Protein AF-A0A8J3VRW1-F1 (afdb_monomer_lite)

Organism: NCBI:txid556532

pLDDT: mean 74.58, std 15.33, range [29.91, 96.69]

Structure (mmCIF, N/CA/C/O backbone):
data_AF-A0A8J3VRW1-F1
#
_entry.id   AF-A0A8J3VRW1-F1
#
loop_
_atom_site.group_PDB
_atom_site.id
_atom_site.type_symbol
_atom_site.label_atom_id
_atom_site.label_alt_id
_atom_site.label_comp_id
_atom_site.label_asym_id
_atom_site.label_entity_id
_atom_site.label_seq_id
_atom_site.pdbx_PDB_ins_code
_atom_site.Cartn_x
_atom_site.Cartn_y
_atom_site.Cartn_z
_atom_site.occupancy
_atom_site.B_iso_or_equiv
_atom_site.auth_seq_id
_atom_site.auth_comp_id
_atom_site.auth_asym_id
_atom_site.auth_atom_id
_atom_site.pdbx_PDB_model_num
ATOM 1 N N . MET A 1 1 ? -36.798 -17.343 0.738 1.00 31.08 1 MET A N 1
ATOM 2 C CA . MET A 1 1 ? -35.331 -17.167 0.680 1.00 31.08 1 MET A CA 1
ATOM 3 C C . MET A 1 1 ? -35.012 -16.154 -0.405 1.00 31.08 1 MET A C 1
ATOM 5 O O . MET A 1 1 ? -34.910 -16.504 -1.571 1.00 31.08 1 MET A O 1
ATOM 9 N N . THR A 1 2 ? -34.954 -14.879 -0.039 1.00 29.91 2 THR A N 1
ATOM 10 C CA . THR A 1 2 ? -34.484 -13.800 -0.909 1.00 29.91 2 THR A CA 1
ATOM 11 C C . THR A 1 2 ? -32.976 -13.954 -1.047 1.00 29.91 2 THR A C 1
ATOM 13 O O . THR A 1 2 ? -32.240 -13.755 -0.084 1.00 29.91 2 THR A O 1
ATOM 16 N N . THR A 1 3 ? -32.503 -14.359 -2.223 1.00 30.70 3 THR A N 1
ATOM 17 C CA . THR A 1 3 ? -31.083 -14.271 -2.567 1.00 30.70 3 THR A CA 1
ATOM 18 C C . THR A 1 3 ? -30.668 -12.811 -2.448 1.00 30.70 3 THR A C 1
ATOM 20 O O . THR A 1 3 ? -31.005 -12.002 -3.313 1.00 30.70 3 THR A O 1
ATOM 23 N N . ILE A 1 4 ? -29.967 -12.471 -1.364 1.00 32.28 4 ILE A N 1
ATOM 24 C CA . ILE A 1 4 ? -29.242 -11.211 -1.230 1.00 32.28 4 ILE A CA 1
ATOM 25 C C . ILE A 1 4 ? -28.158 -11.263 -2.305 1.00 32.28 4 ILE A C 1
ATOM 27 O O . ILE A 1 4 ? -27.072 -11.800 -2.095 1.00 32.28 4 ILE A O 1
ATOM 31 N N . ARG A 1 5 ? -28.476 -10.767 -3.503 1.00 31.42 5 ARG A N 1
ATOM 32 C CA . ARG A 1 5 ? -27.448 -10.399 -4.465 1.00 31.42 5 ARG A CA 1
ATOM 33 C C . ARG A 1 5 ? -26.754 -9.200 -3.842 1.00 31.42 5 ARG A C 1
ATOM 35 O O . ARG A 1 5 ? -27.241 -8.085 -3.935 1.00 31.42 5 ARG A O 1
ATOM 42 N N . LEU A 1 6 ? -25.637 -9.447 -3.166 1.00 37.91 6 LEU A N 1
ATOM 43 C CA . LEU A 1 6 ? -24.590 -8.446 -3.029 1.00 37.91 6 LEU A CA 1
ATOM 44 C C . LEU A 1 6 ? -24.180 -8.102 -4.466 1.00 37.91 6 LEU A C 1
ATOM 46 O O . LEU A 1 6 ? -23.319 -8.764 -5.047 1.00 37.91 6 LEU A O 1
ATOM 50 N N . ALA A 1 7 ? -24.871 -7.142 -5.088 1.00 43.09 7 ALA A N 1
ATOM 51 C CA . ALA A 1 7 ? -24.478 -6.587 -6.369 1.00 43.09 7 ALA A CA 1
ATOM 52 C C . ALA A 1 7 ? -23.233 -5.740 -6.108 1.00 43.09 7 ALA A C 1
ATOM 54 O O . ALA A 1 7 ? -23.260 -4.523 -5.988 1.00 43.09 7 ALA A O 1
ATOM 55 N N . ILE A 1 8 ? -22.097 -6.420 -5.969 1.00 44.31 8 ILE A N 1
ATOM 56 C CA . ILE A 1 8 ? -20.792 -5.767 -5.874 1.00 44.31 8 ILE A CA 1
ATOM 57 C C . ILE A 1 8 ? -20.436 -5.143 -7.244 1.00 44.31 8 ILE A C 1
ATOM 59 O O . ILE A 1 8 ? -19.476 -4.391 -7.345 1.00 44.31 8 ILE A O 1
ATOM 63 N N . PHE A 1 9 ? -21.206 -5.402 -8.311 1.00 47.66 9 PHE A N 1
ATOM 64 C CA . PHE A 1 9 ? -20.799 -5.086 -9.676 1.00 47.66 9 PHE A CA 1
ATOM 65 C C . PHE A 1 9 ? -21.969 -4.632 -10.553 1.00 47.66 9 PHE A C 1
ATOM 67 O O . PHE A 1 9 ? -22.708 -5.463 -11.077 1.00 47.66 9 PHE A O 1
ATOM 74 N N . ASN A 1 10 ? -22.078 -3.321 -10.781 1.00 45.06 10 ASN A N 1
ATOM 75 C CA . ASN A 1 10 ? -22.690 -2.818 -12.007 1.00 45.06 10 ASN A CA 1
ATOM 76 C C . ASN A 1 10 ? -21.594 -2.798 -13.101 1.00 45.06 10 ASN A C 1
ATOM 78 O O . ASN A 1 10 ? -20.605 -2.073 -12.949 1.00 45.06 10 ASN A O 1
ATOM 82 N N . PRO A 1 11 ? -21.689 -3.617 -14.169 1.00 47.84 11 PRO A N 1
ATOM 83 C CA . PRO A 1 11 ? -20.665 -3.692 -15.214 1.00 47.84 11 PRO A CA 1
ATOM 84 C C . PRO A 1 11 ? -20.572 -2.427 -16.081 1.00 47.84 11 PRO A C 1
ATOM 86 O O . PRO A 1 11 ? -19.616 -2.296 -16.840 1.00 47.84 11 PRO A O 1
ATOM 89 N N . SER A 1 12 ? -21.523 -1.491 -15.970 1.00 50.44 12 SER A N 1
ATOM 90 C CA . SER A 1 12 ? -21.536 -0.243 -16.746 1.00 50.44 12 SER A CA 1
ATOM 91 C C . SER A 1 12 ? -20.437 0.752 -16.352 1.00 50.44 12 SER A C 1
ATOM 93 O O . SER A 1 12 ? -20.213 1.719 -17.075 1.00 50.44 12 SER A O 1
ATOM 95 N N . GLY A 1 13 ? -19.772 0.568 -15.203 1.00 52.69 13 GLY A N 1
ATOM 96 C CA . GLY A 1 13 ? -18.760 1.504 -14.695 1.00 52.69 13 GLY A CA 1
ATOM 97 C C . GLY A 1 13 ? -19.312 2.879 -14.287 1.00 52.69 13 GLY A C 1
ATOM 98 O O . GLY A 1 13 ? -18.542 3.750 -13.886 1.00 52.69 13 GLY A O 1
ATOM 99 N N . THR A 1 14 ? -20.630 3.088 -14.362 1.00 56.09 14 THR A N 1
ATOM 100 C CA . THR A 1 14 ? -21.276 4.330 -13.934 1.00 56.09 14 THR A CA 1
ATOM 101 C C . THR A 1 14 ? -21.321 4.380 -12.414 1.00 56.09 14 THR A C 1
ATOM 103 O O . THR A 1 14 ? -21.867 3.481 -11.772 1.00 56.09 14 THR A O 1
ATOM 106 N N . VAL A 1 15 ? -20.742 5.429 -11.828 1.00 58.19 15 VAL A N 1
ATOM 107 C CA . VAL A 1 15 ? -20.802 5.666 -10.384 1.00 58.19 15 VAL A CA 1
ATOM 108 C C . VAL A 1 15 ? -22.240 6.037 -10.034 1.00 58.19 15 VAL A C 1
ATOM 110 O O . VAL A 1 15 ? -22.678 7.160 -10.258 1.00 58.19 15 VAL A O 1
ATOM 113 N N . GLU A 1 16 ? -23.003 5.080 -9.517 1.00 61.88 16 GLU A N 1
ATOM 114 C CA . GLU A 1 16 ? -24.355 5.369 -9.058 1.00 61.88 16 GLU A CA 1
ATOM 115 C C . GLU A 1 16 ? -24.316 6.180 -7.761 1.00 61.88 16 GLU A C 1
ATOM 117 O O . GLU A 1 16 ? -23.710 5.776 -6.762 1.00 61.88 16 GLU A O 1
ATOM 122 N N . GLY A 1 17 ? -25.004 7.324 -7.774 1.00 62.34 17 GLY A N 1
ATOM 123 C CA . GLY A 1 17 ? -25.203 8.150 -6.588 1.00 62.34 17 GLY A CA 1
ATOM 124 C C . GLY A 1 17 ? -26.055 7.451 -5.536 1.00 62.34 17 GLY A C 1
ATOM 125 O O . GLY A 1 17 ? -26.553 6.337 -5.735 1.00 62.34 17 GLY A O 1
ATOM 126 N N . CYS A 1 18 ? -26.293 8.121 -4.408 1.00 71.38 18 CYS A N 1
ATOM 127 C CA . CYS A 1 18 ? -27.140 7.586 -3.334 1.00 71.38 18 CYS A CA 1
ATOM 128 C C . CYS A 1 18 ? -28.601 7.333 -3.760 1.00 71.38 18 CYS A C 1
ATOM 130 O O . CYS A 1 18 ? -29.351 6.726 -3.001 1.00 71.38 18 CYS A O 1
ATOM 132 N N . GLY A 1 19 ? -28.989 7.723 -4.981 1.00 66.06 19 GLY A N 1
ATOM 133 C CA . GLY A 1 19 ? -30.332 7.553 -5.540 1.00 66.06 19 GLY A CA 1
ATOM 134 C C . GLY A 1 19 ? -31.280 8.707 -5.221 1.00 66.06 19 GLY A C 1
ATOM 135 O O . GLY A 1 19 ? -32.421 8.672 -5.662 1.00 66.06 19 GLY A O 1
ATOM 136 N N . LEU A 1 20 ? -30.812 9.711 -4.477 1.00 72.38 20 LEU A N 1
ATOM 137 C CA . LEU A 1 20 ? -31.508 10.977 -4.262 1.00 72.38 20 LEU A CA 1
ATOM 138 C C . LEU A 1 20 ? -31.094 11.976 -5.354 1.00 72.38 20 LEU A C 1
ATOM 140 O O . LEU A 1 20 ? -29.980 11.883 -5.882 1.00 72.38 20 LEU A O 1
ATOM 144 N N . ALA A 1 21 ? -32.004 12.890 -5.705 1.00 69.50 21 ALA A N 1
ATOM 145 C CA . ALA A 1 21 ? -31.724 13.983 -6.636 1.00 69.50 21 ALA A CA 1
ATOM 146 C C . ALA A 1 21 ? -30.540 14.831 -6.125 1.00 69.50 21 ALA A C 1
ATOM 148 O O . ALA A 1 21 ? -30.305 14.895 -4.920 1.00 69.50 21 ALA A O 1
ATOM 149 N N . ASP A 1 22 ? -29.774 15.425 -7.043 1.00 71.56 22 ASP A N 1
ATOM 150 C CA . ASP A 1 22 ? -28.624 16.304 -6.757 1.00 71.56 22 ASP A CA 1
ATOM 151 C C . ASP A 1 22 ? -27.405 15.660 -6.065 1.00 71.56 22 ASP A C 1
ATOM 153 O O . ASP A 1 22 ? -26.530 16.354 -5.555 1.00 71.56 22 ASP A O 1
ATOM 157 N N . CYS A 1 23 ? -27.280 14.329 -6.082 1.00 72.69 23 CYS A N 1
ATOM 158 C CA . CYS A 1 23 ? -26.059 13.658 -5.630 1.00 72.69 23 CYS A CA 1
ATOM 159 C C . CYS A 1 23 ? -25.003 13.622 -6.752 1.00 72.69 23 CYS A C 1
ATOM 161 O O . CYS A 1 23 ? -25.238 12.980 -7.774 1.00 72.69 23 CYS A O 1
ATOM 163 N N . ASP A 1 24 ? -23.817 14.204 -6.522 1.00 70.75 24 ASP A N 1
ATOM 164 C CA . ASP A 1 24 ? -22.630 14.079 -7.395 1.00 70.75 24 ASP A CA 1
ATOM 165 C C . ASP A 1 24 ? -21.626 13.061 -6.809 1.00 70.75 24 ASP A C 1
ATOM 167 O O . ASP A 1 24 ? -20.762 13.417 -5.999 1.00 70.75 24 ASP A O 1
ATOM 171 N N . PRO A 1 25 ? -21.770 11.754 -7.102 1.00 67.44 25 PRO A N 1
ATOM 172 C CA . PRO A 1 25 ? -20.953 10.727 -6.474 1.00 67.44 25 PRO A CA 1
ATOM 173 C C . PRO A 1 25 ? -19.557 10.636 -7.094 1.00 67.44 25 PRO A C 1
ATOM 175 O O . PRO A 1 25 ? -19.397 10.511 -8.309 1.00 67.44 25 PRO A O 1
ATOM 178 N N . LYS A 1 26 ? -18.517 10.564 -6.256 1.00 72.00 26 LYS A N 1
ATOM 179 C CA . LYS A 1 26 ? -17.158 10.278 -6.736 1.00 72.00 26 LYS A CA 1
ATOM 180 C C . LYS A 1 26 ? -16.879 8.770 -6.727 1.00 72.00 26 LYS A C 1
ATOM 182 O O . LYS A 1 26 ? -17.397 8.040 -5.881 1.00 72.00 26 LYS A O 1
ATOM 187 N N . PRO A 1 27 ? -16.015 8.263 -7.628 1.00 63.06 27 PRO A N 1
ATOM 188 C CA . PRO A 1 27 ? -15.800 6.822 -7.826 1.00 63.06 27 PRO A CA 1
ATOM 189 C C . PRO A 1 27 ? -15.220 6.074 -6.619 1.00 63.06 27 PRO A C 1
ATOM 191 O O . PRO A 1 27 ? -15.322 4.849 -6.564 1.00 63.06 27 PRO A O 1
ATOM 194 N N . VAL A 1 28 ? -14.609 6.791 -5.674 1.00 60.72 28 VAL A N 1
ATOM 195 C CA . VAL A 1 28 ? -14.013 6.248 -4.440 1.00 60.72 28 VAL A CA 1
ATOM 196 C C . VAL A 1 28 ? -14.841 6.559 -3.194 1.00 60.72 28 VAL A C 1
ATOM 198 O O . VAL A 1 28 ? -14.462 6.163 -2.093 1.00 60.72 28 VAL A O 1
ATOM 201 N N . ASP A 1 29 ? -15.976 7.246 -3.346 1.00 67.50 29 ASP A N 1
ATOM 202 C CA . ASP A 1 29 ? -16.823 7.569 -2.209 1.00 67.50 29 ASP A CA 1
ATOM 203 C C . ASP A 1 29 ? -17.506 6.294 -1.697 1.00 67.50 29 ASP A C 1
ATOM 205 O O . ASP A 1 29 ? -18.208 5.566 -2.415 1.00 67.50 29 ASP A O 1
ATOM 209 N N . VAL A 1 30 ? -17.277 6.026 -0.413 1.00 68.00 30 VAL A N 1
ATOM 210 C CA . VAL A 1 30 ? -17.979 4.993 0.361 1.00 68.00 30 VAL A CA 1
ATOM 211 C C . VAL A 1 30 ? -19.237 5.587 1.005 1.00 68.00 30 VAL A C 1
ATOM 213 O O . VAL A 1 30 ? -20.224 4.878 1.210 1.00 68.00 30 VAL A O 1
ATOM 216 N N . LEU A 1 31 ? -19.226 6.898 1.265 1.00 69.94 31 LEU A N 1
ATOM 217 C CA . LEU A 1 31 ? -20.303 7.667 1.879 1.00 69.94 31 LEU A CA 1
ATOM 218 C C . LEU A 1 31 ? -20.734 8.799 0.937 1.00 69.94 31 LEU A C 1
ATOM 220 O O . LEU A 1 31 ? -19.896 9.550 0.450 1.00 69.94 31 LEU A O 1
ATOM 224 N N . CYS A 1 32 ? -22.036 8.954 0.718 1.00 73.88 32 CYS A N 1
ATOM 225 C CA . CYS A 1 32 ? -22.590 10.147 0.090 1.00 73.88 32 CYS A CA 1
ATOM 226 C C . CYS A 1 32 ? -22.503 11.319 1.071 1.00 73.88 32 CYS A C 1
ATOM 228 O O . CYS A 1 32 ? -23.063 11.238 2.166 1.00 73.88 32 CYS A O 1
ATOM 230 N N . ARG A 1 33 ? -21.819 12.400 0.678 1.00 68.50 33 ARG A N 1
ATOM 231 C CA . ARG A 1 33 ? -21.615 13.585 1.522 1.00 68.50 33 ARG A CA 1
ATOM 232 C C . ARG A 1 33 ? -22.928 14.269 1.885 1.00 68.50 33 ARG A C 1
ATOM 234 O O . ARG A 1 33 ? -23.142 14.578 3.051 1.00 68.50 33 ARG A O 1
ATOM 241 N N . ASP A 1 34 ? -23.789 14.465 0.897 1.00 71.75 34 ASP A N 1
ATOM 242 C CA . ASP A 1 34 ? -24.984 15.301 1.048 1.00 71.75 34 ASP A CA 1
ATOM 243 C C . ASP A 1 34 ? -26.067 14.609 1.882 1.00 71.75 34 ASP A C 1
ATOM 245 O O . ASP A 1 34 ? -26.881 15.257 2.529 1.00 71.75 34 ASP A O 1
ATOM 249 N N . HIS A 1 35 ? -26.030 13.275 1.929 1.00 71.69 35 HIS A N 1
ATOM 250 C CA . HIS A 1 35 ? -27.085 12.465 2.536 1.00 71.69 35 HIS A CA 1
ATOM 251 C C . HIS A 1 35 ? -26.595 11.549 3.668 1.00 71.69 35 HIS A C 1
ATOM 253 O O . HIS A 1 35 ? -27.390 10.808 4.242 1.00 71.69 35 HIS A O 1
ATOM 259 N N . GLY A 1 36 ? -25.290 11.534 3.969 1.00 66.38 36 GLY A N 1
ATOM 260 C CA . GLY A 1 36 ? -24.699 10.684 5.013 1.00 66.38 36 GLY A CA 1
ATOM 261 C C . GLY A 1 36 ? -24.906 9.178 4.798 1.00 66.38 36 GLY A C 1
ATOM 262 O O . GLY A 1 36 ? -24.848 8.398 5.747 1.00 66.38 36 GLY A O 1
ATOM 263 N N . ALA A 1 37 ? -25.185 8.748 3.565 1.00 67.69 37 ALA A N 1
ATOM 264 C CA . ALA A 1 37 ? -25.565 7.374 3.255 1.00 67.69 37 ALA A CA 1
ATOM 265 C C . ALA A 1 37 ? -24.365 6.548 2.776 1.00 67.69 37 ALA A C 1
ATOM 267 O O . ALA A 1 37 ? -23.663 6.944 1.846 1.00 67.69 37 ALA A O 1
ATOM 268 N N . LEU A 1 38 ? -24.161 5.362 3.359 1.00 72.81 38 LEU A N 1
ATOM 269 C CA . LEU A 1 38 ? -23.184 4.387 2.862 1.00 72.81 38 LEU A CA 1
ATOM 270 C C . LEU A 1 38 ? -23.636 3.857 1.499 1.00 72.81 38 LEU A C 1
ATOM 272 O O . LEU A 1 38 ? -24.602 3.097 1.401 1.00 72.81 38 LEU A O 1
ATOM 276 N N . LEU A 1 39 ? -22.912 4.239 0.449 1.00 75.19 39 LEU A N 1
ATOM 277 C CA . LEU A 1 39 ? -23.249 3.917 -0.937 1.00 75.19 39 LEU A CA 1
ATOM 278 C C . LEU A 1 39 ? -23.179 2.409 -1.217 1.00 75.19 39 LEU A C 1
ATOM 280 O O . LEU A 1 39 ? -23.871 1.916 -2.101 1.00 75.19 39 LEU A O 1
ATOM 284 N N . VAL A 1 40 ? -22.381 1.668 -0.443 1.00 75.44 40 VAL A N 1
ATOM 285 C CA . VAL A 1 40 ? -22.261 0.200 -0.523 1.00 75.44 40 VAL A CA 1
ATOM 286 C C . VAL A 1 40 ? -23.549 -0.496 -0.087 1.00 75.44 40 VAL A C 1
ATOM 288 O O . VAL A 1 40 ? -23.889 -1.558 -0.594 1.00 75.44 40 VAL A O 1
ATOM 291 N N . PHE A 1 41 ? -24.284 0.104 0.847 1.00 77.75 41 PHE A N 1
ATOM 292 C CA . PHE A 1 41 ? -25.486 -0.500 1.408 1.00 77.75 41 PHE A CA 1
ATOM 293 C C . PHE A 1 41 ? -26.768 0.034 0.783 1.00 77.75 41 PHE A C 1
ATOM 295 O O . PHE A 1 41 ? -27.836 -0.352 1.244 1.00 77.75 41 PHE A O 1
ATOM 302 N N . LYS A 1 42 ? -26.694 0.880 -0.256 1.00 77.88 42 LYS A N 1
ATOM 303 C CA . LYS A 1 42 ? -27.855 1.528 -0.892 1.00 77.88 42 LYS A CA 1
ATOM 304 C C . LYS A 1 42 ? -28.984 0.542 -1.223 1.00 77.88 42 LYS A C 1
ATOM 306 O O . LYS A 1 42 ? -30.146 0.861 -0.995 1.00 77.88 42 LYS A O 1
ATOM 311 N N . GLU A 1 43 ? -28.645 -0.659 -1.674 1.00 76.94 43 GLU A N 1
ATOM 312 C CA . GLU A 1 43 ? -29.615 -1.695 -2.055 1.00 76.94 43 GLU A CA 1
ATOM 313 C C . GLU A 1 43 ? -30.189 -2.481 -0.866 1.00 76.94 43 GLU A C 1
ATOM 315 O O . GLU A 1 43 ? -31.232 -3.122 -0.976 1.00 76.94 43 GLU A O 1
ATOM 320 N N . ILE A 1 44 ? -29.535 -2.435 0.297 1.00 80.94 44 ILE A N 1
ATOM 321 C CA . ILE A 1 44 ? -29.987 -3.149 1.491 1.00 80.94 44 ILE A CA 1
ATOM 322 C C . ILE A 1 44 ? -31.112 -2.341 2.155 1.00 80.94 44 ILE A C 1
ATOM 324 O O . ILE A 1 44 ? -30.919 -1.151 2.405 1.00 80.94 44 ILE A O 1
ATOM 328 N N . PRO A 1 45 ? -32.259 -2.940 2.521 1.00 84.31 45 PRO A N 1
ATOM 329 C CA . PRO A 1 45 ? -33.318 -2.238 3.245 1.00 84.31 45 PRO A CA 1
ATOM 330 C C . PRO A 1 45 ? -32.825 -1.659 4.585 1.00 84.31 45 PRO A C 1
ATOM 332 O O . PRO A 1 45 ? -32.034 -2.314 5.273 1.00 84.31 45 PRO A O 1
ATOM 335 N N . PRO A 1 46 ? -33.324 -0.490 5.033 1.00 81.38 46 PRO A N 1
ATOM 336 C CA . PRO A 1 46 ? -32.816 0.206 6.221 1.00 81.38 46 PRO A CA 1
ATOM 337 C C . PRO A 1 46 ? -32.874 -0.646 7.497 1.00 81.38 46 PRO A C 1
ATOM 339 O O . PRO A 1 46 ? -31.918 -0.660 8.270 1.00 81.38 46 PRO A O 1
ATOM 342 N N . ARG A 1 47 ? -33.938 -1.445 7.678 1.00 84.00 47 ARG A N 1
ATOM 343 C CA . ARG A 1 47 ? -34.051 -2.395 8.801 1.00 84.00 47 ARG A CA 1
ATOM 344 C C . ARG A 1 47 ? -32.925 -3.432 8.802 1.00 84.00 47 ARG A C 1
ATOM 346 O O . ARG A 1 47 ? -32.358 -3.718 9.847 1.00 84.00 47 ARG A O 1
ATOM 353 N N . THR A 1 48 ? -32.571 -3.957 7.629 1.00 85.56 48 THR A N 1
ATOM 354 C CA . THR A 1 48 ? -31.507 -4.966 7.501 1.00 85.56 48 THR A CA 1
ATOM 355 C C . THR A 1 48 ? -30.137 -4.345 7.761 1.00 85.56 48 THR A C 1
ATOM 357 O O . THR A 1 48 ? -29.321 -4.954 8.442 1.00 85.56 48 THR A O 1
ATOM 360 N N . ARG A 1 49 ? -29.895 -3.105 7.303 1.00 81.19 49 ARG A N 1
ATOM 361 C CA . ARG A 1 49 ? -28.658 -2.367 7.623 1.00 81.19 49 ARG A CA 1
ATOM 362 C C . ARG A 1 49 ? -28.485 -2.177 9.125 1.00 81.19 49 ARG A C 1
ATOM 364 O O . ARG A 1 49 ? -27.397 -2.407 9.638 1.00 81.19 49 ARG A O 1
ATOM 371 N N . TYR A 1 50 ? -29.556 -1.782 9.814 1.00 82.44 50 TYR A N 1
ATOM 372 C CA . TYR A 1 50 ? -29.533 -1.605 11.263 1.00 82.44 50 TYR A CA 1
ATOM 373 C C . TYR A 1 50 ? -29.213 -2.922 11.979 1.00 82.44 50 TYR A C 1
ATOM 375 O O . TYR A 1 50 ? -28.290 -2.964 12.785 1.00 82.44 50 TYR A O 1
ATOM 383 N N . VAL A 1 51 ? -29.902 -4.013 11.625 1.00 86.38 51 VAL A N 1
ATOM 384 C CA . VAL A 1 51 ? -29.649 -5.343 12.206 1.00 86.38 51 VAL A CA 1
ATOM 385 C C . VAL A 1 51 ? -28.211 -5.805 11.954 1.00 86.38 51 VAL A C 1
ATOM 387 O O . VAL A 1 51 ? -27.557 -6.266 12.883 1.00 86.38 51 VAL A O 1
ATOM 390 N N . LEU A 1 52 ? -27.689 -5.637 10.734 1.00 86.06 52 LEU A N 1
ATOM 391 C CA . LEU A 1 52 ? -26.297 -5.969 10.406 1.00 86.06 52 LEU A CA 1
ATOM 392 C C . LEU A 1 52 ? -25.300 -5.127 11.210 1.00 86.06 52 LEU A C 1
ATOM 394 O O . LEU A 1 52 ? -24.310 -5.666 11.694 1.00 86.06 52 LEU A O 1
ATOM 398 N N . GLY A 1 53 ? -25.568 -3.830 11.379 1.00 85.00 53 GLY A N 1
ATOM 399 C CA . GLY A 1 53 ? -24.742 -2.940 12.193 1.00 85.00 53 GLY A CA 1
ATOM 400 C C . GLY A 1 53 ? -24.720 -3.354 13.663 1.00 85.00 53 GLY A C 1
ATOM 401 O O . GLY A 1 53 ? -23.649 -3.475 14.249 1.00 85.00 53 GLY A O 1
ATOM 402 N N . VAL A 1 54 ? -25.887 -3.649 14.244 1.00 86.31 54 VAL A N 1
ATOM 403 C CA . VAL A 1 54 ? -25.998 -4.135 15.629 1.00 86.31 54 VAL A CA 1
ATOM 404 C C . VAL A 1 54 ? -25.274 -5.470 15.799 1.00 86.31 54 VAL A C 1
ATOM 406 O O . VAL A 1 54 ? -24.520 -5.634 16.755 1.00 86.31 54 VAL A O 1
ATOM 409 N N . LEU A 1 55 ? -25.446 -6.405 14.861 1.00 88.38 55 LEU A N 1
ATOM 410 C CA . LEU A 1 55 ? -24.785 -7.708 14.903 1.00 88.38 55 LEU A CA 1
ATOM 411 C C . LEU A 1 55 ? -23.261 -7.582 14.768 1.00 88.38 55 LEU A C 1
ATOM 413 O O . LEU A 1 55 ? -22.531 -8.262 15.483 1.00 88.38 55 LEU A O 1
ATOM 417 N N . ALA A 1 56 ? -22.774 -6.678 13.914 1.00 87.38 56 ALA A N 1
ATOM 418 C CA . ALA A 1 56 ? -21.350 -6.373 13.804 1.00 87.38 56 ALA A CA 1
ATOM 419 C C . ALA A 1 56 ? -20.795 -5.784 15.110 1.00 87.38 56 ALA A C 1
ATOM 421 O O . ALA A 1 56 ? -19.764 -6.248 15.591 1.00 87.38 56 ALA A O 1
ATOM 422 N N . CYS A 1 57 ? -21.493 -4.824 15.727 1.00 87.88 57 CYS A N 1
ATOM 423 C CA . CYS A 1 57 ? -21.108 -4.271 17.027 1.00 87.88 57 CYS A CA 1
ATOM 424 C C . CYS A 1 57 ? -21.074 -5.348 18.120 1.00 87.88 57 CYS A C 1
ATOM 426 O O . CYS A 1 57 ? -20.096 -5.430 18.860 1.00 87.88 57 CYS A O 1
ATOM 428 N N . ALA A 1 58 ? -22.098 -6.202 18.190 1.00 89.44 58 ALA A N 1
ATOM 429 C CA . ALA A 1 58 ? -22.163 -7.299 19.151 1.00 89.44 58 ALA A CA 1
ATOM 430 C C . ALA A 1 58 ? -21.014 -8.300 18.957 1.00 89.44 58 ALA A C 1
ATOM 432 O O . ALA A 1 58 ? -20.407 -8.735 19.931 1.00 89.44 58 ALA A O 1
ATOM 433 N N . LEU A 1 59 ? -20.673 -8.627 17.707 1.00 90.94 59 LEU A N 1
ATOM 434 C CA . LEU A 1 59 ? -19.566 -9.525 17.382 1.00 90.94 59 LEU A CA 1
ATOM 435 C C . LEU A 1 59 ? -18.203 -8.912 17.728 1.00 90.94 59 LEU A C 1
ATOM 437 O O . LEU A 1 59 ? -17.348 -9.605 18.277 1.00 90.94 59 LEU A O 1
ATOM 441 N N . ILE A 1 60 ? -18.013 -7.612 17.469 1.00 91.12 60 ILE A N 1
ATOM 442 C CA . ILE A 1 60 ? -16.816 -6.875 17.898 1.00 91.12 60 ILE A CA 1
ATOM 443 C C . ILE A 1 60 ? -16.686 -6.949 19.417 1.00 91.12 60 ILE A C 1
ATOM 445 O O . ILE A 1 60 ? -15.641 -7.332 19.932 1.00 91.12 60 ILE A O 1
ATOM 449 N N . TRP A 1 61 ? -17.758 -6.652 20.143 1.00 90.12 61 TRP A N 1
ATOM 450 C CA . TRP A 1 61 ? -17.750 -6.700 21.599 1.00 90.12 61 TRP A CA 1
ATOM 451 C C . TRP A 1 61 ? -17.482 -8.097 22.140 1.00 90.12 61 TRP A C 1
ATOM 453 O O . TRP A 1 61 ? -16.657 -8.245 23.034 1.00 90.12 61 TRP A O 1
ATOM 463 N N . ALA A 1 62 ? -18.118 -9.123 21.575 1.00 91.38 62 ALA A N 1
ATOM 464 C CA . ALA A 1 62 ? -17.894 -10.507 21.968 1.00 91.38 62 ALA A CA 1
ATOM 465 C C . ALA A 1 62 ? -16.430 -10.922 21.770 1.00 91.38 62 ALA A C 1
ATOM 467 O O . ALA A 1 62 ? -15.858 -11.564 22.645 1.00 91.38 62 ALA A O 1
ATOM 468 N N . ALA A 1 63 ? -15.797 -10.522 20.663 1.00 93.38 63 ALA A N 1
ATOM 469 C CA . ALA A 1 63 ? -14.392 -10.822 20.403 1.00 93.38 63 ALA A CA 1
ATOM 470 C C . ALA A 1 63 ? -13.445 -10.097 21.371 1.00 93.38 63 ALA A C 1
ATOM 472 O O . ALA A 1 63 ? -12.572 -10.732 21.964 1.00 93.38 63 ALA A O 1
ATOM 473 N N . PHE A 1 64 ? -13.651 -8.792 21.570 1.00 90.94 64 PHE A N 1
ATOM 474 C CA . PHE A 1 64 ? -12.862 -7.987 22.506 1.00 90.94 64 PHE A CA 1
ATOM 475 C C . PHE A 1 64 ? -13.070 -8.434 23.960 1.00 90.94 64 PHE A C 1
ATOM 477 O O . PHE A 1 64 ? -12.142 -8.374 24.755 1.00 90.94 64 PHE A O 1
ATOM 484 N N . PHE A 1 65 ? -14.245 -8.952 24.309 1.00 90.12 65 PHE A N 1
ATOM 485 C CA . PHE A 1 65 ? -14.502 -9.536 25.621 1.00 90.12 65 PHE A CA 1
ATOM 486 C C . PHE A 1 65 ? -13.853 -10.915 25.788 1.00 90.12 65 PHE A C 1
ATOM 488 O O . PHE A 1 65 ? -13.205 -11.181 26.801 1.00 90.12 65 PHE A O 1
ATOM 495 N N . ALA A 1 66 ? -14.015 -11.795 24.796 1.00 92.00 66 ALA A N 1
ATOM 496 C CA . ALA A 1 66 ? -13.547 -13.175 24.856 1.00 92.00 66 ALA A CA 1
ATOM 497 C C . ALA A 1 66 ? -12.019 -13.277 24.838 1.00 92.00 66 ALA A C 1
ATOM 499 O O . ALA A 1 66 ? -11.466 -14.158 25.491 1.00 92.00 66 ALA A O 1
ATOM 500 N N . ALA A 1 67 ? -11.324 -12.391 24.119 1.00 93.06 67 ALA A N 1
ATOM 501 C CA . ALA A 1 67 ? -9.874 -12.475 23.980 1.00 93.06 67 ALA A CA 1
ATOM 502 C C . ALA A 1 67 ? -9.115 -12.385 25.326 1.00 93.06 67 ALA A C 1
ATOM 504 O O . ALA A 1 67 ? -8.317 -13.281 25.610 1.00 93.06 67 ALA A O 1
ATOM 505 N N . PRO A 1 68 ? -9.377 -11.397 26.206 1.00 90.62 68 PRO A N 1
ATOM 506 C CA . PRO A 1 68 ? -8.803 -11.357 27.550 1.00 90.62 68 PRO A CA 1
ATOM 507 C C . PRO A 1 68 ? -9.246 -12.522 28.443 1.00 90.62 68 PRO A C 1
ATOM 509 O O . PRO A 1 68 ? -8.403 -13.090 29.133 1.00 90.62 68 PRO A O 1
ATOM 512 N N . ALA A 1 69 ? -10.529 -12.913 28.407 1.00 91.00 69 ALA A N 1
ATOM 513 C CA . ALA A 1 69 ? -11.044 -14.030 29.211 1.00 91.00 69 ALA A CA 1
ATOM 514 C C . ALA A 1 69 ? -10.374 -15.366 28.867 1.00 91.00 69 ALA A C 1
ATOM 516 O O . ALA A 1 69 ? -10.064 -16.154 29.755 1.00 91.00 69 ALA A O 1
ATOM 517 N N . LEU A 1 70 ? -10.135 -15.612 27.579 1.00 92.88 70 LEU A N 1
ATOM 518 C CA . LEU A 1 70 ? -9.491 -16.827 27.082 1.00 92.88 70 LEU A CA 1
ATOM 519 C C . LEU A 1 70 ? -7.961 -16.714 27.036 1.00 92.88 70 LEU A C 1
ATOM 521 O O . LEU A 1 70 ? -7.299 -17.672 26.642 1.00 92.88 70 LEU A O 1
ATOM 525 N N . ASN A 1 71 ? -7.402 -15.548 27.381 1.00 92.25 71 ASN A N 1
ATOM 526 C CA . ASN A 1 71 ? -5.996 -15.207 27.164 1.00 92.25 71 ASN A CA 1
ATOM 527 C C . ASN A 1 71 ? -5.527 -15.527 25.726 1.00 92.25 71 ASN A C 1
ATOM 529 O O . ASN A 1 71 ? -4.437 -16.054 25.503 1.00 92.25 71 ASN A O 1
ATOM 533 N N . ASN A 1 72 ? -6.389 -15.252 24.745 1.00 93.19 72 ASN A N 1
ATOM 534 C CA . ASN A 1 72 ? -6.199 -15.613 23.348 1.00 93.19 72 ASN A CA 1
ATOM 535 C C . ASN A 1 72 ? -6.469 -14.399 22.456 1.00 93.19 72 ASN A C 1
ATOM 537 O O . ASN A 1 72 ? -7.572 -13.869 22.439 1.00 93.19 72 ASN A O 1
ATOM 541 N N . ILE A 1 73 ? -5.474 -13.984 21.675 1.00 95.25 73 ILE A N 1
ATOM 542 C CA . ILE A 1 73 ? -5.557 -12.816 20.784 1.00 95.25 73 ILE A CA 1
ATOM 543 C C . ILE A 1 73 ? -6.392 -13.062 19.516 1.00 95.25 73 ILE A C 1
ATOM 545 O O . ILE A 1 73 ? -6.825 -12.109 18.866 1.00 95.25 73 ILE A O 1
ATOM 549 N N . VAL A 1 74 ? -6.622 -14.331 19.149 1.00 94.12 74 VAL A N 1
ATOM 550 C CA . VAL A 1 74 ? -7.210 -14.722 17.857 1.00 94.12 74 VAL A CA 1
ATOM 551 C C . VAL A 1 74 ? -8.595 -14.109 17.609 1.00 94.12 74 VAL A C 1
ATOM 553 O O . VAL A 1 74 ? -8.785 -13.577 16.515 1.00 94.12 74 VAL A O 1
ATOM 556 N N . PRO A 1 75 ? -9.557 -14.107 18.558 1.00 96.06 75 PRO A N 1
ATOM 557 C CA . PRO A 1 75 ? -10.875 -13.516 18.319 1.00 96.06 75 PRO A CA 1
ATOM 558 C C . PRO A 1 75 ? -10.789 -12.041 17.914 1.00 96.06 75 PRO A C 1
ATOM 560 O O . PRO A 1 75 ? -11.372 -11.641 16.906 1.00 96.06 75 PRO A O 1
ATOM 563 N N . THR A 1 76 ? -10.008 -11.243 18.649 1.00 94.50 76 THR A N 1
ATOM 564 C CA . THR A 1 76 ? -9.814 -9.820 18.345 1.00 94.50 76 THR A CA 1
ATOM 565 C C . THR A 1 76 ? -9.089 -9.632 17.017 1.00 94.50 76 THR A C 1
ATOM 567 O O . THR A 1 76 ? -9.499 -8.793 16.217 1.00 94.50 76 THR A O 1
ATOM 570 N N . PHE A 1 77 ? -8.065 -10.444 16.731 1.00 95.69 77 PHE A N 1
ATOM 571 C CA . PHE A 1 77 ? -7.335 -10.372 15.465 1.00 95.69 77 PHE A CA 1
ATOM 572 C C . PHE A 1 77 ? -8.233 -10.676 14.262 1.00 95.69 77 PHE A C 1
ATOM 574 O O . PHE A 1 77 ? -8.196 -9.944 13.279 1.00 95.69 77 PHE A O 1
ATOM 581 N N . VAL A 1 78 ? -9.089 -11.701 14.339 1.00 95.50 78 VAL A N 1
ATOM 582 C CA . VAL A 1 78 ? -10.023 -12.058 13.256 1.00 95.50 78 VAL A CA 1
ATOM 583 C C . VAL A 1 78 ? -11.002 -10.919 12.979 1.00 95.50 78 VAL A C 1
ATOM 585 O O . VAL A 1 78 ? -11.207 -10.552 11.822 1.00 95.50 78 VAL A O 1
ATOM 588 N N . VAL A 1 79 ? -11.577 -10.313 14.020 1.00 95.00 79 VAL A N 1
ATOM 589 C CA . VAL A 1 79 ? -12.495 -9.177 13.851 1.00 95.00 79 VAL A CA 1
ATOM 590 C C . VAL A 1 79 ? -11.787 -7.964 13.250 1.00 95.00 79 VAL A C 1
ATOM 592 O O . VAL A 1 79 ? -12.321 -7.337 12.334 1.00 95.00 79 VAL A O 1
ATOM 595 N N . LEU A 1 80 ? -10.573 -7.653 13.708 1.00 94.50 80 LEU A N 1
ATOM 596 C CA . LEU A 1 80 ? -9.771 -6.566 13.146 1.00 94.50 80 LEU A CA 1
ATOM 597 C C . LEU A 1 80 ? -9.345 -6.848 11.704 1.00 94.50 80 LEU A C 1
ATOM 599 O O . LEU A 1 80 ? -9.376 -5.937 10.882 1.00 94.50 80 LEU A O 1
ATOM 603 N N . ALA A 1 81 ? -9.028 -8.096 11.360 1.00 95.31 81 ALA A N 1
ATOM 604 C CA . ALA A 1 81 ? -8.719 -8.502 9.994 1.00 95.31 81 ALA A CA 1
ATOM 605 C C . ALA A 1 81 ? -9.933 -8.326 9.066 1.00 95.31 81 ALA A C 1
ATOM 607 O O . ALA A 1 81 ? -9.788 -7.820 7.951 1.00 95.31 81 ALA A O 1
ATOM 608 N N . LEU A 1 82 ? -11.141 -8.668 9.528 1.00 94.88 82 LEU A N 1
ATOM 609 C CA . LEU A 1 82 ? -12.386 -8.426 8.790 1.00 94.88 82 LEU A CA 1
ATOM 610 C C . LEU A 1 82 ? -12.677 -6.927 8.632 1.00 94.88 82 LEU A C 1
ATOM 612 O O . LEU A 1 82 ? -13.044 -6.481 7.543 1.00 94.88 82 LEU A O 1
ATOM 616 N N . ALA A 1 83 ? -12.461 -6.132 9.683 1.00 91.75 83 ALA A N 1
ATOM 617 C CA . ALA A 1 83 ? -12.583 -4.677 9.614 1.00 91.75 83 ALA A CA 1
ATOM 618 C C . ALA A 1 83 ? -11.556 -4.069 8.640 1.00 91.75 83 ALA A C 1
ATOM 620 O O . ALA A 1 83 ? -11.911 -3.239 7.803 1.00 91.75 83 ALA A O 1
ATOM 621 N N . GLY A 1 84 ? -10.307 -4.542 8.684 1.00 93.06 84 GLY A N 1
ATOM 622 C CA . GLY A 1 84 ? -9.239 -4.170 7.760 1.00 93.06 84 GLY A CA 1
ATOM 623 C C . GLY A 1 84 ? -9.591 -4.484 6.309 1.00 93.06 84 GLY A C 1
ATOM 624 O O . GLY A 1 84 ? -9.419 -3.626 5.446 1.00 93.06 84 GLY A O 1
ATOM 625 N N . ALA A 1 85 ? -10.192 -5.652 6.050 1.00 94.06 85 ALA A N 1
ATOM 626 C CA . ALA A 1 85 ? -10.701 -6.015 4.729 1.00 94.06 85 ALA A CA 1
ATOM 627 C C . ALA A 1 85 ? -11.775 -5.026 4.251 1.00 94.06 85 ALA A C 1
ATOM 629 O O . ALA A 1 85 ? -11.756 -4.608 3.095 1.00 94.06 85 ALA A O 1
ATOM 630 N N . GLY A 1 86 ? -12.669 -4.590 5.144 1.00 90.00 86 GLY A N 1
ATOM 631 C CA . GLY A 1 86 ? -13.620 -3.515 4.860 1.00 90.00 86 GLY A CA 1
ATOM 632 C C . GLY A 1 86 ? -12.925 -2.208 4.464 1.00 90.00 86 GLY A C 1
ATOM 633 O O . GLY A 1 86 ? -13.255 -1.627 3.432 1.00 90.00 86 GLY A O 1
ATOM 634 N N . ILE A 1 87 ? -11.919 -1.778 5.232 1.00 89.62 87 ILE A N 1
ATOM 635 C CA . ILE A 1 87 ? -11.166 -0.537 4.980 1.00 89.62 87 ILE A CA 1
ATOM 636 C C . ILE A 1 87 ? -10.463 -0.568 3.615 1.00 89.62 87 ILE A C 1
ATOM 638 O O . ILE A 1 87 ? -10.479 0.438 2.909 1.00 89.62 87 ILE A O 1
ATOM 642 N N . VAL A 1 88 ? -9.866 -1.698 3.218 1.00 91.88 88 VAL A N 1
ATOM 643 C CA . VAL A 1 88 ? -9.120 -1.782 1.948 1.00 91.88 88 VAL A CA 1
ATOM 644 C C . VAL A 1 88 ? -9.993 -2.075 0.726 1.00 91.88 88 VAL A C 1
ATOM 646 O O . VAL A 1 88 ? -9.690 -1.594 -0.365 1.00 91.88 88 VAL A O 1
ATOM 649 N N . VAL A 1 89 ? -11.072 -2.852 0.872 1.00 90.25 89 VAL A N 1
ATOM 650 C CA . VAL A 1 89 ? -11.888 -3.309 -0.268 1.00 90.25 89 VAL A CA 1
ATOM 651 C C . VAL A 1 89 ? -13.027 -2.349 -0.588 1.00 90.25 89 VAL A C 1
ATOM 653 O O . VAL A 1 89 ? -13.290 -2.111 -1.767 1.00 90.25 89 VAL A O 1
ATOM 656 N N . LEU A 1 90 ? -13.710 -1.788 0.418 1.00 88.00 90 LEU A N 1
ATOM 657 C CA . LEU A 1 90 ? -14.902 -0.960 0.185 1.00 88.00 90 LEU A CA 1
ATOM 658 C C . LEU A 1 90 ? -14.630 0.260 -0.715 1.00 88.00 90 LEU A C 1
ATOM 660 O O . LEU A 1 90 ? -15.433 0.490 -1.625 1.00 88.00 90 LEU A O 1
ATOM 664 N N . PRO A 1 91 ? -13.511 1.000 -0.562 1.00 84.94 91 PRO A N 1
ATOM 665 C CA . PRO A 1 91 ? -13.178 2.103 -1.468 1.00 84.94 91 PRO A CA 1
ATOM 666 C C . PRO A 1 91 ? -12.898 1.651 -2.910 1.00 84.94 91 PRO A C 1
ATOM 668 O O . PRO A 1 91 ? -13.049 2.431 -3.846 1.00 84.94 91 PRO A O 1
ATOM 671 N N . LEU A 1 92 ? -12.511 0.384 -3.109 1.00 84.81 92 LEU A N 1
ATOM 672 C CA . LEU A 1 92 ? -12.186 -0.206 -4.413 1.00 84.81 92 LEU A CA 1
ATOM 673 C C . LEU A 1 92 ? -13.359 -0.968 -5.045 1.00 84.81 92 LEU A C 1
ATOM 675 O O . LEU A 1 92 ? -13.159 -1.694 -6.019 1.00 84.81 92 LEU A O 1
ATOM 679 N N . ARG A 1 93 ? -14.588 -0.798 -4.543 1.00 85.00 93 ARG A N 1
ATOM 680 C CA . ARG A 1 93 ? -15.788 -1.474 -5.073 1.00 85.00 93 ARG A CA 1
ATOM 681 C C . ARG A 1 93 ? -16.011 -1.250 -6.575 1.00 85.00 93 ARG A C 1
ATOM 683 O O . ARG A 1 93 ? -16.469 -2.150 -7.266 1.00 85.00 93 ARG A O 1
ATOM 690 N N . THR A 1 94 ? -15.639 -0.076 -7.086 1.00 80.00 94 THR A N 1
ATOM 691 C CA . THR A 1 94 ? -15.729 0.298 -8.510 1.00 80.00 94 THR A CA 1
ATOM 692 C C . THR A 1 94 ? -14.579 -0.269 -9.355 1.00 80.00 94 THR A C 1
ATOM 694 O O . THR A 1 94 ? -14.651 -0.261 -10.581 1.00 80.00 94 THR A O 1
ATOM 697 N N . PHE A 1 95 ? -13.538 -0.819 -8.720 1.00 81.81 95 PHE A N 1
ATOM 698 C CA . PHE A 1 95 ? -12.350 -1.390 -9.355 1.00 81.81 95 PHE A CA 1
ATOM 699 C C . PHE A 1 95 ? -12.241 -2.898 -9.038 1.00 81.81 95 PHE A C 1
ATOM 701 O O . PHE A 1 95 ? -11.397 -3.295 -8.231 1.00 81.81 95 PHE A O 1
ATOM 708 N N . PRO A 1 96 ? -13.042 -3.779 -9.679 1.00 80.31 96 PRO A N 1
ATOM 709 C CA . PRO A 1 96 ? -13.175 -5.203 -9.328 1.00 80.31 96 PRO A CA 1
ATOM 710 C C . PRO A 1 96 ? -11.849 -5.951 -9.203 1.00 80.31 96 PRO A C 1
ATOM 712 O O . PRO A 1 96 ? -11.649 -6.738 -8.279 1.00 80.31 96 PRO A O 1
ATOM 715 N N . VAL A 1 97 ? -10.942 -5.722 -10.153 1.00 84.31 97 VAL A N 1
ATOM 716 C CA . VAL A 1 97 ? -9.647 -6.407 -10.199 1.00 84.31 97 VAL A CA 1
ATOM 717 C C . VAL A 1 97 ? -8.757 -5.935 -9.050 1.00 84.31 97 VAL A C 1
ATOM 719 O O . VAL A 1 97 ? -8.197 -6.773 -8.347 1.00 84.31 97 VAL A O 1
ATOM 722 N N . ALA A 1 98 ? -8.693 -4.620 -8.811 1.00 84.69 98 ALA A N 1
ATOM 723 C CA . ALA A 1 98 ? -7.918 -4.036 -7.717 1.00 84.69 98 ALA A CA 1
ATOM 724 C C . ALA A 1 98 ? -8.476 -4.447 -6.343 1.00 84.69 98 ALA A C 1
ATOM 726 O O . ALA A 1 98 ? -7.712 -4.815 -5.452 1.00 84.69 98 ALA A O 1
ATOM 727 N N . GLY A 1 99 ? -9.806 -4.457 -6.196 1.00 87.00 99 GLY A N 1
ATOM 728 C CA . GLY A 1 99 ? -10.502 -4.911 -4.993 1.00 87.00 99 GLY A CA 1
ATOM 729 C C . GLY A 1 99 ? -10.216 -6.380 -4.666 1.00 87.00 99 GLY A C 1
ATOM 730 O O . GLY A 1 99 ? -9.884 -6.712 -3.531 1.00 87.00 99 GLY A O 1
ATOM 731 N N . ARG A 1 100 ? -10.260 -7.274 -5.665 1.00 89.38 100 ARG A N 1
ATOM 732 C CA . ARG A 1 100 ? -9.914 -8.695 -5.470 1.00 89.38 100 ARG A CA 1
ATOM 733 C C . ARG A 1 100 ? -8.432 -8.888 -5.155 1.00 89.38 100 ARG A C 1
ATOM 735 O O . ARG A 1 100 ? -8.107 -9.680 -4.274 1.00 89.38 100 ARG A O 1
ATOM 742 N N . SER A 1 101 ? -7.538 -8.166 -5.836 1.00 87.94 101 SER A N 1
ATOM 743 C CA . SER A 1 101 ? -6.098 -8.280 -5.584 1.00 87.94 101 SER A CA 1
ATOM 744 C C . SER A 1 101 ? -5.705 -7.765 -4.202 1.00 87.94 101 SER A C 1
ATOM 746 O O . SER A 1 101 ? -4.909 -8.419 -3.532 1.00 87.94 101 SER A O 1
ATOM 748 N N . ILE A 1 102 ? -6.275 -6.638 -3.746 1.00 92.25 102 ILE A N 1
ATOM 749 C CA . ILE A 1 102 ? -5.971 -6.112 -2.409 1.00 92.25 102 ILE A CA 1
ATOM 750 C C . ILE A 1 102 ? -6.520 -7.035 -1.324 1.00 92.25 102 ILE A C 1
ATOM 752 O O . ILE A 1 102 ? -5.850 -7.241 -0.320 1.00 92.25 102 ILE A O 1
ATOM 756 N N . LEU A 1 103 ? -7.695 -7.641 -1.540 1.00 93.62 103 LEU A N 1
ATOM 757 C CA . LEU A 1 103 ? -8.283 -8.587 -0.596 1.00 93.62 103 LEU A CA 1
ATOM 758 C C . LEU A 1 103 ? -7.424 -9.847 -0.470 1.00 93.62 103 LEU A C 1
ATOM 760 O O . LEU A 1 103 ? -7.121 -10.267 0.641 1.00 93.62 103 LEU A O 1
ATOM 764 N N . ALA A 1 104 ? -6.998 -10.425 -1.596 1.00 91.62 104 ALA A N 1
ATOM 765 C CA . ALA A 1 104 ? -6.098 -11.574 -1.590 1.00 91.62 104 ALA A CA 1
ATOM 766 C C . ALA A 1 104 ? -4.770 -11.233 -0.893 1.00 91.62 104 ALA A C 1
ATOM 768 O O . ALA A 1 104 ? -4.320 -11.982 -0.030 1.00 91.62 104 ALA A O 1
ATOM 769 N N . GLY A 1 105 ? -4.185 -10.072 -1.211 1.00 89.94 105 GLY A N 1
ATOM 770 C CA . GLY A 1 105 ? -2.980 -9.574 -0.550 1.00 89.94 105 GLY A CA 1
ATOM 771 C C . GLY A 1 105 ? -3.165 -9.365 0.955 1.00 89.94 105 GLY A C 1
ATOM 772 O O . GLY A 1 105 ? -2.279 -9.713 1.726 1.00 89.94 105 GLY A O 1
ATOM 773 N N . TRP A 1 106 ? -4.324 -8.861 1.382 1.00 96.38 106 TRP A N 1
ATOM 774 C CA . TRP A 1 106 ? -4.657 -8.663 2.791 1.00 96.38 106 TRP A CA 1
ATOM 775 C C . TRP A 1 106 ? -4.806 -9.986 3.544 1.00 96.38 106 TRP A C 1
ATOM 777 O O . TRP A 1 106 ? -4.223 -10.145 4.609 1.00 96.38 106 TRP A O 1
ATOM 787 N N . ILE A 1 107 ? -5.504 -10.969 2.967 1.00 94.12 107 ILE A N 1
ATOM 788 C CA . ILE A 1 107 ? -5.626 -12.315 3.549 1.00 94.12 107 ILE A CA 1
ATOM 789 C C . ILE A 1 107 ? -4.241 -12.947 3.724 1.00 94.12 107 ILE A C 1
ATOM 791 O O . ILE A 1 107 ? -3.940 -13.494 4.785 1.00 94.12 107 ILE A O 1
ATOM 795 N N . ILE A 1 108 ? -3.381 -12.832 2.706 1.00 91.94 108 ILE A N 1
ATOM 796 C CA . ILE A 1 108 ? -1.995 -13.308 2.767 1.00 91.94 108 ILE A CA 1
ATOM 797 C C . ILE A 1 108 ? -1.226 -12.564 3.868 1.00 91.94 108 ILE A C 1
ATOM 799 O O . ILE A 1 108 ? -0.583 -13.207 4.691 1.00 91.94 108 ILE A O 1
ATOM 803 N N . ALA A 1 109 ? -1.326 -11.235 3.943 1.00 92.88 109 ALA A N 1
ATOM 804 C CA . ALA A 1 109 ? -0.673 -10.440 4.982 1.00 92.88 109 ALA A CA 1
ATOM 805 C C . ALA A 1 109 ? -1.120 -10.848 6.398 1.00 92.88 109 ALA A C 1
ATOM 807 O O . ALA A 1 109 ? -0.273 -11.047 7.267 1.00 92.88 109 ALA A O 1
ATOM 808 N N . CYS A 1 110 ? -2.421 -11.053 6.623 1.00 94.69 110 CYS A N 1
ATOM 809 C CA . CYS A 1 110 ? -2.956 -11.533 7.898 1.00 94.69 110 CYS A CA 1
ATOM 810 C C . CYS A 1 110 ? -2.465 -12.942 8.251 1.00 94.69 110 CYS A C 1
ATOM 812 O O . CYS A 1 110 ? -2.155 -13.197 9.411 1.00 94.69 110 CYS A O 1
ATOM 814 N N . ALA A 1 111 ? -2.367 -13.849 7.274 1.00 91.88 111 ALA A N 1
ATOM 815 C CA . ALA A 1 111 ? -1.837 -15.196 7.493 1.00 91.88 111 ALA A CA 1
ATOM 816 C C . ALA A 1 111 ? -0.332 -15.192 7.818 1.00 91.88 111 ALA A C 1
ATOM 818 O O . ALA A 1 111 ? 0.146 -16.045 8.563 1.00 91.88 111 ALA A O 1
ATOM 819 N N . LEU A 1 112 ? 0.412 -14.227 7.272 1.00 88.50 112 LEU A N 1
ATOM 820 C CA . LEU A 1 112 ? 1.852 -14.078 7.483 1.00 88.50 112 LEU A CA 1
ATOM 821 C C . LEU A 1 112 ? 2.202 -13.321 8.769 1.00 88.50 112 LEU A C 1
ATOM 823 O O . LEU A 1 112 ? 3.280 -13.545 9.315 1.00 88.50 112 LEU A O 1
ATOM 827 N N . ALA A 1 113 ? 1.313 -12.463 9.279 1.00 90.38 113 ALA A N 1
ATOM 828 C CA . ALA A 1 113 ? 1.573 -11.646 10.465 1.00 90.38 113 ALA A CA 1
ATOM 829 C C . ALA A 1 113 ? 2.042 -12.452 11.698 1.00 90.38 113 ALA A C 1
ATOM 831 O O . ALA A 1 113 ? 3.054 -12.060 12.276 1.00 90.38 113 ALA A O 1
ATOM 832 N N . PRO A 1 114 ? 1.442 -13.607 12.066 1.00 87.31 114 PRO A N 1
ATOM 833 C CA . PRO A 1 114 ? 1.927 -14.417 13.190 1.00 87.31 114 PRO A CA 1
ATOM 834 C C . PRO A 1 114 ? 3.350 -14.956 12.996 1.00 87.31 114 PRO A C 1
ATOM 836 O O . PRO A 1 114 ? 4.103 -15.085 13.959 1.00 87.31 114 PRO A O 1
ATOM 839 N N . VAL A 1 115 ? 3.732 -15.262 11.750 1.00 84.19 115 VAL A N 1
ATOM 840 C CA . VAL A 1 115 ? 5.083 -15.744 11.418 1.00 84.19 115 VAL A CA 1
ATOM 841 C C . VAL A 1 115 ? 6.111 -14.616 11.533 1.00 84.19 115 VAL A C 1
ATOM 843 O O . VAL A 1 115 ? 7.265 -14.863 11.882 1.00 84.19 115 VAL A O 1
ATOM 846 N N . LEU A 1 116 ? 5.696 -13.381 11.240 1.00 81.12 116 LEU A N 1
ATOM 847 C CA . LEU A 1 116 ? 6.543 -12.193 11.333 1.00 81.12 116 LEU A CA 1
ATOM 848 C C . LEU A 1 116 ? 6.694 -11.681 12.769 1.00 81.12 116 LEU A C 1
ATOM 850 O O . LEU A 1 116 ? 7.758 -11.176 13.110 1.00 81.12 116 LEU A O 1
ATOM 854 N N . ASP A 1 117 ? 5.661 -11.828 13.597 1.00 81.44 117 ASP A N 1
ATOM 855 C CA . ASP A 1 117 ? 5.655 -11.394 15.000 1.00 81.44 117 ASP A CA 1
ATOM 856 C C . ASP A 1 117 ? 6.557 -12.256 15.894 1.00 81.44 117 ASP A C 1
ATOM 858 O O . ASP A 1 117 ? 7.248 -11.746 16.773 1.00 81.44 117 ASP A O 1
ATOM 862 N N . ARG A 1 118 ? 6.628 -13.565 15.622 1.00 78.75 118 ARG A N 1
ATOM 863 C CA . ARG A 1 118 ? 7.518 -14.496 16.332 1.00 78.75 118 ARG A CA 1
ATOM 864 C C . ARG A 1 118 ? 8.532 -15.102 15.374 1.00 78.75 118 ARG A C 1
ATOM 866 O O . ARG A 1 118 ? 8.335 -16.230 14.910 1.00 78.75 118 ARG A O 1
ATOM 873 N N . PRO A 1 119 ? 9.627 -14.386 15.066 1.00 62.47 119 PRO A N 1
ATOM 874 C CA . PRO A 1 119 ? 10.600 -14.848 14.096 1.00 62.47 119 PRO A CA 1
ATOM 875 C C . PRO A 1 119 ? 11.361 -16.067 14.633 1.00 62.47 119 PRO A C 1
ATOM 877 O O . PRO A 1 119 ? 12.427 -15.960 15.234 1.00 62.47 119 PRO A O 1
ATOM 880 N N . HIS A 1 120 ? 10.853 -17.270 14.369 1.00 67.25 120 HIS A N 1
ATOM 881 C CA . HIS A 1 120 ? 11.687 -18.464 14.397 1.00 67.25 120 HIS A CA 1
ATOM 882 C C . HIS A 1 120 ? 12.685 -18.336 13.242 1.00 67.25 120 HIS A C 1
ATOM 884 O O . HIS A 1 120 ? 12.282 -18.404 12.079 1.00 67.25 120 HIS A O 1
ATOM 890 N N . HIS A 1 121 ? 13.970 -18.130 13.560 1.00 60.81 121 HIS A N 1
ATOM 891 C CA . HIS A 1 121 ? 15.007 -17.650 12.630 1.00 60.81 121 HIS A CA 1
ATOM 892 C C . HIS A 1 121 ? 14.970 -18.279 11.222 1.00 60.81 121 HIS A C 1
ATOM 894 O O . HIS A 1 121 ? 15.128 -17.568 10.236 1.00 60.81 121 HIS A O 1
ATOM 900 N N . LYS A 1 122 ? 14.695 -19.586 11.102 1.00 64.12 122 LYS A N 1
ATOM 901 C CA . LYS A 1 122 ? 14.623 -20.283 9.804 1.00 64.12 122 LYS A CA 1
ATOM 902 C C . LYS A 1 122 ? 13.308 -20.066 9.042 1.00 64.12 122 LYS A C 1
ATOM 904 O O . LYS A 1 122 ? 13.334 -19.893 7.829 1.00 64.12 122 LYS A O 1
ATOM 909 N N . ALA A 1 123 ? 12.160 -20.081 9.719 1.00 66.19 123 ALA A N 1
ATOM 910 C CA . ALA A 1 123 ? 10.856 -19.920 9.068 1.00 66.19 123 ALA A CA 1
ATOM 911 C C . ALA A 1 123 ? 10.634 -18.471 8.606 1.00 66.19 123 ALA A C 1
ATOM 913 O O . ALA A 1 123 ? 10.160 -18.241 7.493 1.00 66.19 123 ALA A O 1
ATOM 914 N N . PHE A 1 124 ? 11.062 -17.506 9.427 1.00 69.19 124 PHE A N 1
ATOM 915 C CA . PHE A 1 124 ? 11.011 -16.081 9.107 1.00 69.19 124 PHE A CA 1
ATOM 916 C C . PHE A 1 124 ? 11.789 -15.752 7.830 1.00 69.19 124 PHE A C 1
ATOM 918 O O . PHE A 1 124 ? 11.268 -15.076 6.950 1.00 69.19 124 PHE A O 1
ATOM 925 N N . GLN A 1 125 ? 13.002 -16.293 7.684 1.00 64.38 125 GLN A N 1
ATOM 926 C CA . GLN A 1 125 ? 13.833 -16.091 6.495 1.00 64.38 125 GLN A CA 1
ATOM 927 C C . GLN A 1 125 ? 13.171 -16.565 5.216 1.00 64.38 125 GLN A C 1
ATOM 929 O O . GLN A 1 125 ? 13.173 -15.842 4.222 1.00 64.38 125 GLN A O 1
ATOM 934 N N . ILE A 1 126 ? 12.615 -17.777 5.230 1.00 68.25 126 ILE A N 1
ATOM 935 C CA . ILE A 1 126 ? 11.977 -18.358 4.049 1.00 68.25 126 ILE A CA 1
ATOM 936 C C . ILE A 1 126 ? 10.789 -17.487 3.644 1.00 68.25 126 ILE A C 1
ATOM 938 O O . ILE A 1 126 ? 10.685 -17.082 2.489 1.00 68.25 126 ILE A O 1
ATOM 942 N N . VAL A 1 127 ? 9.938 -17.134 4.607 1.00 71.38 127 VAL A N 1
ATOM 943 C CA . VAL A 1 127 ? 8.757 -16.303 4.371 1.00 71.38 127 VAL A CA 1
ATOM 944 C C . VAL A 1 127 ? 9.135 -14.906 3.880 1.00 71.38 127 VAL A C 1
ATOM 946 O O . VAL A 1 127 ? 8.637 -14.477 2.841 1.00 71.38 127 VAL A O 1
ATOM 949 N N . ALA A 1 128 ? 10.053 -14.217 4.558 1.00 68.50 128 ALA A N 1
ATOM 950 C CA . ALA A 1 128 ? 10.520 -12.894 4.153 1.00 68.50 128 ALA A CA 1
ATOM 951 C C . ALA A 1 128 ? 11.153 -12.926 2.753 1.00 68.50 128 ALA A C 1
ATOM 953 O O . ALA A 1 128 ? 10.824 -12.091 1.913 1.00 68.50 128 ALA A O 1
ATOM 954 N N . THR A 1 129 ? 11.983 -13.931 2.457 1.00 65.31 129 THR A N 1
ATOM 955 C CA . THR A 1 129 ? 12.597 -14.105 1.130 1.00 65.31 129 THR A CA 1
ATOM 956 C C . THR A 1 129 ? 11.533 -14.300 0.053 1.00 65.31 129 THR A C 1
ATOM 958 O O . THR A 1 129 ? 11.604 -13.655 -0.989 1.00 65.31 129 THR A O 1
ATOM 961 N N . VAL A 1 130 ? 10.517 -15.134 0.301 1.00 71.69 130 VAL A N 1
ATOM 962 C CA . VAL A 1 130 ? 9.416 -15.369 -0.648 1.00 71.69 130 VAL A CA 1
ATOM 963 C C . VAL A 1 130 ? 8.603 -14.095 -0.883 1.00 71.69 130 VAL A C 1
ATOM 965 O O . VAL A 1 130 ? 8.299 -13.782 -2.033 1.00 71.69 130 VAL A O 1
ATOM 968 N N . ILE A 1 131 ? 8.293 -13.328 0.167 1.00 75.38 131 ILE A N 1
ATOM 969 C CA . ILE A 1 131 ? 7.569 -12.052 0.048 1.00 75.38 131 ILE A CA 1
ATOM 970 C C . ILE A 1 131 ? 8.381 -11.055 -0.781 1.00 75.38 131 ILE A C 1
ATOM 972 O O . ILE A 1 131 ? 7.868 -10.506 -1.756 1.00 75.38 131 ILE A O 1
ATOM 976 N N . VAL A 1 132 ? 9.650 -10.832 -0.424 1.00 69.88 132 VAL A N 1
ATOM 977 C CA . VAL A 1 132 ? 10.520 -9.881 -1.130 1.00 69.88 132 VAL A CA 1
ATOM 978 C C . VAL A 1 132 ? 10.694 -10.310 -2.586 1.00 69.88 132 VAL A C 1
ATOM 980 O O . VAL A 1 132 ? 10.616 -9.470 -3.479 1.00 69.88 132 VAL A O 1
ATOM 983 N N . PHE A 1 133 ? 10.845 -11.608 -2.849 1.00 69.31 133 PHE A N 1
ATOM 984 C CA . PHE A 1 133 ? 10.948 -12.150 -4.201 1.00 69.31 133 PHE A CA 1
ATOM 985 C C . PHE A 1 133 ? 9.657 -11.965 -5.012 1.00 69.31 133 PHE A C 1
ATOM 987 O O . PHE A 1 133 ? 9.711 -11.551 -6.170 1.00 69.31 133 PHE A O 1
ATOM 994 N N . ALA A 1 134 ? 8.486 -12.197 -4.415 1.00 74.00 134 ALA A N 1
ATOM 995 C CA . ALA A 1 134 ? 7.200 -11.969 -5.072 1.00 74.00 134 ALA A CA 1
ATOM 996 C C . ALA A 1 134 ? 6.979 -10.482 -5.400 1.00 74.00 134 ALA A C 1
ATOM 998 O O . ALA A 1 134 ? 6.563 -10.151 -6.514 1.00 74.00 134 ALA A O 1
ATOM 999 N N . ILE A 1 135 ? 7.315 -9.580 -4.468 1.00 73.44 135 ILE A N 1
ATOM 1000 C CA . ILE A 1 135 ? 7.269 -8.126 -4.685 1.00 73.44 135 ILE A CA 1
ATOM 1001 C C . ILE A 1 135 ? 8.232 -7.733 -5.808 1.00 73.44 135 ILE A C 1
ATOM 1003 O O . ILE A 1 135 ? 7.844 -7.000 -6.715 1.00 73.44 135 ILE A O 1
ATOM 1007 N N . ALA A 1 136 ? 9.457 -8.259 -5.786 1.00 66.25 136 ALA A N 1
ATOM 1008 C CA . ALA A 1 136 ? 10.485 -8.033 -6.796 1.00 66.25 136 ALA A CA 1
ATOM 1009 C C . ALA A 1 136 ? 10.038 -8.465 -8.203 1.00 66.25 136 ALA A C 1
ATOM 1011 O O . ALA A 1 136 ? 10.148 -7.682 -9.149 1.00 66.25 136 ALA A O 1
ATOM 1012 N N . ILE A 1 137 ? 9.482 -9.675 -8.348 1.00 70.50 137 ILE A N 1
ATOM 1013 C CA . ILE A 1 137 ? 8.947 -10.166 -9.627 1.00 70.50 137 ILE A CA 1
ATOM 1014 C C . ILE A 1 137 ? 7.789 -9.291 -10.092 1.00 70.50 137 ILE A C 1
ATOM 1016 O O . ILE A 1 137 ? 7.783 -8.845 -11.240 1.00 70.50 137 ILE A O 1
ATOM 1020 N N . GLY A 1 138 ? 6.815 -9.029 -9.215 1.00 70.94 138 GLY A N 1
ATOM 1021 C CA . GLY A 1 138 ? 5.672 -8.187 -9.548 1.00 70.94 138 GLY A CA 1
ATOM 1022 C C . GLY A 1 138 ? 6.129 -6.817 -10.047 1.00 70.94 138 GLY A C 1
ATOM 1023 O O . GLY A 1 138 ? 5.683 -6.352 -11.100 1.00 70.94 138 GLY A O 1
ATOM 1024 N N . TRP A 1 139 ? 7.070 -6.205 -9.327 1.00 74.12 139 TRP A N 1
ATOM 1025 C CA . TRP A 1 139 ? 7.663 -4.919 -9.673 1.00 74.12 139 TRP A CA 1
ATOM 1026 C C . TRP A 1 139 ? 8.345 -4.957 -11.045 1.00 74.12 139 TRP A C 1
ATOM 1028 O O . TRP A 1 139 ? 8.045 -4.108 -11.883 1.00 74.12 139 TRP A O 1
ATOM 1038 N N . ALA A 1 140 ? 9.162 -5.974 -11.334 1.00 64.12 140 ALA A N 1
ATOM 1039 C CA . ALA A 1 140 ? 9.826 -6.137 -12.630 1.00 64.12 140 ALA A CA 1
ATOM 1040 C C . ALA A 1 140 ? 8.833 -6.339 -13.798 1.00 64.12 140 ALA A C 1
ATOM 1042 O O . ALA A 1 140 ? 8.962 -5.713 -14.857 1.00 64.12 140 ALA A O 1
ATOM 1043 N N . VAL A 1 141 ? 7.796 -7.164 -13.609 1.00 70.81 141 VAL A N 1
ATOM 1044 C CA . VAL A 1 141 ? 6.751 -7.402 -14.623 1.00 70.81 141 VAL A CA 1
ATOM 1045 C C . VAL A 1 141 ? 5.953 -6.128 -14.901 1.00 70.81 141 VAL A C 1
ATOM 1047 O O . VAL A 1 141 ? 5.642 -5.817 -16.052 1.00 70.81 141 VAL A O 1
ATOM 1050 N N . ARG A 1 142 ? 5.618 -5.352 -13.868 1.00 74.81 142 ARG A N 1
ATOM 1051 C CA . ARG A 1 142 ? 4.888 -4.095 -14.063 1.00 74.81 142 ARG A CA 1
ATOM 1052 C C . ARG A 1 142 ? 5.757 -3.035 -14.718 1.00 74.81 142 ARG A C 1
ATOM 1054 O O . ARG A 1 142 ? 5.280 -2.343 -15.611 1.00 74.81 142 ARG A O 1
ATOM 1061 N N . LEU A 1 143 ? 7.011 -2.931 -14.297 1.00 68.44 143 LEU A N 1
ATOM 1062 C CA . LEU A 1 143 ? 7.954 -1.967 -14.839 1.00 68.44 143 LEU A CA 1
ATOM 1063 C C . LEU A 1 143 ? 8.196 -2.208 -16.331 1.00 68.44 143 LEU A C 1
ATOM 1065 O O . LEU A 1 143 ? 8.109 -1.260 -17.106 1.00 68.44 143 LEU A O 1
ATOM 1069 N N . SER A 1 144 ? 8.399 -3.461 -16.751 1.00 63.31 144 SER A N 1
ATOM 1070 C CA . SER A 1 144 ? 8.558 -3.806 -18.173 1.00 63.31 144 SER A CA 1
ATOM 1071 C C . SER A 1 144 ? 7.328 -3.440 -19.014 1.00 63.31 144 SER A C 1
ATOM 1073 O O . SER A 1 144 ? 7.482 -2.861 -20.089 1.00 63.31 144 SER A O 1
ATOM 1075 N N . ARG A 1 145 ? 6.106 -3.677 -18.511 1.00 70.06 145 ARG A N 1
ATOM 1076 C CA . ARG A 1 145 ? 4.866 -3.242 -19.184 1.00 70.06 145 ARG A CA 1
ATOM 1077 C C . ARG A 1 145 ? 4.757 -1.720 -19.278 1.00 70.06 145 ARG A C 1
ATOM 1079 O O . ARG A 1 145 ? 4.530 -1.201 -20.364 1.00 70.06 145 ARG A O 1
ATOM 1086 N N . SER A 1 146 ? 4.968 -1.003 -18.173 1.00 69.31 146 SER A N 1
ATOM 1087 C CA . SER A 1 146 ? 4.905 0.465 -18.156 1.00 69.31 146 SER A CA 1
ATOM 1088 C C . SER A 1 146 ? 5.954 1.094 -19.077 1.00 69.31 146 SER A C 1
ATOM 1090 O O . SER A 1 146 ? 5.650 2.051 -19.784 1.00 69.31 146 SER A O 1
ATOM 1092 N N . ALA A 1 147 ? 7.170 0.542 -19.111 1.00 62.78 147 ALA A N 1
ATOM 1093 C CA . ALA A 1 147 ? 8.221 0.985 -20.022 1.00 62.78 147 ALA A CA 1
ATOM 1094 C C . ALA A 1 147 ? 7.841 0.742 -21.493 1.00 62.78 147 ALA A C 1
ATOM 1096 O O . ALA A 1 147 ? 8.064 1.616 -22.327 1.00 62.78 147 ALA A O 1
ATOM 1097 N N . ALA A 1 148 ? 7.218 -0.399 -21.811 1.00 65.62 148 ALA A N 1
ATOM 1098 C CA . ALA A 1 148 ? 6.726 -0.698 -23.156 1.00 65.62 148 ALA A CA 1
ATOM 1099 C C . ALA A 1 148 ? 5.574 0.227 -23.591 1.00 65.62 148 ALA A C 1
ATOM 1101 O O . ALA A 1 148 ? 5.547 0.675 -24.737 1.00 65.62 148 ALA A O 1
ATOM 1102 N N . ASP A 1 149 ? 4.645 0.550 -22.691 1.00 67.94 149 ASP A N 1
ATOM 1103 C CA . ASP A 1 149 ? 3.513 1.435 -22.991 1.00 67.94 149 ASP A CA 1
ATOM 1104 C C . ASP A 1 149 ? 3.946 2.899 -23.152 1.00 67.94 149 ASP A C 1
ATOM 1106 O O . ASP A 1 149 ? 3.475 3.583 -24.061 1.00 67.94 149 ASP A O 1
ATOM 1110 N N . LEU A 1 150 ? 4.863 3.384 -22.305 1.00 66.25 150 LEU A N 1
ATOM 1111 C CA . LEU A 1 150 ? 5.443 4.726 -22.436 1.00 66.25 150 LEU A CA 1
ATOM 1112 C C . LEU A 1 150 ? 6.251 4.864 -23.727 1.00 66.25 150 LEU A C 1
ATOM 1114 O O . LEU A 1 150 ? 6.155 5.886 -24.398 1.00 66.25 150 LEU A O 1
ATOM 1118 N N . ASN A 1 151 ? 6.986 3.816 -24.098 1.00 65.25 151 ASN A N 1
ATOM 1119 C CA . ASN A 1 151 ? 7.692 3.728 -25.369 1.00 65.25 151 ASN A CA 1
ATOM 1120 C C . ASN A 1 151 ? 6.721 3.895 -26.558 1.00 65.25 151 ASN A C 1
ATOM 1122 O O . ASN A 1 151 ? 6.902 4.806 -27.360 1.00 65.25 151 ASN A O 1
ATOM 1126 N N . LYS A 1 152 ? 5.640 3.102 -26.615 1.00 66.75 152 LYS A N 1
ATOM 1127 C CA . LYS A 1 152 ? 4.633 3.192 -27.693 1.00 66.75 152 LYS A CA 1
ATOM 1128 C C . LYS A 1 152 ? 4.016 4.585 -27.853 1.00 66.75 152 LYS A C 1
ATOM 1130 O O . LYS A 1 152 ? 3.565 4.920 -28.941 1.00 66.75 152 LYS A O 1
ATOM 1135 N N . ARG A 1 153 ? 3.936 5.364 -26.770 1.00 66.19 153 ARG A N 1
ATOM 1136 C CA . ARG A 1 153 ? 3.376 6.725 -26.777 1.00 66.19 153 ARG A CA 1
ATOM 1137 C C . ARG A 1 153 ? 4.394 7.800 -27.141 1.00 66.19 153 ARG A C 1
ATOM 1139 O O . ARG A 1 153 ? 3.980 8.876 -27.549 1.00 66.19 153 ARG A O 1
ATOM 1146 N N . ALA A 1 154 ? 5.682 7.537 -26.935 1.00 61.78 154 ALA A N 1
ATOM 1147 C CA . ALA A 1 154 ? 6.733 8.524 -27.127 1.00 61.78 154 ALA A CA 1
ATOM 1148 C C . ALA A 1 154 ? 7.126 8.695 -28.600 1.00 61.78 154 ALA A C 1
ATOM 1150 O O . ALA A 1 154 ? 7.482 9.808 -28.966 1.00 61.78 154 ALA A O 1
ATOM 1151 N N . ASP A 1 155 ? 7.069 7.646 -29.435 1.00 59.72 155 ASP A N 1
ATOM 1152 C CA . ASP A 1 155 ? 7.288 7.800 -30.880 1.00 59.72 155 ASP A CA 1
ATOM 1153 C C . ASP A 1 155 ? 6.890 6.564 -31.711 1.00 59.72 155 ASP A C 1
ATOM 1155 O O . ASP A 1 155 ? 6.980 5.430 -31.240 1.00 59.72 155 ASP A O 1
ATOM 1159 N N . SER A 1 156 ? 6.499 6.774 -32.973 1.00 56.50 156 SER A N 1
ATOM 1160 C CA . SER A 1 156 ? 6.135 5.693 -33.917 1.00 56.50 156 SER A CA 1
ATOM 1161 C C . SER A 1 156 ? 7.328 5.146 -34.716 1.00 56.50 156 SER A C 1
ATOM 1163 O O . SER A 1 156 ? 7.264 4.043 -35.264 1.00 56.50 156 SER A O 1
ATOM 1165 N N . SER A 1 157 ? 8.444 5.882 -34.755 1.00 52.69 157 SER A N 1
ATOM 1166 C CA . SER A 1 157 ? 9.685 5.439 -35.393 1.00 52.69 157 SER A CA 1
ATOM 1167 C C . SER A 1 157 ? 10.445 4.486 -34.464 1.00 52.69 157 SER A C 1
ATOM 1169 O O . SER A 1 157 ? 10.818 4.867 -33.357 1.00 52.69 157 SER A O 1
ATOM 1171 N N . GLY A 1 158 ? 10.690 3.244 -34.893 1.00 49.34 158 GLY A N 1
ATOM 1172 C CA . GLY A 1 158 ? 11.120 2.094 -34.074 1.00 49.34 158 GLY A CA 1
ATOM 1173 C C . GLY A 1 158 ? 12.456 2.173 -33.303 1.00 49.34 158 GLY A C 1
ATOM 1174 O O . GLY A 1 158 ? 12.912 1.152 -32.791 1.00 49.34 158 GLY A O 1
ATOM 1175 N N . GLY A 1 159 ? 13.064 3.352 -33.141 1.00 52.66 159 GLY A N 1
ATOM 1176 C CA . GLY A 1 159 ? 14.286 3.591 -32.361 1.00 52.66 159 GLY A CA 1
ATOM 1177 C C . GLY A 1 159 ? 14.145 3.389 -30.838 1.00 52.66 159 GLY A C 1
ATOM 1178 O O . GLY A 1 159 ? 15.121 3.464 -30.094 1.00 52.66 159 GLY A O 1
ATOM 1179 N N . VAL A 1 160 ? 12.934 3.132 -30.344 1.00 54.09 160 VAL A N 1
ATOM 1180 C CA . VAL A 1 160 ? 12.607 3.182 -28.909 1.00 54.09 160 VAL A CA 1
ATOM 1181 C C . VAL A 1 160 ? 12.523 1.780 -28.267 1.00 54.09 160 VAL A C 1
ATOM 1183 O O . VAL A 1 160 ? 12.632 1.638 -27.046 1.00 54.09 160 VAL A O 1
ATOM 1186 N N . ALA A 1 161 ? 12.463 0.709 -29.072 1.00 58.78 161 ALA A N 1
ATOM 1187 C CA . ALA A 1 161 ? 12.540 -0.675 -28.586 1.00 58.78 161 ALA A CA 1
ATOM 1188 C C . ALA A 1 161 ? 13.836 -0.956 -27.796 1.00 58.78 161 ALA A C 1
ATOM 1190 O O . ALA A 1 161 ? 13.791 -1.622 -26.760 1.00 58.78 161 ALA A O 1
ATOM 1191 N N . GLY A 1 162 ? 14.965 -0.374 -28.224 1.00 56.75 162 GLY A N 1
ATOM 1192 C CA . GLY A 1 162 ? 16.246 -0.468 -27.517 1.00 56.75 162 GLY A CA 1
ATOM 1193 C C . GLY A 1 162 ? 16.215 0.180 -26.128 1.00 56.75 162 GLY A C 1
ATOM 1194 O O . GLY A 1 162 ? 16.651 -0.430 -25.156 1.00 56.75 162 GLY A O 1
ATOM 1195 N N . ALA A 1 163 ? 15.623 1.372 -25.992 1.00 59.44 163 ALA A N 1
ATOM 1196 C CA . ALA A 1 163 ? 15.520 2.069 -24.706 1.00 59.44 163 ALA A CA 1
ATOM 1197 C C . ALA A 1 163 ? 14.609 1.332 -23.707 1.00 59.44 163 ALA A C 1
ATOM 1199 O O . ALA A 1 163 ? 14.925 1.264 -22.519 1.00 59.44 163 ALA A O 1
ATOM 1200 N N . ALA A 1 164 ? 13.510 0.735 -24.181 1.00 60.50 164 ALA A N 1
ATOM 1201 C CA . ALA A 1 164 ? 12.623 -0.071 -23.342 1.00 60.50 164 ALA A CA 1
ATOM 1202 C C . ALA A 1 164 ? 13.288 -1.378 -22.876 1.00 60.50 164 ALA A C 1
ATOM 1204 O O . ALA A 1 164 ? 13.144 -1.754 -21.713 1.00 60.50 164 ALA A O 1
ATOM 1205 N N . PHE A 1 165 ? 14.052 -2.042 -23.751 1.00 66.19 165 PHE A N 1
ATOM 1206 C CA . PHE A 1 165 ? 14.806 -3.245 -23.393 1.00 66.19 165 PHE A CA 1
ATOM 1207 C C . PHE A 1 165 ? 15.918 -2.937 -22.379 1.00 66.19 165 PHE A C 1
ATOM 1209 O O . PHE A 1 165 ? 16.056 -3.645 -21.384 1.00 66.19 165 PHE A O 1
ATOM 1216 N N . VAL A 1 166 ? 16.650 -1.832 -22.569 1.00 62.94 166 VAL A N 1
ATOM 1217 C CA . VAL A 1 166 ? 17.683 -1.370 -21.627 1.00 62.94 166 VAL A CA 1
ATOM 1218 C C . VAL A 1 166 ? 17.075 -0.971 -20.281 1.00 62.94 166 VAL A C 1
ATOM 1220 O O . VAL A 1 166 ? 17.603 -1.356 -19.241 1.00 62.94 166 VAL A O 1
ATOM 1223 N N . ALA A 1 167 ? 15.935 -0.274 -20.267 1.00 63.03 167 ALA A N 1
ATOM 1224 C CA . ALA A 1 167 ? 15.230 0.056 -19.028 1.00 63.03 167 ALA A CA 1
ATOM 1225 C C . ALA A 1 167 ? 14.743 -1.202 -18.285 1.00 63.03 167 ALA A C 1
ATOM 1227 O O . ALA A 1 167 ? 14.874 -1.280 -17.064 1.00 63.03 167 ALA A O 1
ATOM 1228 N N . ALA A 1 168 ? 14.233 -2.208 -19.004 1.00 62.03 168 ALA A N 1
ATOM 1229 C CA . ALA A 1 168 ? 13.835 -3.487 -18.417 1.00 62.03 168 ALA A CA 1
ATOM 1230 C C . ALA A 1 168 ? 15.040 -4.264 -17.855 1.00 62.03 168 ALA A C 1
ATOM 1232 O O . ALA A 1 168 ? 14.972 -4.766 -16.733 1.00 62.03 168 ALA A O 1
ATOM 1233 N N . GLY A 1 169 ? 16.157 -4.309 -18.586 1.00 67.06 169 GLY A N 1
ATOM 1234 C CA . GLY A 1 169 ? 17.404 -4.931 -18.132 1.00 67.06 169 GLY A CA 1
ATOM 1235 C C . GLY A 1 169 ? 17.982 -4.258 -16.885 1.00 67.06 169 GLY A C 1
ATOM 1236 O O . GLY A 1 169 ? 18.290 -4.933 -15.902 1.00 67.06 169 GLY A O 1
ATOM 1237 N N . LEU A 1 170 ? 18.035 -2.921 -16.869 1.00 64.75 170 LEU A N 1
ATOM 1238 C CA . LEU A 1 170 ? 18.469 -2.133 -15.710 1.00 64.75 170 LEU A CA 1
ATOM 1239 C C . LEU A 1 170 ? 17.549 -2.321 -14.501 1.00 64.75 170 LEU A C 1
ATOM 1241 O O . LEU A 1 170 ? 18.034 -2.423 -13.378 1.00 64.75 170 LEU A O 1
ATOM 1245 N N . ALA A 1 171 ? 16.236 -2.410 -14.711 1.00 63.78 171 ALA A N 1
ATOM 1246 C CA . ALA A 1 171 ? 15.285 -2.686 -13.641 1.00 63.78 171 ALA A CA 1
ATOM 1247 C C . ALA A 1 171 ? 15.481 -4.073 -13.028 1.00 63.78 171 ALA A C 1
ATOM 1249 O O . ALA A 1 171 ? 15.511 -4.196 -11.807 1.00 63.78 171 ALA A O 1
ATOM 1250 N N . ILE A 1 172 ? 15.645 -5.109 -13.855 1.00 66.69 172 ILE A N 1
ATOM 1251 C CA . ILE A 1 172 ? 15.913 -6.471 -13.378 1.00 66.69 172 ILE A CA 1
ATOM 1252 C C . ILE A 1 172 ? 17.240 -6.497 -12.617 1.00 66.69 172 ILE A C 1
ATOM 1254 O O . ILE A 1 172 ? 17.303 -7.048 -11.517 1.00 66.69 172 ILE A O 1
ATOM 1258 N N . ALA A 1 173 ? 18.283 -5.851 -13.143 1.00 66.56 173 ALA A N 1
ATOM 1259 C CA . ALA A 1 173 ? 19.572 -5.745 -12.468 1.00 66.56 173 ALA A CA 1
ATOM 1260 C C . ALA A 1 173 ? 19.454 -5.019 -11.116 1.00 66.56 173 ALA A C 1
ATOM 1262 O O . ALA A 1 173 ? 19.975 -5.513 -10.119 1.00 66.56 173 ALA A O 1
ATOM 1263 N N . ALA A 1 174 ? 18.716 -3.906 -11.053 1.00 66.69 174 ALA A N 1
ATOM 1264 C CA . ALA A 1 174 ? 18.480 -3.149 -9.826 1.00 66.69 174 ALA A CA 1
ATOM 1265 C C . ALA A 1 174 ? 17.689 -3.954 -8.785 1.00 66.69 174 ALA A C 1
ATOM 1267 O O . ALA A 1 174 ? 18.065 -3.972 -7.618 1.00 66.69 174 ALA A O 1
ATOM 1268 N N . VAL A 1 175 ? 16.640 -4.671 -9.199 1.00 65.00 175 VAL A N 1
ATOM 1269 C CA . VAL A 1 175 ? 15.865 -5.571 -8.327 1.00 65.00 175 VAL A CA 1
ATOM 1270 C C . VAL A 1 175 ? 16.741 -6.682 -7.774 1.00 65.00 175 VAL A C 1
ATOM 1272 O O . VAL A 1 175 ? 16.684 -6.990 -6.588 1.00 65.00 175 VAL A O 1
ATOM 1275 N N . THR A 1 176 ? 17.572 -7.272 -8.625 1.00 66.12 176 THR A N 1
ATOM 1276 C CA . THR A 1 176 ? 18.424 -8.394 -8.237 1.00 66.12 176 THR A CA 1
ATOM 1277 C C . THR A 1 176 ? 19.574 -7.924 -7.333 1.00 66.12 176 THR A C 1
ATOM 1279 O O . THR A 1 176 ? 19.931 -8.611 -6.379 1.00 66.12 176 THR A O 1
ATOM 1282 N N . ALA A 1 177 ? 20.096 -6.713 -7.553 1.00 63.81 177 ALA A N 1
ATOM 1283 C CA . ALA A 1 177 ? 21.048 -6.055 -6.660 1.00 63.81 177 ALA A CA 1
ATOM 1284 C C . ALA A 1 177 ? 20.414 -5.651 -5.319 1.00 63.81 177 ALA A C 1
ATOM 1286 O O . ALA A 1 177 ? 21.044 -5.812 -4.278 1.00 63.81 177 ALA A O 1
ATOM 1287 N N . LEU A 1 178 ? 19.164 -5.178 -5.320 1.00 66.06 178 LEU A N 1
ATOM 1288 C CA . LEU A 1 178 ? 18.416 -4.861 -4.104 1.00 66.06 178 LEU A CA 1
ATOM 1289 C C . LEU A 1 178 ? 18.126 -6.126 -3.291 1.00 66.06 178 LEU A C 1
ATOM 1291 O O . LEU A 1 178 ? 18.338 -6.126 -2.084 1.00 66.06 178 LEU A O 1
ATOM 1295 N N . LEU A 1 179 ? 17.714 -7.214 -3.949 1.00 65.12 179 LEU A N 1
ATOM 1296 C CA . LEU A 1 179 ? 17.585 -8.539 -3.337 1.00 65.12 179 LEU A CA 1
ATOM 1297 C C . LEU A 1 179 ? 18.907 -8.971 -2.698 1.00 65.12 179 LEU A C 1
ATOM 1299 O O . LEU A 1 179 ? 18.910 -9.409 -1.557 1.00 65.12 179 LEU A O 1
ATOM 1303 N N . TRP A 1 180 ? 20.031 -8.789 -3.394 1.00 66.25 180 TRP A N 1
ATOM 1304 C CA . TRP A 1 180 ? 21.353 -9.097 -2.849 1.00 66.25 180 TRP A CA 1
ATOM 1305 C C . TRP A 1 180 ? 21.709 -8.224 -1.630 1.00 66.25 180 TRP A C 1
ATOM 1307 O O . TRP A 1 180 ? 22.143 -8.757 -0.610 1.00 66.25 180 TRP A O 1
ATOM 1317 N N . LEU A 1 181 ? 21.462 -6.910 -1.685 1.00 59.34 181 LEU A N 1
ATOM 1318 C CA . LEU A 1 181 ? 21.723 -5.965 -0.587 1.00 59.34 181 LEU A CA 1
ATOM 1319 C C . LEU A 1 181 ? 20.859 -6.233 0.649 1.00 59.34 181 LEU A C 1
ATOM 1321 O O . LEU A 1 181 ? 21.379 -6.248 1.762 1.00 59.34 181 LEU A O 1
ATOM 1325 N N . LEU A 1 182 ? 19.562 -6.489 0.458 1.00 59.59 182 LEU A N 1
ATOM 1326 C CA . LEU A 1 182 ? 18.622 -6.814 1.538 1.00 59.59 182 LEU A CA 1
ATOM 1327 C C . LEU A 1 182 ? 18.981 -8.119 2.257 1.00 59.59 182 LEU A C 1
ATOM 1329 O O . LEU A 1 182 ? 18.516 -8.354 3.367 1.00 59.59 182 LEU A O 1
ATOM 1333 N N . THR A 1 183 ? 19.816 -8.950 1.634 1.00 58.59 183 THR A N 1
ATOM 1334 C CA . THR A 1 183 ? 20.219 -10.257 2.168 1.00 58.59 183 THR A CA 1
ATOM 1335 C C . THR A 1 183 ? 21.615 -10.264 2.801 1.00 58.59 183 THR A C 1
ATOM 1337 O O . THR A 1 183 ? 22.080 -11.305 3.272 1.00 58.59 183 THR A O 1
ATOM 1340 N N . GLY A 1 184 ? 22.251 -9.084 2.843 1.00 50.53 184 GLY A N 1
ATOM 1341 C CA . GLY A 1 184 ? 23.442 -8.757 3.626 1.00 50.53 184 GLY A CA 1
ATOM 1342 C C . GLY A 1 184 ? 24.757 -9.435 3.197 1.00 50.53 184 GLY A C 1
ATOM 1343 O O . GLY A 1 184 ? 24.769 -10.532 2.628 1.00 50.53 184 GLY A O 1
ATOM 1344 N N . PRO A 1 185 ? 25.919 -8.811 3.478 1.00 49.97 185 PRO A N 1
ATOM 1345 C CA . PRO A 1 185 ? 27.201 -9.501 3.433 1.00 49.97 185 PRO A CA 1
ATOM 1346 C C . PRO A 1 185 ? 27.282 -10.566 4.546 1.00 49.97 185 PRO A C 1
ATOM 1348 O O . PRO A 1 185 ? 26.654 -10.423 5.595 1.00 49.97 185 PRO A O 1
ATOM 1351 N N . PRO A 1 186 ? 28.052 -11.648 4.342 1.00 44.41 186 PRO A N 1
ATOM 1352 C CA . PRO A 1 186 ? 28.244 -12.680 5.356 1.00 44.41 186 PRO A CA 1
ATOM 1353 C C . PRO A 1 186 ? 28.883 -12.058 6.605 1.00 44.41 186 PRO A C 1
ATOM 1355 O O . PRO A 1 186 ? 29.981 -11.514 6.512 1.00 44.41 186 PRO A O 1
ATOM 1358 N N . GLY A 1 187 ? 28.197 -12.138 7.750 1.00 51.12 187 GLY A N 1
ATOM 1359 C CA . GLY A 1 187 ? 28.764 -11.787 9.057 1.00 51.12 187 GLY A CA 1
ATOM 1360 C C . GLY A 1 187 ? 28.027 -10.738 9.897 1.00 51.12 187 GLY A C 1
ATOM 1361 O O . GLY A 1 187 ? 28.424 -10.563 11.042 1.00 51.12 187 GLY A O 1
ATOM 1362 N N . SER A 1 188 ? 26.984 -10.056 9.399 1.00 53.50 188 SER A N 1
ATOM 1363 C CA . SER A 1 188 ? 26.342 -8.966 10.165 1.00 53.50 188 SER A CA 1
ATOM 1364 C C . SER A 1 188 ? 25.038 -9.317 10.894 1.00 53.50 188 SER A C 1
ATOM 1366 O O . SER A 1 188 ? 24.731 -8.638 11.863 1.00 53.50 188 SER A O 1
ATOM 1368 N N . ASP A 1 189 ? 24.284 -10.347 10.494 1.00 53.09 189 ASP A N 1
ATOM 1369 C CA . ASP A 1 189 ? 23.175 -10.886 11.302 1.00 53.09 189 ASP A CA 1
ATOM 1370 C C . ASP A 1 189 ? 22.664 -12.200 10.678 1.00 53.09 189 ASP A C 1
ATOM 1372 O O . ASP A 1 189 ? 22.221 -12.179 9.522 1.00 53.09 189 ASP A O 1
ATOM 1376 N N . PRO A 1 190 ? 22.683 -13.355 11.375 1.00 53.84 190 PRO A N 1
ATOM 1377 C CA .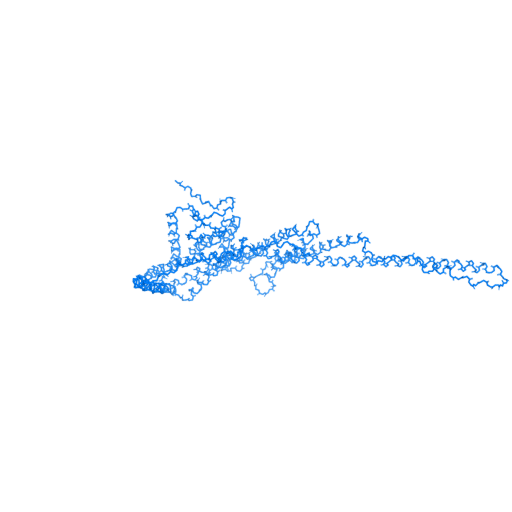 PRO A 1 190 ? 22.254 -14.623 10.795 1.00 53.84 190 PRO A CA 1
ATOM 1378 C C . PRO A 1 190 ? 20.807 -14.610 10.313 1.00 53.84 190 PRO A C 1
ATOM 1380 O O . PRO A 1 190 ? 20.489 -15.444 9.475 1.00 53.84 190 PRO A O 1
ATOM 1383 N N . ALA A 1 191 ? 19.964 -13.687 10.799 1.00 47.66 191 ALA A N 1
ATOM 1384 C CA . ALA A 1 191 ? 18.543 -13.567 10.481 1.00 47.66 191 ALA A CA 1
ATOM 1385 C C . ALA A 1 191 ? 18.240 -13.048 9.061 1.00 47.66 191 ALA A C 1
ATOM 1387 O O . ALA A 1 191 ? 17.151 -13.323 8.561 1.00 47.66 191 ALA A O 1
ATOM 1388 N N . THR A 1 192 ? 19.176 -12.380 8.379 1.00 50.44 192 THR A N 1
ATOM 1389 C CA . THR A 1 192 ? 18.931 -11.754 7.060 1.00 50.44 192 THR A CA 1
ATOM 1390 C C . THR A 1 192 ? 19.601 -12.470 5.884 1.00 50.44 192 THR A C 1
ATOM 1392 O O . THR A 1 192 ? 19.429 -12.060 4.739 1.00 50.44 192 THR A O 1
ATOM 1395 N N . HIS A 1 193 ? 20.323 -13.570 6.118 1.00 60.91 193 HIS A N 1
ATOM 1396 C CA . HIS A 1 193 ? 21.060 -14.251 5.054 1.00 60.91 193 HIS A CA 1
ATOM 1397 C C . HIS A 1 193 ? 20.159 -15.034 4.089 1.00 60.91 193 HIS A C 1
ATOM 1399 O O . HIS A 1 193 ? 19.368 -15.888 4.492 1.00 60.91 193 HIS A O 1
ATOM 1405 N N . LEU A 1 194 ? 20.366 -14.817 2.785 1.00 56.00 194 LEU A N 1
ATOM 1406 C CA . LEU A 1 194 ? 19.935 -15.771 1.761 1.00 56.00 194 LEU A CA 1
ATOM 1407 C C . LEU A 1 194 ? 20.621 -17.127 2.014 1.00 56.00 194 LEU A C 1
ATOM 1409 O O . LEU A 1 194 ? 21.826 -17.152 2.291 1.00 56.00 194 LEU A O 1
ATOM 1413 N N . PRO A 1 195 ? 19.915 -18.260 1.834 1.00 62.06 195 PRO A N 1
ATOM 1414 C CA . PRO A 1 195 ? 20.541 -19.574 1.800 1.00 62.06 195 PRO A CA 1
ATOM 1415 C C . PRO A 1 195 ? 21.746 -19.568 0.853 1.00 62.06 195 PRO A C 1
ATOM 1417 O O . PRO A 1 195 ? 21.646 -19.081 -0.276 1.00 62.06 195 PRO A O 1
ATOM 1420 N N . ALA A 1 196 ? 22.879 -20.135 1.281 1.00 63.19 196 ALA A N 1
ATOM 1421 C CA . ALA A 1 196 ? 24.114 -20.150 0.488 1.00 63.19 196 ALA A CA 1
ATOM 1422 C C . ALA A 1 196 ? 23.900 -20.708 -0.935 1.00 63.19 196 ALA A C 1
ATOM 1424 O O . ALA A 1 196 ? 24.492 -20.210 -1.893 1.00 63.19 196 ALA A O 1
ATOM 1425 N N . ALA A 1 197 ? 22.976 -21.666 -1.077 1.00 66.62 197 ALA A N 1
ATOM 1426 C CA . ALA A 1 197 ? 22.566 -22.257 -2.349 1.00 66.62 197 ALA A CA 1
ATOM 1427 C C . ALA A 1 197 ? 21.930 -21.257 -3.337 1.00 66.62 197 ALA A C 1
ATOM 1429 O O . ALA A 1 197 ? 22.049 -21.439 -4.544 1.00 66.62 197 ALA A O 1
ATOM 1430 N N . LEU A 1 198 ? 21.282 -20.192 -2.853 1.00 63.50 198 LEU A N 1
ATOM 1431 C CA . LEU A 1 198 ? 20.631 -19.179 -3.691 1.00 63.50 198 LEU A CA 1
ATOM 1432 C C . LEU A 1 198 ? 21.554 -18.004 -4.029 1.00 63.50 198 LEU A C 1
ATOM 1434 O O . LEU A 1 198 ? 21.341 -17.329 -5.030 1.00 63.50 198 LEU A O 1
ATOM 1438 N N . ARG A 1 199 ? 22.612 -17.767 -3.247 1.00 66.44 199 ARG A N 1
ATOM 1439 C CA . ARG A 1 199 ? 23.495 -16.604 -3.426 1.00 66.44 199 ARG A CA 1
ATOM 1440 C C . ARG A 1 199 ? 24.281 -16.643 -4.740 1.00 66.44 199 ARG A C 1
ATOM 1442 O O . ARG A 1 199 ? 24.322 -15.648 -5.462 1.00 66.44 199 ARG A O 1
ATOM 1449 N N . ALA A 1 200 ? 24.896 -17.783 -5.054 1.00 67.88 200 ALA A N 1
ATOM 1450 C CA . ALA A 1 200 ? 25.668 -17.971 -6.282 1.00 67.88 200 ALA A CA 1
ATOM 1451 C C . ALA A 1 200 ? 24.825 -17.812 -7.568 1.00 67.88 200 ALA A C 1
ATOM 1453 O O . ALA A 1 200 ? 25.230 -17.019 -8.426 1.00 67.88 200 ALA A O 1
ATOM 1454 N N . PRO A 1 201 ? 23.651 -18.465 -7.714 1.00 70.12 201 PRO A N 1
ATOM 1455 C CA . PRO A 1 201 ? 22.821 -18.279 -8.902 1.00 70.12 201 PRO A CA 1
ATOM 1456 C C . PRO A 1 201 ? 22.268 -16.854 -9.009 1.00 70.12 201 PRO A C 1
ATOM 1458 O O . PRO A 1 201 ? 22.187 -16.334 -10.120 1.00 70.12 201 PRO A O 1
ATOM 1461 N N . LEU A 1 202 ? 21.973 -16.175 -7.890 1.00 66.44 202 LEU A N 1
ATOM 1462 C CA . LEU A 1 202 ? 21.530 -14.777 -7.921 1.00 66.44 202 LEU A CA 1
ATOM 1463 C C . LEU A 1 202 ? 22.633 -13.864 -8.472 1.00 66.44 202 LEU A C 1
ATOM 1465 O O . LEU A 1 202 ? 22.395 -13.136 -9.429 1.00 66.44 202 LEU A O 1
ATOM 1469 N N . ILE A 1 203 ? 23.865 -13.968 -7.957 1.00 68.31 203 ILE A N 1
ATOM 1470 C CA . ILE A 1 203 ? 25.017 -13.195 -8.461 1.00 68.31 203 ILE A CA 1
ATOM 1471 C C . ILE A 1 203 ? 25.264 -13.481 -9.946 1.00 68.31 203 ILE A C 1
ATOM 1473 O O . ILE A 1 203 ? 25.514 -12.556 -10.721 1.00 68.31 203 ILE A O 1
ATOM 1477 N N . TRP A 1 204 ? 25.187 -14.748 -10.356 1.00 72.38 204 TRP A N 1
ATOM 1478 C CA . TRP A 1 204 ? 25.357 -15.123 -11.756 1.00 72.38 204 TRP A CA 1
ATOM 1479 C C . TRP A 1 204 ? 24.261 -14.511 -12.635 1.00 72.38 204 TRP A C 1
ATOM 1481 O O . TRP A 1 204 ? 24.574 -13.895 -13.650 1.00 72.38 204 TRP A O 1
ATOM 1491 N N . SER A 1 205 ? 22.999 -14.568 -12.201 1.00 67.62 205 SER A N 1
ATOM 1492 C CA . SER A 1 205 ? 21.876 -13.963 -12.922 1.00 67.62 205 SER A CA 1
ATOM 1493 C C . SER A 1 205 ? 22.013 -12.441 -13.064 1.00 67.62 205 SER A C 1
ATOM 1495 O O . SER A 1 205 ? 21.796 -11.930 -14.160 1.00 67.62 205 SER A O 1
ATOM 1497 N N . VAL A 1 206 ? 22.479 -11.725 -12.023 1.00 67.06 206 VAL A N 1
ATOM 1498 C CA . VAL A 1 206 ? 22.793 -10.281 -12.103 1.00 67.06 206 VAL A CA 1
ATOM 1499 C C . VAL A 1 206 ? 23.824 -10.029 -13.193 1.00 67.06 206 VAL A C 1
ATOM 1501 O O . VAL A 1 206 ? 23.630 -9.164 -14.043 1.00 67.06 206 VAL A O 1
ATOM 1504 N N . ARG A 1 207 ? 24.934 -10.777 -13.169 1.00 72.19 207 ARG A N 1
ATOM 1505 C CA . ARG A 1 207 ? 26.049 -10.589 -14.104 1.00 72.19 207 ARG A CA 1
ATOM 1506 C C . ARG A 1 207 ? 25.637 -10.887 -15.541 1.00 72.19 207 ARG A C 1
ATOM 1508 O O . ARG A 1 207 ? 25.966 -10.105 -16.427 1.00 72.19 207 ARG A O 1
ATOM 1515 N N . VAL A 1 208 ? 24.894 -11.972 -15.763 1.00 71.44 208 VAL A N 1
ATOM 1516 C CA . VAL A 1 208 ? 24.365 -12.333 -17.086 1.00 71.44 208 VAL A CA 1
ATOM 1517 C C . VAL A 1 208 ? 23.400 -11.262 -17.582 1.00 71.44 208 VAL A C 1
ATOM 1519 O O . VAL A 1 208 ? 23.553 -10.798 -18.706 1.00 71.44 208 VAL A O 1
ATOM 1522 N N . MET A 1 209 ? 22.463 -10.802 -16.748 1.00 68.44 209 MET A N 1
ATOM 1523 C CA . MET A 1 209 ? 21.511 -9.755 -17.136 1.00 68.44 209 MET A CA 1
ATOM 1524 C C . MET A 1 209 ? 22.203 -8.427 -17.439 1.00 68.44 209 MET A C 1
ATOM 1526 O O . MET A 1 209 ? 21.880 -7.787 -18.440 1.00 68.44 209 MET A O 1
ATOM 1530 N N . LEU A 1 210 ? 23.192 -8.031 -16.635 1.00 70.75 210 LEU A N 1
ATOM 1531 C CA . LEU A 1 210 ? 23.993 -6.837 -16.895 1.00 70.75 210 LEU A CA 1
ATOM 1532 C C . LEU A 1 210 ? 24.760 -6.971 -18.218 1.00 70.75 210 LEU A C 1
ATOM 1534 O O . LEU A 1 210 ? 24.713 -6.063 -19.043 1.00 70.75 210 LEU A O 1
ATOM 1538 N N . GLY A 1 211 ? 25.395 -8.123 -18.455 1.00 71.31 211 GLY A N 1
ATOM 1539 C CA . GLY A 1 211 ? 26.105 -8.418 -19.699 1.00 71.31 211 GLY A CA 1
ATOM 1540 C C . GLY A 1 211 ? 25.192 -8.365 -20.925 1.00 71.31 211 GLY A C 1
ATOM 1541 O O . GLY A 1 211 ? 25.496 -7.654 -21.878 1.00 71.31 211 GLY A O 1
ATOM 1542 N N . VAL A 1 212 ? 24.037 -9.039 -20.882 1.00 72.25 212 VAL A N 1
ATOM 1543 C CA . VAL A 1 212 ? 23.032 -9.013 -21.962 1.00 72.25 212 VAL A CA 1
ATOM 1544 C C . VAL A 1 212 ? 22.532 -7.591 -22.211 1.00 72.25 212 VAL A C 1
ATOM 1546 O O . VAL A 1 212 ? 22.402 -7.187 -23.364 1.00 72.25 212 VAL A O 1
ATOM 1549 N N . THR A 1 213 ? 22.308 -6.806 -21.154 1.00 67.81 213 THR A N 1
ATOM 1550 C CA . THR A 1 213 ? 21.873 -5.406 -21.272 1.00 67.81 213 THR A CA 1
ATOM 1551 C C . THR A 1 213 ? 22.938 -4.551 -21.960 1.00 67.81 213 THR A C 1
ATOM 1553 O O . THR A 1 213 ? 22.614 -3.800 -22.877 1.00 67.81 213 THR A O 1
ATOM 1556 N N . VAL A 1 214 ? 24.210 -4.694 -21.571 1.00 73.19 214 VAL A N 1
ATOM 1557 C CA . VAL A 1 214 ? 25.336 -3.970 -22.185 1.00 73.19 214 VAL A CA 1
ATOM 1558 C C . VAL A 1 214 ? 25.519 -4.370 -23.650 1.00 73.19 214 VAL A C 1
ATOM 1560 O O . VAL A 1 214 ? 25.689 -3.497 -24.498 1.00 73.19 214 VAL A O 1
ATOM 1563 N N . VAL A 1 215 ? 25.432 -5.664 -23.975 1.00 74.88 215 VAL A N 1
ATOM 1564 C CA . VAL A 1 215 ? 25.548 -6.159 -25.357 1.00 74.88 215 VAL A CA 1
ATOM 1565 C C . VAL A 1 215 ? 24.392 -5.659 -26.224 1.00 74.88 215 VAL A C 1
ATOM 1567 O O . VAL A 1 215 ? 24.627 -5.166 -27.326 1.00 74.88 215 VAL A O 1
ATOM 1570 N N . ALA A 1 216 ? 23.154 -5.727 -25.729 1.00 69.62 216 ALA A N 1
ATOM 1571 C CA . ALA A 1 216 ? 21.986 -5.211 -26.441 1.00 69.62 216 ALA A CA 1
ATOM 1572 C C . ALA A 1 216 ? 22.096 -3.698 -26.683 1.00 69.62 216 ALA A C 1
ATOM 1574 O O . ALA A 1 216 ? 21.793 -3.218 -27.774 1.00 69.62 216 ALA A O 1
ATOM 1575 N N . TRP A 1 217 ? 22.586 -2.954 -25.690 1.00 71.06 217 TRP A N 1
ATOM 1576 C CA . TRP A 1 217 ? 22.817 -1.516 -25.796 1.00 71.06 217 TRP A CA 1
ATOM 1577 C C . TRP A 1 217 ? 23.904 -1.183 -26.832 1.00 71.06 217 TRP A C 1
ATOM 1579 O O . TRP A 1 217 ? 23.685 -0.334 -27.697 1.00 71.06 217 TRP A O 1
ATOM 1589 N N . ALA A 1 218 ? 25.024 -1.916 -26.817 1.00 71.88 218 ALA A N 1
ATOM 1590 C CA . ALA A 1 218 ? 26.111 -1.789 -27.789 1.00 71.88 218 ALA A CA 1
ATOM 1591 C C . ALA A 1 218 ? 25.671 -2.093 -29.224 1.00 71.88 218 ALA A C 1
ATOM 1593 O O . ALA A 1 218 ? 25.957 -1.305 -30.129 1.00 71.88 218 ALA A O 1
ATOM 1594 N N . GLY A 1 219 ? 24.939 -3.191 -29.426 1.00 72.81 219 GLY A N 1
ATOM 1595 C CA . GLY A 1 219 ? 24.406 -3.569 -30.735 1.00 72.81 219 GLY A CA 1
ATOM 1596 C C . GLY A 1 219 ? 23.407 -2.547 -31.278 1.00 72.81 219 GLY A C 1
ATOM 1597 O O . GLY A 1 219 ? 23.455 -2.198 -32.455 1.00 72.81 219 GLY A O 1
ATOM 1598 N N . PHE A 1 220 ? 22.546 -2.002 -30.415 1.00 69.56 220 PHE A N 1
ATOM 1599 C CA . PHE A 1 220 ? 21.552 -1.012 -30.822 1.00 69.56 220 PHE A CA 1
ATOM 1600 C C . PHE A 1 220 ? 22.182 0.332 -31.208 1.00 69.56 220 PHE A C 1
ATOM 1602 O O . PHE A 1 220 ? 21.855 0.897 -32.252 1.00 69.56 220 PHE A O 1
ATOM 1609 N N . ALA A 1 221 ? 23.136 0.826 -30.414 1.00 68.44 221 ALA A N 1
ATOM 1610 C CA . ALA A 1 221 ? 23.874 2.038 -30.757 1.00 68.44 221 ALA A CA 1
ATOM 1611 C C . ALA A 1 221 ? 24.718 1.862 -32.026 1.00 68.44 221 ALA A C 1
ATOM 1613 O O . ALA A 1 221 ? 24.827 2.799 -32.815 1.00 68.44 221 ALA A O 1
ATOM 1614 N N . ALA A 1 222 ? 25.276 0.665 -32.256 1.00 70.44 222 ALA A N 1
ATOM 1615 C CA . ALA A 1 222 ? 25.987 0.352 -33.495 1.00 70.44 222 ALA A CA 1
ATOM 1616 C C . ALA A 1 222 ? 25.063 0.482 -34.715 1.00 70.44 222 ALA A C 1
ATOM 1618 O O . ALA A 1 222 ? 25.458 1.120 -35.689 1.00 70.44 222 ALA A O 1
ATOM 1619 N N . GLY A 1 223 ? 23.825 -0.023 -34.627 1.00 70.62 223 GLY A N 1
ATOM 1620 C CA . GLY A 1 223 ? 22.802 0.137 -35.668 1.00 70.62 223 GLY A CA 1
ATOM 1621 C C . GLY A 1 223 ? 22.490 1.605 -35.988 1.00 70.62 223 GLY A C 1
ATOM 1622 O O . GLY A 1 223 ? 22.565 2.020 -37.144 1.00 70.62 223 GLY A O 1
ATOM 1623 N N . LEU A 1 224 ? 22.256 2.429 -34.963 1.00 67.81 224 LEU A N 1
ATOM 1624 C CA . LEU A 1 224 ? 22.010 3.867 -35.153 1.00 67.81 224 LEU A CA 1
ATOM 1625 C C . LEU A 1 224 ? 23.218 4.599 -35.757 1.00 67.81 224 LEU A C 1
ATOM 1627 O O . LEU A 1 224 ? 23.061 5.449 -36.633 1.00 67.81 224 LEU A O 1
ATOM 1631 N N . GLY A 1 225 ? 24.434 4.244 -35.330 1.00 63.78 225 GLY A N 1
ATOM 1632 C CA . GLY A 1 225 ? 25.664 4.772 -35.917 1.00 63.78 225 GLY A CA 1
ATOM 1633 C C . GLY A 1 225 ? 25.813 4.389 -37.393 1.00 63.78 225 GLY A C 1
ATOM 1634 O O . GLY A 1 225 ? 26.254 5.205 -38.203 1.00 63.78 225 GLY A O 1
ATOM 1635 N N . THR A 1 226 ? 25.419 3.169 -37.779 1.00 69.06 226 THR A N 1
ATOM 1636 C CA . THR A 1 226 ? 25.450 2.742 -39.189 1.00 69.06 226 THR A CA 1
ATOM 1637 C C . THR A 1 226 ? 24.431 3.468 -40.064 1.00 69.06 226 THR A C 1
ATOM 1639 O O . THR A 1 226 ? 24.744 3.767 -41.217 1.00 69.06 226 THR A O 1
ATOM 1642 N N . ASP A 1 227 ? 23.261 3.821 -39.527 1.00 67.12 227 ASP A N 1
ATOM 1643 C CA . ASP A 1 227 ? 22.264 4.609 -40.260 1.00 67.12 227 ASP A CA 1
ATOM 1644 C C . ASP A 1 227 ? 22.759 6.041 -40.506 1.00 67.12 227 ASP A C 1
ATOM 1646 O O . ASP A 1 227 ? 22.692 6.533 -41.634 1.00 67.12 227 ASP A O 1
ATOM 1650 N N . ALA A 1 228 ? 23.377 6.671 -39.501 1.00 60.41 228 ALA A N 1
ATOM 1651 C CA . ALA A 1 228 ? 24.018 7.982 -39.645 1.00 60.41 228 ALA A CA 1
ATOM 1652 C C . ALA A 1 228 ? 25.198 7.960 -40.636 1.00 60.41 228 ALA A C 1
ATOM 1654 O O . ALA A 1 228 ? 25.424 8.919 -41.372 1.00 60.41 228 ALA A O 1
ATOM 1655 N N . TRP A 1 229 ? 25.936 6.846 -40.708 1.00 62.25 229 TRP A N 1
ATOM 1656 C CA . TRP A 1 229 ? 27.024 6.653 -41.674 1.00 62.25 229 TRP A CA 1
ATOM 1657 C C . TRP A 1 229 ? 26.535 6.568 -43.129 1.00 62.25 229 TRP A C 1
ATOM 1659 O O . TRP A 1 229 ? 27.272 6.904 -44.067 1.00 62.25 229 TRP A O 1
ATOM 1669 N N . ARG A 1 230 ? 25.287 6.131 -43.332 1.00 64.12 230 ARG A N 1
ATOM 1670 C CA . ARG A 1 230 ? 24.660 6.018 -44.653 1.00 64.12 230 ARG A CA 1
ATOM 1671 C C . ARG A 1 230 ? 24.277 7.383 -45.230 1.00 64.12 230 ARG A C 1
ATOM 1673 O O . ARG A 1 230 ? 24.206 7.515 -46.456 1.00 64.12 230 ARG A O 1
ATOM 1680 N N . ASP A 1 231 ? 24.103 8.394 -44.379 1.00 65.31 231 ASP A N 1
ATOM 1681 C CA . ASP A 1 231 ? 23.754 9.746 -44.795 1.00 65.31 231 ASP A CA 1
ATOM 1682 C C . ASP A 1 231 ? 24.973 10.500 -45.357 1.00 65.31 231 ASP A C 1
ATOM 1684 O O . ASP A 1 231 ? 25.900 10.925 -44.660 1.00 65.31 231 ASP A O 1
ATOM 1688 N N . ARG A 1 232 ? 24.998 10.649 -46.686 1.00 57.56 232 ARG A N 1
ATOM 1689 C CA . ARG A 1 232 ? 26.113 11.281 -47.408 1.00 57.56 232 ARG A CA 1
ATOM 1690 C C . ARG A 1 232 ? 26.206 12.787 -47.149 1.00 57.56 232 ARG A C 1
ATOM 1692 O O . ARG A 1 232 ? 27.270 13.348 -47.413 1.00 57.56 232 ARG A O 1
ATOM 1699 N N . GLY A 1 233 ? 25.147 13.419 -46.632 1.00 58.84 233 GLY A N 1
ATOM 1700 C CA . GLY A 1 233 ? 25.105 14.855 -46.335 1.00 58.84 233 GLY A CA 1
ATOM 1701 C C . GLY A 1 233 ? 26.036 15.293 -45.199 1.00 58.84 233 GLY A C 1
ATOM 1702 O O . GLY A 1 233 ? 26.445 16.449 -45.158 1.00 58.84 233 GLY A O 1
ATOM 1703 N N . LEU A 1 234 ? 26.445 14.367 -44.324 1.00 56.44 234 LEU A N 1
ATOM 1704 C CA . LEU A 1 234 ? 27.265 14.646 -43.135 1.00 56.44 234 LEU A CA 1
ATOM 1705 C C . LEU A 1 234 ? 28.784 14.503 -43.368 1.00 56.44 234 LEU A C 1
ATOM 1707 O O . LEU A 1 234 ? 29.580 14.579 -42.428 1.00 56.44 234 LEU A O 1
ATOM 1711 N N . ARG A 1 235 ? 29.233 14.284 -44.612 1.00 59.03 235 ARG A N 1
ATOM 1712 C CA . ARG A 1 235 ? 30.666 14.147 -44.929 1.00 59.03 235 ARG A CA 1
ATOM 1713 C C . ARG A 1 235 ? 31.344 15.522 -44.970 1.00 59.03 235 ARG A C 1
ATOM 1715 O O . ARG A 1 235 ? 31.307 16.212 -45.982 1.00 59.03 235 ARG A O 1
ATOM 1722 N N . LEU A 1 236 ? 32.006 15.883 -43.868 1.00 56.41 236 LEU A N 1
ATOM 1723 C CA . LEU A 1 236 ? 32.654 17.187 -43.643 1.00 56.41 236 LEU A CA 1
ATOM 1724 C C . LEU A 1 236 ? 33.826 17.533 -44.584 1.00 56.41 236 LEU A C 1
ATOM 1726 O O . LEU A 1 236 ? 34.225 18.693 -44.638 1.00 56.41 236 LEU A O 1
ATOM 1730 N N . ILE A 1 237 ? 34.388 16.577 -45.333 1.00 56.41 237 ILE A N 1
ATOM 1731 C CA . ILE A 1 237 ? 35.567 16.822 -46.179 1.00 56.41 237 ILE A CA 1
ATOM 1732 C C . ILE A 1 237 ? 35.192 16.655 -47.652 1.00 56.41 237 ILE A C 1
ATOM 1734 O O . ILE A 1 237 ? 35.054 15.538 -48.154 1.00 56.41 237 ILE A O 1
ATOM 1738 N N . LYS A 1 238 ? 35.059 17.783 -48.361 1.00 57.78 238 LYS A N 1
ATOM 1739 C CA . LYS A 1 238 ? 35.022 17.794 -49.829 1.00 57.78 238 LYS A CA 1
ATOM 1740 C C . LYS A 1 238 ? 36.426 17.473 -50.363 1.00 57.78 238 LYS A C 1
ATOM 1742 O O . LYS A 1 238 ? 37.391 18.073 -49.887 1.00 57.78 238 LYS A O 1
ATOM 1747 N N . PRO A 1 239 ? 36.571 16.553 -51.334 1.00 56.12 239 PRO A N 1
ATOM 1748 C CA . PRO A 1 239 ? 37.869 16.280 -51.935 1.00 56.12 239 PRO A CA 1
ATOM 1749 C C . PRO A 1 239 ? 38.404 17.544 -52.631 1.00 56.12 239 PRO A C 1
ATOM 1751 O O . PRO A 1 239 ? 37.614 18.306 -53.201 1.00 56.12 239 PRO A O 1
ATOM 1754 N N . PRO A 1 240 ? 39.725 17.795 -52.595 1.00 57.19 240 PRO A N 1
ATOM 1755 C CA . PRO A 1 240 ? 40.315 18.924 -53.302 1.00 57.19 240 PRO A CA 1
ATOM 1756 C C . PRO A 1 240 ? 40.074 18.785 -54.807 1.00 57.19 240 PRO A C 1
ATOM 1758 O O . PRO A 1 240 ? 40.232 17.710 -55.382 1.00 57.19 240 PRO A O 1
ATOM 1761 N N . SER A 1 241 ? 39.704 19.887 -55.455 1.00 59.78 241 SER A N 1
ATOM 1762 C CA . SER A 1 241 ? 39.312 19.892 -56.865 1.00 59.78 241 SER A CA 1
ATOM 1763 C C . SER A 1 241 ? 40.484 19.707 -57.837 1.00 59.78 241 SER A C 1
ATOM 1765 O O . SER A 1 241 ? 40.239 19.244 -58.949 1.00 59.78 241 SER A O 1
ATOM 1767 N N . ARG A 1 242 ? 41.743 20.025 -57.460 1.00 54.62 242 ARG A N 1
ATOM 1768 C CA . ARG A 1 242 ? 42.950 19.808 -58.297 1.00 54.62 242 ARG A CA 1
ATOM 1769 C C . ARG A 1 242 ? 44.252 19.606 -57.485 1.00 54.62 242 ARG A C 1
ATOM 1771 O O . ARG A 1 242 ? 44.444 20.299 -56.486 1.00 54.62 242 ARG A O 1
ATOM 1778 N N . PRO A 1 243 ? 45.191 18.737 -57.925 1.00 58.66 243 PRO A N 1
ATOM 1779 C CA . PRO A 1 243 ? 46.521 18.592 -57.318 1.00 58.66 243 PRO A CA 1
ATOM 1780 C C . PRO A 1 243 ? 47.402 19.837 -57.535 1.00 58.66 243 PRO A C 1
ATOM 1782 O O . PRO A 1 243 ? 47.506 20.347 -58.651 1.00 58.66 243 PRO A O 1
ATOM 1785 N N . ARG A 1 244 ? 48.103 20.300 -56.488 1.00 61.00 244 ARG A N 1
ATOM 1786 C CA . ARG A 1 244 ? 48.918 21.539 -56.494 1.00 61.00 244 ARG A CA 1
ATOM 1787 C C . ARG A 1 244 ? 50.023 21.585 -57.568 1.00 61.00 244 ARG A C 1
ATOM 1789 O O . ARG A 1 244 ? 50.345 22.675 -58.029 1.00 61.00 244 ARG A O 1
ATOM 1796 N N . ARG A 1 245 ? 50.601 20.445 -57.977 1.00 56.88 245 ARG A N 1
ATOM 1797 C CA . ARG A 1 245 ? 51.671 20.398 -59.002 1.00 56.88 245 ARG A CA 1
ATOM 1798 C C . ARG A 1 245 ? 51.160 20.516 -60.439 1.00 56.88 245 ARG A C 1
ATOM 1800 O O . ARG A 1 245 ? 51.806 21.177 -61.240 1.00 56.88 245 ARG A O 1
ATOM 1807 N N . LEU A 1 246 ? 49.971 19.986 -60.737 1.00 56.03 246 LEU A N 1
ATOM 1808 C CA . LEU A 1 246 ? 49.310 20.176 -62.038 1.00 56.03 246 LEU A CA 1
ATOM 1809 C C . LEU A 1 246 ? 48.917 21.643 -62.275 1.00 56.03 246 LEU A C 1
ATOM 1811 O O . LEU A 1 246 ? 48.892 22.094 -63.412 1.00 56.03 246 LEU A O 1
ATOM 1815 N N . ALA A 1 247 ? 48.677 22.410 -61.206 1.00 57.59 247 ALA A N 1
ATOM 1816 C CA . ALA A 1 247 ? 48.417 23.847 -61.301 1.00 57.59 247 ALA A CA 1
ATOM 1817 C C . ALA A 1 247 ? 49.667 24.680 -61.659 1.00 57.59 247 ALA A C 1
ATOM 1819 O O . ALA A 1 247 ? 49.525 25.767 -62.207 1.00 57.59 247 ALA A O 1
ATOM 1820 N N . ARG A 1 248 ? 50.882 24.182 -61.378 1.00 57.78 248 ARG A N 1
ATOM 1821 C CA . ARG A 1 248 ? 52.150 24.854 -61.735 1.00 57.78 248 ARG A CA 1
ATOM 1822 C C . ARG A 1 248 ? 52.649 24.513 -63.137 1.00 57.78 248 ARG A C 1
ATOM 1824 O O . ARG A 1 248 ? 53.510 25.212 -63.651 1.00 57.78 248 ARG A O 1
ATOM 1831 N N . TRP A 1 249 ? 52.096 23.475 -63.766 1.00 57.16 249 TRP A N 1
ATOM 1832 C CA . TRP A 1 249 ? 52.544 22.998 -65.077 1.00 57.16 249 TRP A CA 1
ATOM 1833 C C . TRP A 1 249 ? 52.271 23.996 -66.219 1.00 57.16 249 TRP A C 1
ATOM 1835 O O . TRP A 1 249 ? 52.851 23.871 -67.289 1.00 57.16 249 TRP A O 1
ATOM 1845 N N . GLY A 1 250 ? 51.430 25.012 -65.987 1.00 55.88 250 GLY A N 1
ATOM 1846 C CA . GLY A 1 250 ? 51.115 26.057 -66.966 1.00 55.88 250 GLY A CA 1
ATOM 1847 C C . GLY A 1 250 ? 51.833 27.400 -66.780 1.00 55.88 250 GLY A C 1
ATOM 1848 O O . GLY A 1 250 ? 51.462 28.339 -67.475 1.00 55.88 250 GLY A O 1
ATOM 1849 N N . ALA A 1 251 ? 52.780 27.542 -65.839 1.00 52.78 251 ALA A N 1
ATOM 1850 C CA . ALA A 1 251 ? 53.206 28.870 -65.368 1.00 52.78 251 ALA A CA 1
ATOM 1851 C C . ALA A 1 251 ? 54.660 29.304 -65.648 1.00 52.78 251 ALA A C 1
ATOM 1853 O O . ALA A 1 251 ? 54.969 30.443 -65.325 1.00 52.78 251 ALA A O 1
ATOM 1854 N N . ASP A 1 252 ? 55.525 28.504 -66.283 1.00 51.34 252 ASP A N 1
ATOM 1855 C CA . ASP A 1 252 ? 56.902 28.948 -66.591 1.00 51.34 252 ASP A CA 1
ATOM 1856 C C . ASP A 1 252 ? 57.243 28.860 -68.093 1.00 51.34 252 ASP A C 1
ATOM 1858 O O . ASP A 1 252 ? 57.720 27.828 -68.562 1.00 51.34 252 ASP A O 1
ATOM 1862 N N . PRO A 1 253 ? 57.051 29.949 -68.868 1.00 50.28 253 PRO A N 1
ATOM 1863 C CA . PRO A 1 253 ? 57.531 30.061 -70.246 1.00 50.28 253 PRO A CA 1
ATOM 1864 C C . PRO A 1 253 ? 58.959 30.639 -70.389 1.00 50.28 253 PRO A C 1
ATOM 1866 O O . PRO A 1 253 ? 59.363 30.976 -71.499 1.00 50.28 253 PRO A O 1
ATOM 1869 N N . ALA A 1 254 ? 59.742 30.801 -69.314 1.00 53.69 254 ALA A N 1
ATOM 1870 C CA . ALA A 1 254 ? 60.857 31.763 -69.314 1.00 53.69 254 ALA A CA 1
ATOM 1871 C C . ALA A 1 254 ? 62.301 31.217 -69.420 1.00 53.69 254 ALA A C 1
ATOM 1873 O O . ALA A 1 254 ? 63.237 31.996 -69.252 1.00 53.69 254 ALA A O 1
ATOM 1874 N N . SER A 1 255 ? 62.554 29.942 -69.733 1.00 52.72 255 SER A N 1
ATOM 1875 C CA . SER A 1 255 ? 63.941 29.427 -69.789 1.00 52.72 255 SER A CA 1
ATOM 1876 C C . SER A 1 255 ? 64.239 28.528 -70.993 1.00 52.72 255 SER A C 1
ATOM 1878 O O . SER A 1 255 ? 64.560 27.352 -70.863 1.00 52.72 255 SER A O 1
ATOM 1880 N N . ALA A 1 256 ? 64.220 29.110 -72.196 1.00 52.34 256 ALA A N 1
ATOM 1881 C CA . ALA A 1 256 ? 64.805 28.501 -73.395 1.00 52.34 256 ALA A CA 1
ATOM 1882 C C . ALA A 1 256 ? 65.806 29.463 -74.065 1.00 52.34 256 ALA A C 1
ATOM 1884 O O . ALA A 1 256 ? 65.529 30.053 -75.107 1.00 52.34 256 ALA A O 1
ATOM 1885 N N . ALA A 1 257 ? 66.991 29.631 -73.464 1.00 52.88 257 ALA A N 1
ATOM 1886 C CA . ALA A 1 257 ? 68.102 30.384 -74.051 1.00 52.88 257 ALA A CA 1
ATOM 1887 C C . ALA A 1 257 ? 69.309 29.472 -74.365 1.00 52.88 257 ALA A C 1
ATOM 1889 O O . ALA A 1 257 ? 70.017 29.013 -73.479 1.00 52.88 257 ALA A O 1
ATOM 1890 N N . ARG A 1 258 ? 69.474 29.226 -75.675 1.00 57.69 258 ARG A N 1
ATOM 1891 C CA . ARG A 1 258 ? 70.675 28.972 -76.510 1.00 57.69 258 ARG A CA 1
ATOM 1892 C C . ARG A 1 258 ? 71.910 28.249 -75.930 1.00 57.69 258 ARG A C 1
ATOM 1894 O O . ARG A 1 258 ? 72.636 28.762 -75.095 1.00 57.69 258 ARG A O 1
ATOM 1901 N N . GLY A 1 259 ? 72.260 27.140 -76.595 1.00 50.53 259 GLY A N 1
ATOM 1902 C CA . GLY A 1 259 ? 73.621 26.581 -76.718 1.00 50.53 259 GLY A CA 1
ATOM 1903 C C . GLY A 1 259 ? 73.611 25.293 -77.576 1.00 50.53 259 GLY A C 1
ATOM 1904 O O . GLY A 1 259 ? 72.527 24.732 -77.746 1.00 50.53 259 GLY A O 1
ATOM 1905 N N . PRO A 1 260 ? 74.729 24.818 -78.151 1.00 55.91 260 PRO A N 1
ATOM 1906 C CA . PRO A 1 260 ? 74.717 23.778 -79.179 1.00 55.91 260 PRO A CA 1
ATOM 1907 C C . PRO A 1 260 ? 75.188 22.419 -78.637 1.00 55.91 260 PRO A C 1
ATOM 1909 O O . PRO A 1 260 ? 76.326 22.028 -78.853 1.00 55.91 260 PRO A O 1
ATOM 1912 N N . GLN A 1 261 ? 74.300 21.688 -77.960 1.00 56.09 261 GLN A N 1
ATOM 1913 C CA . GLN A 1 261 ? 74.397 20.234 -77.746 1.00 56.09 261 GLN A CA 1
ATOM 1914 C C . GLN A 1 261 ? 72.966 19.680 -77.759 1.00 56.09 261 GLN A C 1
ATOM 1916 O O . GLN A 1 261 ? 72.251 19.716 -76.760 1.00 56.09 261 GLN A O 1
ATOM 1921 N N . ALA A 1 262 ? 72.488 19.307 -78.949 1.00 58.72 262 ALA A N 1
ATOM 1922 C CA . ALA A 1 262 ? 71.080 18.973 -79.170 1.00 58.72 262 ALA A CA 1
ATOM 1923 C C . ALA A 1 262 ? 70.696 17.594 -78.608 1.00 58.72 262 ALA A C 1
ATOM 1925 O O . ALA A 1 262 ? 69.573 17.426 -78.149 1.00 58.72 262 ALA A O 1
ATOM 1926 N N . VAL A 1 263 ? 71.616 16.625 -78.614 1.00 64.12 263 VAL A N 1
ATOM 1927 C CA . VAL A 1 263 ? 71.312 15.235 -78.235 1.00 64.12 263 VAL A CA 1
ATOM 1928 C C . VAL A 1 263 ? 71.304 15.049 -76.715 1.00 64.12 263 VAL A C 1
ATOM 1930 O O . VAL A 1 263 ? 70.326 14.524 -76.188 1.00 64.12 263 VAL A O 1
ATOM 1933 N N . ASP A 1 264 ? 72.301 15.577 -75.999 1.00 64.50 264 ASP A N 1
ATOM 1934 C CA . ASP A 1 264 ? 72.356 15.477 -74.530 1.00 64.50 264 ASP A CA 1
ATOM 1935 C C . ASP A 1 264 ? 71.184 16.204 -73.857 1.00 64.50 264 ASP A C 1
ATOM 1937 O O . ASP A 1 264 ? 70.620 15.698 -72.895 1.00 64.50 264 ASP A O 1
ATOM 1941 N N . ARG A 1 265 ? 70.695 17.312 -74.435 1.00 63.00 265 ARG A N 1
ATOM 1942 C CA . ARG A 1 265 ? 69.476 17.990 -73.955 1.00 63.00 265 ARG A CA 1
ATOM 1943 C C . ARG A 1 265 ? 68.189 17.237 -74.224 1.00 63.00 265 ARG A C 1
ATOM 1945 O O . ARG A 1 265 ? 67.238 17.398 -73.466 1.00 63.00 265 ARG A O 1
ATOM 1952 N N . ILE A 1 266 ? 68.115 16.473 -75.312 1.00 70.94 266 ILE A N 1
ATOM 1953 C CA . ILE A 1 266 ? 66.950 15.620 -75.554 1.00 70.94 266 ILE A CA 1
ATOM 1954 C C . ILE A 1 266 ? 66.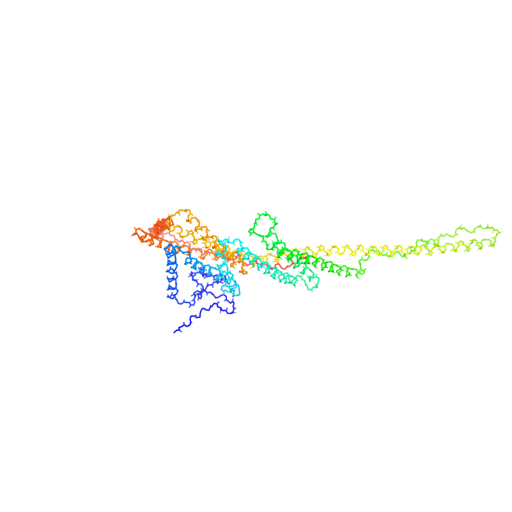948 14.505 -74.512 1.00 70.94 266 ILE A C 1
ATOM 1956 O O . ILE A 1 266 ? 65.906 14.245 -73.924 1.00 70.94 266 ILE A O 1
ATOM 1960 N N . ILE A 1 267 ? 68.104 13.905 -74.218 1.00 73.06 267 ILE A N 1
ATOM 1961 C CA . ILE A 1 267 ? 68.209 12.849 -73.207 1.00 73.06 267 ILE A CA 1
ATOM 1962 C C . ILE A 1 267 ? 67.936 13.409 -71.802 1.00 73.06 267 ILE A C 1
ATOM 1964 O O . ILE A 1 267 ? 67.068 12.882 -71.113 1.00 73.06 267 ILE A O 1
ATOM 1968 N N . GLU A 1 268 ? 68.570 14.512 -71.396 1.00 74.62 268 GLU A N 1
ATOM 1969 C CA . GLU A 1 268 ? 68.322 15.172 -70.103 1.00 74.62 268 GLU A CA 1
ATOM 1970 C C . GLU A 1 268 ? 66.900 15.734 -69.990 1.00 74.62 268 GLU A C 1
ATOM 1972 O O . GLU A 1 268 ? 66.278 15.639 -68.934 1.00 74.62 268 GLU A O 1
ATOM 1977 N N . GLY A 1 269 ? 66.347 16.274 -71.077 1.00 70.69 269 GLY A N 1
ATOM 1978 C CA . GLY A 1 269 ? 64.979 16.782 -71.134 1.00 70.69 269 GLY A CA 1
ATOM 1979 C C . GLY A 1 269 ? 63.944 15.664 -71.027 1.00 70.69 269 GLY A C 1
ATOM 1980 O O . GLY A 1 269 ? 63.005 15.775 -70.243 1.00 70.69 269 GLY A O 1
ATOM 1981 N N . VAL A 1 270 ? 64.134 14.552 -71.744 1.00 77.19 270 VAL A N 1
ATOM 1982 C CA . VAL A 1 270 ? 63.265 13.369 -71.649 1.00 77.19 270 VAL A CA 1
ATOM 1983 C C . VAL A 1 270 ? 63.378 12.733 -70.266 1.00 77.19 270 VAL A C 1
ATOM 1985 O O . VAL A 1 270 ? 62.350 12.400 -69.678 1.00 77.19 270 VAL A O 1
ATOM 1988 N N . PHE A 1 271 ? 64.587 12.614 -69.707 1.00 77.50 271 PHE A N 1
ATOM 1989 C CA . PHE A 1 271 ? 64.796 12.057 -68.369 1.00 77.50 271 PHE A CA 1
ATOM 1990 C C . PHE A 1 271 ? 64.200 12.963 -67.284 1.00 77.50 271 PHE A C 1
ATOM 1992 O O . PHE A 1 271 ? 63.512 12.481 -66.388 1.00 77.50 271 PHE A O 1
ATOM 1999 N N . GLY A 1 272 ? 64.368 14.283 -67.402 1.00 76.88 272 GLY A N 1
ATOM 2000 C CA . GLY A 1 272 ? 63.756 15.275 -66.520 1.00 76.88 272 GLY A CA 1
ATOM 2001 C C . GLY A 1 272 ? 62.228 15.250 -66.573 1.00 76.88 272 GLY A C 1
ATOM 2002 O O . GLY A 1 272 ? 61.584 15.252 -65.524 1.00 76.88 272 GLY A O 1
ATOM 2003 N N . VAL A 1 273 ? 61.637 15.146 -67.769 1.00 76.19 273 VAL A N 1
ATOM 2004 C CA . VAL A 1 273 ? 60.181 15.011 -67.956 1.00 76.19 273 VAL A CA 1
ATOM 2005 C C . VAL A 1 273 ? 59.670 13.681 -67.399 1.00 76.19 273 VAL A C 1
ATOM 2007 O O . VAL A 1 273 ? 58.655 13.677 -66.709 1.00 76.19 273 VAL A O 1
ATOM 2010 N N . MET A 1 274 ? 60.376 12.567 -67.623 1.00 77.75 274 MET A N 1
ATOM 2011 C CA . MET A 1 274 ? 60.038 11.255 -67.049 1.00 77.75 274 MET A CA 1
ATOM 2012 C C . MET A 1 274 ? 60.084 11.280 -65.520 1.00 77.75 274 MET A C 1
ATOM 2014 O O . MET A 1 274 ? 59.124 10.871 -64.871 1.00 77.75 274 MET A O 1
ATOM 2018 N N . VAL A 1 275 ? 61.157 11.811 -64.928 1.00 79.56 275 VAL A N 1
ATOM 2019 C CA . VAL A 1 275 ? 61.298 11.930 -63.469 1.00 79.56 275 VAL A CA 1
ATOM 2020 C C . VAL A 1 275 ? 60.216 12.846 -62.896 1.00 79.56 275 VAL A C 1
ATOM 2022 O O . VAL A 1 275 ? 59.578 12.490 -61.907 1.00 79.56 275 VAL A O 1
ATOM 2025 N N . GLN A 1 276 ? 59.938 13.992 -63.523 1.00 76.62 276 GLN A N 1
ATOM 2026 C CA . GLN A 1 276 ? 58.856 14.882 -63.091 1.00 76.62 276 GLN A CA 1
ATOM 2027 C C . GLN A 1 276 ? 57.472 14.245 -63.241 1.00 76.62 276 GLN A C 1
ATOM 2029 O O . GLN A 1 276 ? 56.632 14.433 -62.363 1.00 76.62 276 GLN A O 1
ATOM 2034 N N . PHE A 1 277 ? 57.234 13.473 -64.302 1.00 78.44 277 PHE A N 1
ATOM 2035 C CA . PHE A 1 277 ? 55.990 12.736 -64.505 1.00 78.44 277 PHE A CA 1
ATOM 2036 C C . PHE A 1 277 ? 55.803 11.664 -63.429 1.00 78.44 277 PHE A C 1
ATOM 2038 O O . PHE A 1 277 ? 54.751 11.617 -62.796 1.00 78.44 277 PHE A O 1
ATOM 2045 N N . VAL A 1 278 ? 56.836 10.865 -63.146 1.00 82.19 278 VAL A N 1
ATOM 2046 C CA . VAL A 1 278 ? 56.813 9.854 -62.079 1.00 82.19 278 VAL A CA 1
ATOM 2047 C C . VAL A 1 278 ? 56.582 10.509 -60.718 1.00 82.19 278 VAL A C 1
ATOM 2049 O O . VAL A 1 278 ? 55.722 10.053 -59.969 1.00 82.19 278 VAL A O 1
ATOM 2052 N N . LEU A 1 279 ? 57.269 11.613 -60.410 1.00 80.25 279 LEU A N 1
ATOM 2053 C CA . LEU A 1 279 ? 57.059 12.363 -59.168 1.00 80.25 279 LEU A CA 1
ATOM 2054 C C . LEU A 1 279 ? 55.657 12.986 -59.091 1.00 80.25 279 LEU A C 1
ATOM 2056 O O . LEU A 1 279 ? 55.074 13.025 -58.013 1.00 80.25 279 LEU A O 1
ATOM 2060 N N . ALA A 1 280 ? 55.086 13.448 -60.207 1.00 75.62 280 ALA A N 1
ATOM 2061 C CA . ALA A 1 280 ? 53.724 13.975 -60.252 1.00 75.62 280 ALA A CA 1
ATOM 2062 C C . ALA A 1 280 ? 52.675 12.871 -60.053 1.00 75.62 280 ALA A C 1
ATOM 2064 O O . ALA A 1 280 ? 51.723 13.069 -59.300 1.00 75.62 280 ALA A O 1
ATOM 2065 N N . VAL A 1 281 ? 52.860 11.703 -60.677 1.00 79.81 281 VAL A N 1
ATOM 2066 C CA . VAL A 1 281 ? 52.015 10.520 -60.465 1.00 79.81 281 VAL A CA 1
ATOM 2067 C C . VAL A 1 281 ? 52.117 10.058 -59.014 1.00 79.81 281 VAL A C 1
ATOM 2069 O O . VAL A 1 281 ? 51.085 9.824 -58.389 1.00 79.81 281 VAL A O 1
ATOM 2072 N N . LEU A 1 282 ? 53.327 9.994 -58.452 1.00 82.19 282 LEU A N 1
ATOM 2073 C CA . LEU A 1 282 ? 53.558 9.611 -57.061 1.00 82.19 282 LEU A CA 1
ATOM 2074 C C . LEU A 1 282 ? 52.901 10.602 -56.089 1.00 82.19 282 LEU A C 1
ATOM 2076 O O . LEU A 1 282 ? 52.206 10.171 -55.177 1.00 82.19 282 LEU A O 1
ATOM 2080 N N . ASP A 1 283 ? 53.025 11.912 -56.315 1.00 78.88 283 ASP A N 1
ATOM 2081 C CA . ASP A 1 283 ? 52.361 12.943 -55.506 1.00 78.88 283 ASP A CA 1
ATOM 2082 C C . ASP A 1 283 ? 50.829 12.856 -55.591 1.00 78.88 283 ASP A C 1
ATOM 2084 O O . ASP A 1 283 ? 50.140 13.043 -54.586 1.00 78.88 283 ASP A O 1
ATOM 2088 N N . VAL A 1 284 ? 50.272 12.555 -56.770 1.00 76.75 284 VAL A N 1
ATOM 2089 C CA . VAL A 1 284 ? 48.828 12.327 -56.940 1.00 76.75 284 VAL A CA 1
ATOM 2090 C C . VAL A 1 284 ? 48.393 11.062 -56.204 1.00 76.75 284 VAL A C 1
ATOM 2092 O O . VAL A 1 284 ? 47.355 11.075 -55.545 1.00 76.75 284 VAL A O 1
ATOM 2095 N N . LEU A 1 285 ? 49.183 9.990 -56.267 1.00 80.88 285 LEU A N 1
ATOM 2096 C CA . LEU A 1 285 ? 48.875 8.713 -55.627 1.00 80.88 285 LEU A CA 1
ATOM 2097 C C . LEU A 1 285 ? 48.977 8.809 -54.098 1.00 80.88 285 LEU A C 1
ATOM 2099 O O . LEU A 1 285 ? 48.060 8.381 -53.399 1.00 80.88 285 LEU A O 1
ATOM 2103 N N . ILE A 1 286 ? 50.039 9.439 -53.582 1.00 82.94 286 ILE A N 1
ATOM 2104 C CA . ILE A 1 286 ? 50.228 9.746 -52.157 1.00 82.94 286 ILE A CA 1
ATOM 2105 C C . ILE A 1 286 ? 49.124 10.686 -51.679 1.00 82.94 286 ILE A C 1
ATOM 2107 O O . ILE A 1 286 ? 48.540 10.443 -50.628 1.00 82.94 286 ILE A O 1
ATOM 2111 N N . GLY A 1 287 ? 48.782 11.718 -52.456 1.00 77.81 287 GLY A N 1
ATOM 2112 C CA . GLY A 1 287 ? 47.680 12.625 -52.147 1.00 77.81 287 GLY A CA 1
ATOM 2113 C C . GLY A 1 287 ? 46.339 11.895 -52.064 1.00 77.81 287 GLY A C 1
ATOM 2114 O O . GLY A 1 287 ? 45.633 12.020 -51.067 1.00 77.81 287 GLY A O 1
ATOM 2115 N N . LEU A 1 288 ? 45.996 11.081 -53.065 1.00 78.94 288 LEU A N 1
ATOM 2116 C CA . LEU A 1 288 ? 44.774 10.270 -53.070 1.00 78.94 288 LEU A CA 1
ATOM 2117 C C . LEU A 1 288 ? 44.731 9.295 -51.892 1.00 78.94 288 LEU A C 1
ATOM 2119 O O . LEU A 1 288 ? 43.694 9.183 -51.240 1.00 78.94 288 LEU A O 1
ATOM 2123 N N . LEU A 1 289 ? 45.842 8.615 -51.599 1.00 82.88 289 LEU A N 1
ATOM 2124 C CA . LEU A 1 289 ? 45.941 7.694 -50.472 1.00 82.88 289 LEU A CA 1
ATOM 2125 C C . LEU A 1 289 ? 45.780 8.441 -49.142 1.00 82.88 289 LEU A C 1
ATOM 2127 O O . LEU A 1 289 ? 44.980 8.023 -48.310 1.00 82.88 289 LEU A O 1
ATOM 2131 N N . TYR A 1 290 ? 46.459 9.577 -48.973 1.00 81.56 290 TYR A N 1
ATOM 2132 C CA . TYR A 1 290 ? 46.358 10.437 -47.795 1.00 81.56 290 TYR A CA 1
ATOM 2133 C C . TYR A 1 290 ? 44.924 10.928 -47.575 1.00 81.56 290 TYR A C 1
ATOM 2135 O O . TYR A 1 290 ? 44.375 10.735 -46.494 1.00 81.56 290 TYR A O 1
ATOM 2143 N N . TYR A 1 291 ? 44.270 11.490 -48.598 1.00 77.31 291 TYR A N 1
ATOM 2144 C CA . TYR A 1 291 ? 42.884 11.957 -48.488 1.00 77.31 291 TYR A CA 1
ATOM 2145 C C . TYR A 1 291 ? 41.892 10.812 -48.270 1.00 77.31 291 TYR A C 1
ATOM 2147 O O . TYR A 1 291 ? 40.903 10.993 -47.561 1.00 77.31 291 TYR A O 1
ATOM 2155 N N . ARG A 1 292 ? 42.144 9.625 -48.834 1.00 78.31 292 ARG A N 1
ATOM 2156 C CA . ARG A 1 292 ? 41.307 8.441 -48.609 1.00 78.31 292 ARG A CA 1
ATOM 2157 C C . ARG A 1 292 ? 41.457 7.917 -47.184 1.00 78.31 292 ARG A C 1
ATOM 2159 O O . ARG A 1 292 ? 40.443 7.644 -46.552 1.00 78.31 292 ARG A O 1
ATOM 2166 N N . ILE A 1 293 ? 42.682 7.833 -46.662 1.00 80.44 293 ILE A N 1
ATOM 2167 C CA . ILE A 1 293 ? 42.954 7.456 -45.267 1.00 80.44 293 ILE A CA 1
ATOM 2168 C C . ILE A 1 293 ? 42.348 8.490 -44.316 1.00 80.44 293 ILE A C 1
ATOM 2170 O O . ILE A 1 293 ? 41.631 8.112 -43.396 1.00 80.44 293 ILE A O 1
ATOM 2174 N N . LEU A 1 294 ? 42.558 9.785 -44.564 1.00 80.50 294 LEU A N 1
ATOM 2175 C CA . LEU A 1 294 ? 41.987 10.866 -43.759 1.00 80.50 294 LEU A CA 1
ATOM 2176 C C . LEU A 1 294 ? 40.453 10.836 -43.785 1.00 80.50 294 LEU A C 1
ATOM 2178 O O . LEU A 1 294 ? 39.816 10.969 -42.746 1.00 80.50 294 LEU A O 1
ATOM 2182 N N . GLY A 1 295 ? 39.853 10.601 -44.955 1.00 75.25 295 GLY A N 1
ATOM 2183 C CA . GLY A 1 295 ? 38.408 10.449 -45.106 1.00 75.25 295 GLY A CA 1
ATOM 2184 C C . GLY A 1 295 ? 37.859 9.239 -44.347 1.00 75.25 295 GLY A C 1
ATOM 2185 O O . GLY A 1 295 ? 36.813 9.351 -43.712 1.00 75.25 295 GLY A O 1
ATOM 2186 N N . ILE A 1 296 ? 38.573 8.108 -44.360 1.00 78.19 296 ILE A N 1
ATOM 2187 C CA . ILE A 1 296 ? 38.230 6.925 -43.556 1.00 78.19 296 ILE A CA 1
ATOM 2188 C C . ILE A 1 296 ? 38.355 7.243 -42.062 1.00 78.19 296 ILE A C 1
ATOM 2190 O O . ILE A 1 296 ? 37.424 6.959 -41.318 1.00 78.19 296 ILE A O 1
ATOM 2194 N N . LEU A 1 297 ? 39.450 7.871 -41.621 1.00 80.50 297 LEU A N 1
ATOM 2195 C CA . LEU A 1 297 ? 39.668 8.230 -40.216 1.00 80.50 297 LEU A CA 1
ATOM 2196 C C . LEU A 1 297 ? 38.586 9.180 -39.695 1.00 80.50 297 LEU A C 1
ATOM 2198 O O . LEU A 1 297 ? 38.020 8.928 -38.636 1.00 80.50 297 LEU A O 1
ATOM 2202 N N . VAL A 1 298 ? 38.247 10.231 -40.446 1.00 79.25 298 VAL A N 1
ATOM 2203 C CA . VAL A 1 298 ? 37.177 11.174 -40.076 1.00 79.25 298 VAL A CA 1
ATOM 2204 C C . VAL A 1 298 ? 35.811 10.489 -40.089 1.00 79.25 298 VAL A C 1
ATOM 2206 O O . VAL A 1 298 ? 35.000 10.738 -39.202 1.00 79.25 298 VAL A O 1
ATOM 2209 N N . ALA A 1 299 ? 35.551 9.589 -41.043 1.00 71.75 299 ALA A N 1
ATOM 2210 C CA . ALA A 1 299 ? 34.311 8.817 -41.065 1.00 71.75 299 ALA A CA 1
ATOM 2211 C C . ALA A 1 299 ? 34.191 7.879 -39.854 1.00 71.75 299 ALA A C 1
ATOM 2213 O O . ALA A 1 299 ? 33.126 7.818 -39.248 1.00 71.75 299 ALA A O 1
ATOM 2214 N N . VAL A 1 300 ? 35.272 7.190 -39.475 1.00 77.50 300 VAL A N 1
ATOM 2215 C CA . VAL A 1 300 ? 35.317 6.331 -38.282 1.00 77.50 300 VAL A CA 1
ATOM 2216 C C . VAL A 1 300 ? 35.174 7.162 -37.008 1.00 77.50 300 VAL A C 1
ATOM 2218 O O . VAL A 1 300 ? 34.413 6.778 -36.125 1.00 77.50 300 VAL A O 1
ATOM 2221 N N . ALA A 1 301 ? 35.839 8.317 -36.917 1.00 80.44 301 ALA A N 1
ATOM 2222 C CA . ALA A 1 301 ? 35.724 9.218 -35.773 1.00 80.44 301 ALA A CA 1
ATOM 2223 C C . ALA A 1 301 ? 34.297 9.769 -35.622 1.00 80.44 301 ALA A C 1
ATOM 2225 O O . ALA A 1 301 ? 33.736 9.713 -34.532 1.00 80.44 301 ALA A O 1
ATOM 2226 N N . ASN A 1 302 ? 33.676 10.228 -36.714 1.00 76.00 302 ASN A N 1
ATOM 2227 C CA . ASN A 1 302 ? 32.287 10.691 -36.706 1.00 76.00 302 ASN A CA 1
ATOM 2228 C C . ASN A 1 302 ? 31.311 9.558 -36.386 1.00 76.00 302 ASN A C 1
ATOM 2230 O O . ASN A 1 302 ? 30.370 9.769 -35.625 1.00 76.00 302 ASN A O 1
ATOM 2234 N N . TRP A 1 303 ? 31.545 8.354 -36.915 1.00 77.56 303 TRP A N 1
ATOM 2235 C CA . TRP A 1 303 ? 30.763 7.174 -36.561 1.00 77.56 303 TRP A CA 1
ATOM 2236 C C . TRP A 1 303 ? 30.861 6.889 -35.060 1.00 77.56 303 TRP A C 1
ATOM 2238 O O . TRP A 1 303 ? 29.832 6.798 -34.397 1.00 77.56 303 TRP A O 1
ATOM 2248 N N . LEU A 1 304 ? 32.070 6.864 -34.496 1.00 78.12 304 LEU A N 1
ATOM 2249 C CA . LEU A 1 304 ? 32.294 6.620 -33.071 1.00 78.12 304 LEU A CA 1
ATOM 2250 C C . LEU A 1 304 ? 31.673 7.715 -32.190 1.00 78.12 304 LEU A C 1
ATOM 2252 O O . LEU A 1 304 ? 31.088 7.418 -31.151 1.00 78.12 304 LEU A O 1
ATOM 2256 N N . LEU A 1 305 ? 31.742 8.977 -32.616 1.00 78.75 305 LEU A N 1
ATOM 2257 C CA . LEU A 1 305 ? 31.158 10.105 -31.892 1.00 78.75 305 LEU A CA 1
ATOM 2258 C C . LEU A 1 305 ? 29.623 10.091 -31.963 1.00 78.75 305 LEU A C 1
ATOM 2260 O O . LEU A 1 305 ? 28.967 10.305 -30.947 1.00 78.75 305 LEU A O 1
ATOM 2264 N N . SER A 1 306 ? 29.045 9.751 -33.121 1.00 73.19 306 SER A N 1
ATOM 2265 C CA . SER A 1 306 ? 27.598 9.540 -33.275 1.00 73.19 306 SER A CA 1
ATOM 2266 C C . SER A 1 306 ? 27.103 8.340 -32.465 1.00 73.19 306 SER A C 1
ATOM 2268 O O . SER A 1 306 ? 26.051 8.413 -31.835 1.00 73.19 306 SER A O 1
ATOM 2270 N N . TRP A 1 307 ? 27.903 7.273 -32.396 1.00 75.06 307 TRP A N 1
ATOM 2271 C CA . TRP A 1 307 ? 27.648 6.096 -31.577 1.00 75.06 307 TRP A CA 1
ATOM 2272 C C . TRP A 1 307 ? 27.644 6.453 -30.088 1.00 75.06 307 TRP A C 1
ATOM 2274 O O . TRP A 1 307 ? 26.686 6.134 -29.389 1.00 75.06 307 TRP A O 1
ATOM 2284 N N . LEU A 1 308 ? 28.649 7.195 -29.607 1.00 77.06 308 LEU A N 1
ATOM 2285 C CA . LEU A 1 308 ? 28.701 7.692 -28.227 1.00 77.06 308 LEU A CA 1
ATOM 2286 C C . LEU A 1 308 ? 27.534 8.638 -27.908 1.00 77.06 308 LEU A C 1
ATOM 2288 O O . LEU A 1 308 ? 26.913 8.516 -26.853 1.00 77.06 308 LEU A O 1
ATOM 2292 N N . ALA A 1 309 ? 27.193 9.555 -28.815 1.00 77.44 309 ALA A N 1
ATOM 2293 C CA . ALA A 1 309 ? 26.065 10.463 -28.629 1.00 77.44 309 ALA A CA 1
ATOM 2294 C C . ALA A 1 309 ? 24.727 9.702 -28.572 1.00 77.44 309 ALA A C 1
ATOM 2296 O O . ALA A 1 309 ? 23.892 9.974 -27.704 1.00 77.44 309 ALA A O 1
ATOM 2297 N N . ALA A 1 310 ? 24.539 8.695 -29.431 1.00 71.19 310 ALA A N 1
ATOM 2298 C CA . ALA A 1 310 ? 23.374 7.818 -29.398 1.00 71.19 310 ALA A CA 1
ATOM 2299 C C . ALA A 1 310 ? 23.321 7.016 -28.090 1.00 71.19 310 ALA A C 1
ATOM 2301 O O . ALA A 1 310 ? 22.266 6.949 -27.459 1.00 71.19 310 ALA A O 1
ATOM 2302 N N . MET A 1 311 ? 24.459 6.485 -27.630 1.00 71.31 311 MET A N 1
ATOM 2303 C CA . MET A 1 311 ? 24.585 5.787 -26.348 1.00 71.31 311 MET A CA 1
ATOM 2304 C C . MET A 1 311 ? 24.112 6.652 -25.181 1.00 71.31 311 MET A C 1
ATOM 2306 O O . MET A 1 311 ? 23.221 6.241 -24.435 1.00 71.31 311 MET A O 1
ATOM 2310 N N . VAL A 1 312 ? 24.659 7.863 -25.049 1.00 77.94 312 VAL A N 1
ATOM 2311 C CA . VAL A 1 312 ? 24.269 8.813 -23.996 1.00 77.94 312 VAL A CA 1
ATOM 2312 C C . VAL A 1 312 ? 22.775 9.125 -24.079 1.00 77.94 312 VAL A C 1
ATOM 2314 O O . VAL A 1 312 ? 22.074 9.059 -23.070 1.00 77.94 312 VAL A O 1
ATOM 2317 N N . THR A 1 313 ? 22.257 9.385 -25.279 1.00 78.00 313 THR A N 1
ATOM 2318 C CA . THR A 1 313 ? 20.831 9.681 -25.481 1.00 78.00 313 THR A CA 1
ATOM 2319 C C . THR A 1 313 ? 19.933 8.516 -25.051 1.00 78.00 313 THR A C 1
ATOM 2321 O O . THR A 1 313 ? 18.928 8.729 -24.369 1.00 78.00 313 THR A O 1
ATOM 2324 N N . ILE A 1 314 ? 20.303 7.276 -25.392 1.00 72.75 314 ILE A N 1
ATOM 2325 C CA . ILE A 1 314 ? 19.571 6.069 -24.989 1.00 72.75 314 ILE A CA 1
ATOM 2326 C C . ILE A 1 314 ? 19.583 5.912 -23.468 1.00 72.75 314 ILE A C 1
ATOM 2328 O O . ILE A 1 314 ? 18.535 5.621 -22.900 1.00 72.75 314 ILE A O 1
ATOM 2332 N N . VAL A 1 315 ? 20.717 6.146 -22.796 1.00 73.44 315 VAL A N 1
ATOM 2333 C CA . VAL A 1 315 ? 20.820 6.058 -21.324 1.00 73.44 315 VAL A CA 1
ATOM 2334 C C . VAL A 1 315 ? 19.942 7.086 -20.653 1.00 73.44 315 VAL A C 1
ATOM 2336 O O . VAL A 1 315 ? 19.196 6.738 -19.745 1.00 73.44 315 VAL A O 1
ATOM 2339 N N . VAL A 1 316 ? 20.005 8.341 -21.095 1.00 78.88 316 VAL A N 1
ATOM 2340 C CA . VAL A 1 316 ? 19.202 9.414 -20.504 1.00 78.88 316 VAL A CA 1
ATOM 2341 C C . VAL A 1 316 ? 17.714 9.104 -20.672 1.00 78.88 316 VAL A C 1
ATOM 2343 O O . VAL A 1 316 ? 16.965 9.147 -19.695 1.00 78.88 316 VAL A O 1
ATOM 2346 N N . ARG A 1 317 ? 17.280 8.695 -21.872 1.00 76.12 317 ARG A N 1
ATOM 2347 C CA . ARG A 1 317 ? 15.886 8.285 -22.116 1.00 76.12 317 ARG A CA 1
ATOM 2348 C C . ARG A 1 317 ? 15.494 7.062 -21.286 1.00 76.12 317 ARG A C 1
ATOM 2350 O O . ARG A 1 317 ? 14.437 7.072 -20.659 1.00 76.12 317 ARG A O 1
ATOM 2357 N N . ALA A 1 318 ? 16.344 6.038 -21.231 1.00 71.44 318 ALA A N 1
ATOM 2358 C CA . ALA A 1 318 ? 16.112 4.843 -20.428 1.00 71.44 318 ALA A CA 1
ATOM 2359 C C . ALA A 1 318 ? 16.025 5.175 -18.934 1.00 71.44 318 ALA A C 1
ATOM 2361 O O . ALA A 1 318 ? 15.160 4.634 -18.261 1.00 71.44 318 ALA A O 1
ATOM 2362 N N . ALA A 1 319 ? 16.841 6.097 -18.418 1.00 75.62 319 ALA A N 1
ATOM 2363 C CA . ALA A 1 319 ? 16.801 6.536 -17.026 1.00 75.62 319 ALA A CA 1
ATOM 2364 C C . ALA A 1 319 ? 15.509 7.301 -16.695 1.00 75.62 319 ALA A C 1
ATOM 2366 O O . ALA A 1 319 ? 14.907 7.068 -15.647 1.00 75.62 319 ALA A O 1
ATOM 2367 N N . VAL A 1 320 ? 15.035 8.172 -17.593 1.00 78.19 320 VAL A N 1
ATOM 2368 C CA . VAL A 1 320 ? 13.759 8.895 -17.428 1.00 78.19 320 VAL A CA 1
ATOM 2369 C C . VAL A 1 320 ? 12.564 7.933 -17.480 1.00 78.19 320 VAL A C 1
ATOM 2371 O O . VAL A 1 320 ? 11.672 7.990 -16.623 1.00 78.19 320 VAL A O 1
ATOM 2374 N N . LEU A 1 321 ? 12.560 7.001 -18.438 1.00 74.06 321 LEU A N 1
ATOM 2375 C CA . LEU A 1 321 ? 11.549 5.945 -18.532 1.00 74.06 321 LEU A CA 1
ATOM 2376 C C . LEU A 1 321 ? 11.599 5.016 -17.316 1.00 74.06 321 LEU A C 1
ATOM 2378 O O . LEU A 1 321 ? 10.560 4.706 -16.744 1.00 74.06 321 LEU A O 1
ATOM 2382 N N . LEU A 1 322 ? 12.795 4.632 -16.865 1.00 74.44 322 LEU A N 1
ATOM 2383 C CA . LEU A 1 322 ? 12.988 3.803 -15.682 1.00 74.44 322 LEU A CA 1
ATOM 2384 C C . LEU A 1 322 ? 12.474 4.513 -14.436 1.00 74.44 322 LEU A C 1
ATOM 2386 O O . LEU A 1 322 ? 11.753 3.899 -13.667 1.00 74.44 322 LEU A O 1
ATOM 2390 N N . ARG A 1 323 ? 12.774 5.802 -14.244 1.00 81.88 323 ARG A N 1
ATOM 2391 C CA . ARG A 1 323 ? 12.291 6.578 -13.093 1.00 81.88 323 ARG A CA 1
ATOM 2392 C C . ARG A 1 323 ? 10.764 6.638 -13.053 1.00 81.88 323 ARG A C 1
ATOM 2394 O O . ARG A 1 323 ? 10.171 6.398 -12.003 1.00 81.88 323 ARG A O 1
ATOM 2401 N N . SER A 1 324 ? 10.127 6.958 -14.178 1.00 75.19 324 SER A N 1
ATOM 2402 C CA . SER A 1 324 ? 8.663 7.057 -14.260 1.00 75.19 324 SER A CA 1
ATOM 2403 C C . SER A 1 324 ? 7.981 5.689 -14.123 1.00 75.19 324 SER A C 1
ATOM 2405 O O . SER A 1 324 ? 7.018 5.552 -13.362 1.00 75.19 324 SER A O 1
ATOM 2407 N N . ALA A 1 325 ? 8.517 4.655 -14.776 1.00 72.88 325 ALA A N 1
ATOM 2408 C CA . ALA A 1 325 ? 8.027 3.284 -14.668 1.00 72.88 325 ALA A CA 1
ATOM 2409 C C . ALA A 1 325 ? 8.254 2.697 -13.266 1.00 72.88 325 ALA A C 1
ATOM 2411 O O . ALA A 1 325 ? 7.348 2.062 -12.731 1.00 72.88 325 ALA A O 1
ATOM 2412 N N . ALA A 1 326 ? 9.405 2.959 -12.640 1.00 74.75 326 ALA A N 1
ATOM 2413 C CA . ALA A 1 326 ? 9.721 2.570 -11.268 1.00 74.75 326 ALA A CA 1
ATOM 2414 C C 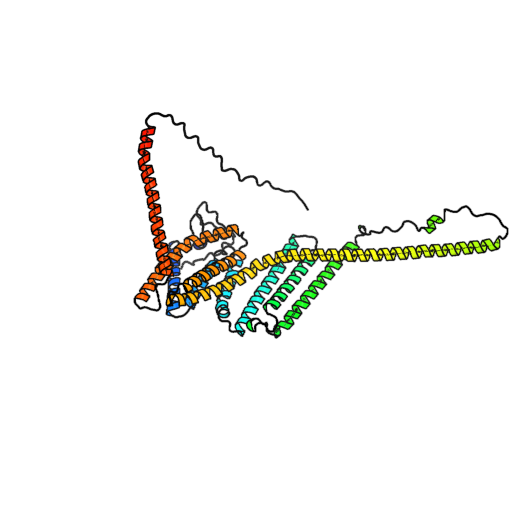. ALA A 1 326 ? 8.774 3.240 -10.279 1.00 74.75 326 ALA A C 1
ATOM 2416 O O . ALA A 1 326 ? 8.208 2.555 -9.438 1.00 74.75 326 ALA A O 1
ATOM 2417 N N . TRP A 1 327 ? 8.528 4.547 -10.405 1.00 81.69 327 TRP A N 1
ATOM 2418 C CA . TRP A 1 327 ? 7.562 5.237 -9.551 1.00 81.69 327 TRP A CA 1
ATOM 2419 C C . TRP A 1 327 ? 6.159 4.629 -9.673 1.00 81.69 327 TRP A C 1
ATOM 2421 O O . TRP A 1 327 ? 5.507 4.347 -8.667 1.00 81.69 327 TRP A O 1
ATOM 2431 N N . SER A 1 328 ? 5.719 4.347 -10.904 1.00 77.50 328 SER A N 1
ATOM 2432 C CA . SER A 1 328 ? 4.440 3.680 -11.162 1.00 77.50 328 SER A CA 1
ATOM 2433 C C . SER A 1 328 ? 4.386 2.266 -10.567 1.00 77.50 328 SER A C 1
ATOM 2435 O O . SER A 1 328 ? 3.415 1.917 -9.898 1.00 77.50 328 SER A O 1
ATOM 2437 N N . ALA A 1 329 ? 5.429 1.455 -10.761 1.00 77.56 329 ALA A N 1
ATOM 2438 C CA . ALA A 1 329 ? 5.501 0.087 -10.253 1.00 77.56 329 ALA A CA 1
ATOM 2439 C C . ALA A 1 329 ? 5.588 0.043 -8.719 1.00 77.56 329 ALA A C 1
ATOM 2441 O O . ALA A 1 329 ? 4.872 -0.732 -8.086 1.00 77.56 329 ALA A O 1
ATOM 2442 N N . THR A 1 330 ? 6.398 0.911 -8.109 1.00 79.44 330 THR A N 1
ATOM 2443 C CA . THR A 1 330 ? 6.515 1.052 -6.652 1.00 79.44 330 THR A CA 1
ATOM 2444 C C . THR A 1 330 ? 5.176 1.447 -6.052 1.00 79.44 330 THR A C 1
ATOM 2446 O O . THR A 1 330 ? 4.729 0.802 -5.106 1.00 79.44 330 THR A O 1
ATOM 2449 N N . ARG A 1 331 ? 4.493 2.438 -6.640 1.00 84.38 331 ARG A N 1
ATOM 2450 C CA . ARG A 1 331 ? 3.159 2.840 -6.193 1.00 84.38 331 ARG A CA 1
ATOM 2451 C C . ARG A 1 331 ? 2.167 1.686 -6.266 1.00 84.38 331 ARG A C 1
ATOM 2453 O O . ARG A 1 331 ? 1.423 1.499 -5.326 1.00 84.38 331 ARG A O 1
ATOM 2460 N N . VAL A 1 332 ? 2.140 0.911 -7.345 1.00 83.50 332 VAL A N 1
ATOM 2461 C CA . VAL A 1 332 ? 1.093 -0.110 -7.541 1.00 83.50 332 VAL A CA 1
ATOM 2462 C C . VAL A 1 332 ? 1.376 -1.416 -6.792 1.00 83.50 332 VAL A C 1
ATOM 2464 O O . VAL A 1 332 ? 0.439 -2.138 -6.470 1.00 83.50 332 VAL A O 1
ATOM 2467 N N . ILE A 1 333 ? 2.642 -1.742 -6.520 1.00 85.38 333 ILE A N 1
ATOM 2468 C CA . ILE A 1 333 ? 3.030 -3.064 -6.000 1.00 85.38 333 ILE A CA 1
ATOM 2469 C C . ILE A 1 333 ? 3.673 -2.957 -4.627 1.00 85.38 333 ILE A C 1
ATOM 2471 O O . ILE A 1 333 ? 3.177 -3.552 -3.674 1.00 85.38 333 ILE A O 1
ATOM 2475 N N . ALA A 1 334 ? 4.760 -2.194 -4.516 1.00 84.50 334 ALA A N 1
ATOM 2476 C CA . ALA A 1 334 ? 5.535 -2.139 -3.285 1.00 84.50 334 ALA A CA 1
ATOM 2477 C C . ALA A 1 334 ? 4.759 -1.444 -2.160 1.00 84.50 334 ALA A C 1
ATOM 2479 O O . ALA A 1 334 ? 4.696 -1.987 -1.061 1.00 84.50 334 ALA A O 1
ATOM 2480 N N . ILE A 1 335 ? 4.127 -0.293 -2.436 1.00 89.44 335 ILE A N 1
ATOM 2481 C CA . ILE A 1 335 ? 3.367 0.444 -1.416 1.00 89.44 335 ILE A CA 1
ATOM 2482 C C . ILE A 1 335 ? 2.230 -0.425 -0.852 1.00 89.44 335 ILE A C 1
ATOM 2484 O O . ILE A 1 335 ? 2.251 -0.661 0.351 1.00 89.44 335 ILE A O 1
ATOM 2488 N N . PRO A 1 336 ? 1.300 -0.996 -1.649 1.00 91.88 336 PRO A N 1
ATOM 2489 C CA . PRO A 1 336 ? 0.250 -1.846 -1.099 1.00 91.88 336 PRO A CA 1
ATOM 2490 C C . PRO A 1 336 ? 0.800 -3.071 -0.375 1.00 91.88 336 PRO A C 1
ATOM 2492 O O . PRO A 1 336 ? 0.368 -3.344 0.736 1.00 91.88 336 PRO A O 1
ATOM 2495 N N . ALA A 1 337 ? 1.770 -3.789 -0.949 1.00 89.50 337 ALA A N 1
ATOM 2496 C CA . ALA A 1 337 ? 2.289 -5.005 -0.326 1.00 89.50 337 ALA A CA 1
ATOM 2497 C C . ALA A 1 337 ? 2.918 -4.726 1.048 1.00 89.50 337 ALA A C 1
ATOM 2499 O O . ALA A 1 337 ? 2.583 -5.394 2.025 1.00 89.50 337 ALA A O 1
ATOM 2500 N N . VAL A 1 338 ? 3.782 -3.710 1.134 1.00 89.44 338 VAL A N 1
ATOM 2501 C CA . VAL A 1 338 ? 4.432 -3.318 2.391 1.00 89.44 338 VAL A CA 1
ATOM 2502 C C . VAL A 1 338 ? 3.405 -2.766 3.372 1.00 89.44 338 VAL A C 1
ATOM 2504 O O . VAL A 1 338 ? 3.395 -3.170 4.530 1.00 89.44 338 VAL A O 1
ATOM 2507 N N . SER A 1 339 ? 2.504 -1.888 2.926 1.00 93.94 339 SER A N 1
ATOM 2508 C CA . SER A 1 339 ? 1.493 -1.300 3.800 1.00 93.94 339 SER A CA 1
ATOM 2509 C C . SER A 1 339 ? 0.531 -2.340 4.375 1.00 93.94 339 SER A C 1
ATOM 2511 O O . SER A 1 339 ? 0.252 -2.286 5.568 1.00 93.94 339 SER A O 1
ATOM 2513 N N . LEU A 1 340 ? 0.067 -3.310 3.579 1.00 95.44 340 LEU A N 1
ATOM 2514 C CA . LEU A 1 340 ? -0.777 -4.406 4.069 1.00 95.44 340 LEU A CA 1
ATOM 2515 C C . LEU A 1 340 ? -0.023 -5.281 5.075 1.00 95.44 340 LEU A C 1
ATOM 2517 O O . LEU A 1 340 ? -0.571 -5.611 6.121 1.00 95.44 340 LEU A O 1
ATOM 2521 N N . LEU A 1 341 ? 1.234 -5.636 4.788 1.00 93.81 341 LEU A N 1
ATOM 2522 C CA . LEU A 1 341 ? 2.028 -6.488 5.674 1.00 93.81 341 LEU A CA 1
ATOM 2523 C C . LEU A 1 341 ? 2.288 -5.813 7.024 1.00 93.81 341 LEU A C 1
ATOM 2525 O O . LEU A 1 341 ? 2.038 -6.403 8.071 1.00 93.81 341 LEU A O 1
ATOM 2529 N N . VAL A 1 342 ? 2.736 -4.555 6.997 1.00 94.25 342 VAL A N 1
ATOM 2530 C CA . VAL A 1 342 ? 3.006 -3.780 8.213 1.00 94.25 342 VAL A CA 1
ATOM 2531 C C . VAL A 1 342 ? 1.709 -3.519 8.981 1.00 94.25 342 VAL A C 1
ATOM 2533 O O . VAL A 1 342 ? 1.698 -3.665 10.198 1.00 94.25 342 VAL A O 1
ATOM 2536 N N . ALA A 1 343 ? 0.596 -3.212 8.304 1.00 96.69 343 ALA A N 1
ATOM 2537 C CA . ALA A 1 343 ? -0.700 -3.055 8.964 1.00 96.69 343 ALA A CA 1
ATOM 2538 C C . ALA A 1 343 ? -1.167 -4.350 9.646 1.00 96.69 343 ALA A C 1
ATOM 2540 O O . ALA A 1 343 ? -1.677 -4.297 10.760 1.00 96.69 343 ALA A O 1
ATOM 2541 N N . ALA A 1 344 ? -0.969 -5.513 9.019 1.00 96.00 344 ALA A N 1
ATOM 2542 C CA . ALA A 1 344 ? -1.334 -6.796 9.615 1.00 96.00 344 ALA A CA 1
ATOM 2543 C C . ALA A 1 344 ? -0.496 -7.108 10.869 1.00 96.00 344 ALA A C 1
ATOM 2545 O O . ALA A 1 344 ? -1.047 -7.559 11.873 1.00 96.00 344 ALA A O 1
ATOM 2546 N N . VAL A 1 345 ? 0.810 -6.814 10.844 1.00 94.81 345 VAL A N 1
ATOM 2547 C CA . VAL A 1 345 ? 1.691 -6.948 12.020 1.00 94.81 345 VAL A CA 1
ATOM 2548 C C . VAL A 1 345 ? 1.278 -5.977 13.127 1.00 94.81 345 VAL A C 1
ATOM 2550 O O . VAL A 1 345 ? 1.121 -6.391 14.269 1.00 94.81 345 VAL A O 1
ATOM 2553 N N . LEU A 1 346 ? 1.007 -4.710 12.803 1.00 96.00 346 LEU A N 1
ATOM 2554 C CA . LEU A 1 346 ? 0.543 -3.724 13.784 1.00 96.00 346 LEU A CA 1
ATOM 2555 C C . LEU A 1 346 ? -0.822 -4.085 14.385 1.00 96.00 346 LEU A C 1
ATOM 2557 O O . LEU A 1 346 ? -1.042 -3.850 15.570 1.00 96.00 346 LEU A O 1
ATOM 2561 N N . MET A 1 347 ? -1.732 -4.685 13.612 1.00 96.06 347 MET A N 1
ATOM 2562 C CA . MET A 1 347 ? -2.988 -5.228 14.144 1.00 96.06 347 MET A CA 1
ATOM 2563 C C . MET A 1 347 ? -2.749 -6.386 15.112 1.00 96.06 347 MET A C 1
ATOM 2565 O O . MET A 1 347 ? -3.462 -6.509 16.106 1.00 96.06 347 MET A O 1
ATOM 2569 N N . LEU A 1 348 ? -1.742 -7.222 14.858 1.00 94.94 348 LEU A N 1
ATOM 2570 C CA . LEU A 1 348 ? -1.358 -8.279 15.785 1.00 94.94 348 LEU A CA 1
ATOM 2571 C C . LEU A 1 348 ? -0.764 -7.688 17.075 1.00 94.94 348 LEU A C 1
ATOM 2573 O O . LEU A 1 348 ? -1.216 -8.035 18.166 1.00 94.94 348 LEU A O 1
ATOM 2577 N N . SER A 1 349 ? 0.134 -6.704 16.972 1.00 95.00 349 SER A N 1
ATOM 2578 C CA . SER A 1 349 ? 0.656 -5.965 18.133 1.00 95.00 349 SER A CA 1
ATOM 2579 C C . SER A 1 349 ? -0.453 -5.253 18.920 1.00 95.00 349 SER A C 1
ATOM 2581 O O . SER A 1 349 ? -0.458 -5.287 20.150 1.00 95.00 349 SER A O 1
ATOM 2583 N N . PHE A 1 350 ? -1.450 -4.683 18.232 1.00 95.88 350 PHE A N 1
ATOM 2584 C CA . PHE A 1 350 ? -2.649 -4.121 18.856 1.00 95.88 350 PHE A CA 1
ATOM 2585 C C . PHE A 1 350 ? -3.397 -5.175 19.680 1.00 95.88 350 PHE A C 1
ATOM 2587 O O . PHE A 1 350 ? -3.822 -4.892 20.795 1.00 95.88 350 PHE A O 1
ATOM 2594 N N . THR A 1 351 ? -3.560 -6.396 19.161 1.00 95.94 351 THR A N 1
ATOM 2595 C CA . THR A 1 351 ? -4.295 -7.451 19.881 1.00 95.94 351 THR A CA 1
ATOM 2596 C C . THR A 1 351 ? -3.578 -7.902 21.151 1.00 95.94 351 THR A C 1
ATOM 2598 O O . THR A 1 351 ? -4.246 -8.169 22.151 1.00 95.94 351 THR A O 1
ATOM 2601 N N . HIS A 1 352 ? -2.242 -7.911 21.143 1.00 94.62 352 HIS A N 1
ATOM 2602 C CA . HIS A 1 352 ? -1.430 -8.143 22.335 1.00 94.62 352 HIS A CA 1
ATOM 2603 C C . HIS A 1 352 ? -1.631 -7.037 23.371 1.00 94.62 352 HIS A C 1
ATOM 2605 O O . HIS A 1 352 ? -2.091 -7.319 24.478 1.00 94.62 352 HIS A O 1
ATOM 2611 N N . ALA A 1 353 ? -1.424 -5.777 22.977 1.00 94.44 353 ALA A N 1
ATOM 2612 C CA . ALA A 1 353 ? -1.636 -4.642 23.873 1.00 94.44 353 ALA A CA 1
ATOM 2613 C C . ALA A 1 353 ? -3.075 -4.531 24.375 1.00 94.44 353 ALA A C 1
ATOM 2615 O O . ALA A 1 353 ? -3.297 -4.045 25.473 1.00 94.44 353 ALA A O 1
ATOM 2616 N N . HIS A 1 354 ? -4.064 -4.999 23.614 1.00 94.44 354 HIS A N 1
ATOM 2617 C CA . HIS A 1 354 ? -5.453 -5.016 24.060 1.00 94.44 354 HIS A CA 1
ATOM 2618 C C . HIS A 1 354 ? -5.655 -6.003 25.213 1.00 94.44 354 HIS A C 1
ATOM 2620 O O . HIS A 1 354 ? -6.269 -5.659 26.220 1.00 94.44 354 HIS A O 1
ATOM 2626 N N . VAL A 1 355 ? -5.135 -7.227 25.077 1.00 94.25 355 VAL A N 1
ATOM 2627 C CA . VAL A 1 355 ? -5.220 -8.236 26.142 1.00 94.25 355 VAL A CA 1
ATOM 2628 C C . VAL A 1 355 ? -4.488 -7.762 27.397 1.00 94.25 355 VAL A C 1
ATOM 2630 O O . VAL A 1 355 ? -5.007 -7.946 28.498 1.00 94.25 355 VAL A O 1
ATOM 2633 N N . ASP A 1 356 ? -3.330 -7.124 27.237 1.00 93.25 356 ASP A N 1
ATOM 2634 C CA . ASP A 1 356 ? -2.556 -6.594 28.360 1.00 93.25 356 ASP A CA 1
ATOM 2635 C C . ASP A 1 356 ? -3.246 -5.382 28.997 1.00 93.25 356 ASP A C 1
ATOM 2637 O O . ASP A 1 356 ? -3.433 -5.361 30.212 1.00 93.25 356 ASP A O 1
ATOM 2641 N N . TYR A 1 357 ? -3.757 -4.446 28.191 1.00 93.00 357 TYR A N 1
ATOM 2642 C CA . TYR A 1 357 ? -4.510 -3.282 28.660 1.00 93.00 357 TYR A CA 1
ATOM 2643 C C . TYR A 1 357 ? -5.722 -3.669 29.504 1.00 93.00 357 TYR A C 1
ATOM 2645 O O . TYR A 1 357 ? -5.971 -3.063 30.541 1.00 93.00 357 TYR A O 1
ATOM 2653 N N . VAL A 1 358 ? -6.492 -4.675 29.085 1.00 90.44 358 VAL A N 1
ATOM 2654 C CA . VAL A 1 358 ? -7.677 -5.100 29.845 1.00 90.44 358 VAL A CA 1
ATOM 2655 C C . VAL A 1 358 ? -7.290 -5.616 31.236 1.00 90.44 358 VAL A C 1
ATOM 2657 O O . VAL A 1 358 ? -8.018 -5.375 32.201 1.00 90.44 358 VAL A O 1
ATOM 2660 N N . LYS A 1 359 ? -6.124 -6.264 31.349 1.00 88.12 359 LYS A N 1
ATOM 2661 C CA . LYS A 1 359 ? -5.597 -6.798 32.610 1.00 88.12 359 LYS A CA 1
ATOM 2662 C C . LYS A 1 359 ? -4.960 -5.731 33.497 1.00 88.12 359 LYS A C 1
ATOM 2664 O O . LYS A 1 359 ? -5.073 -5.832 34.711 1.00 88.12 359 LYS A O 1
ATOM 2669 N N . THR A 1 360 ? -4.256 -4.757 32.921 1.00 89.94 360 THR A N 1
ATOM 2670 C CA . THR A 1 360 ? -3.448 -3.779 33.676 1.00 8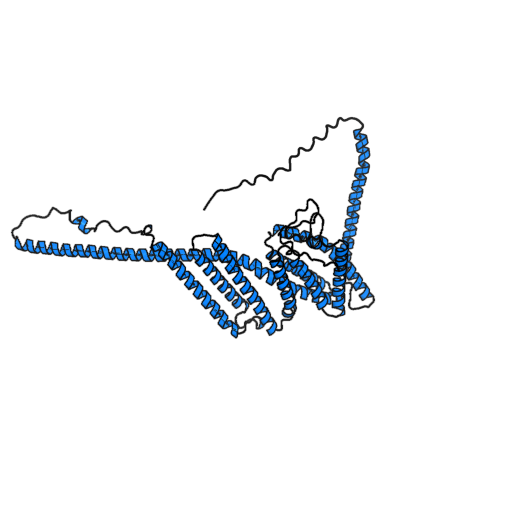9.94 360 THR A CA 1
ATOM 2671 C C . THR A 1 360 ? -4.144 -2.431 33.850 1.00 89.94 360 THR A C 1
ATOM 2673 O O . THR A 1 360 ? -3.846 -1.694 34.786 1.00 89.94 360 THR A O 1
ATOM 2676 N N . GLY A 1 361 ? -5.026 -2.063 32.921 1.00 86.31 361 GLY A N 1
ATOM 2677 C CA . GLY A 1 361 ? -5.600 -0.728 32.797 1.00 86.31 361 GLY A CA 1
ATOM 2678 C C . GLY A 1 361 ? -4.576 0.373 32.489 1.00 86.31 361 GLY A C 1
ATOM 2679 O O . GLY A 1 361 ? -4.914 1.549 32.645 1.00 86.31 361 GLY A O 1
ATOM 2680 N N . SER A 1 362 ? -3.342 0.034 32.089 1.00 90.56 362 SER A N 1
ATOM 2681 C CA . SER A 1 362 ? -2.224 0.988 32.044 1.00 90.56 362 SER A CA 1
ATOM 2682 C C . SER A 1 362 ? -2.365 2.044 30.939 1.00 90.56 362 SER A C 1
ATOM 2684 O O . SER A 1 362 ? -2.919 1.797 29.869 1.00 90.56 362 SER A O 1
ATOM 2686 N N . LEU A 1 363 ? -1.828 3.246 31.184 1.00 90.56 363 LEU A N 1
ATOM 2687 C CA . LEU A 1 363 ? -1.806 4.328 30.192 1.00 90.56 363 LEU A CA 1
ATOM 2688 C C . LEU A 1 363 ? -0.842 4.031 29.028 1.00 90.56 363 LEU A C 1
ATOM 2690 O O . LEU A 1 363 ? -1.088 4.462 27.902 1.00 90.56 363 LEU A O 1
ATOM 2694 N N . ALA A 1 364 ? 0.239 3.289 29.288 1.00 90.25 364 ALA A N 1
ATOM 2695 C CA . ALA A 1 364 ? 1.218 2.923 28.266 1.00 90.25 364 ALA A CA 1
ATOM 2696 C C . ALA A 1 364 ? 0.575 2.056 27.172 1.00 90.25 364 ALA A C 1
ATOM 2698 O O . ALA A 1 364 ? 0.765 2.316 25.982 1.00 90.25 364 ALA A O 1
ATOM 2699 N N . ASP A 1 365 ? -0.272 1.106 27.575 1.00 90.94 365 ASP A N 1
ATOM 2700 C CA . ASP A 1 365 ? -0.977 0.228 26.642 1.00 90.94 365 ASP A CA 1
ATOM 2701 C C . ASP A 1 365 ? -2.009 1.004 25.813 1.00 90.94 365 ASP A C 1
ATOM 2703 O O . ASP A 1 365 ? -2.164 0.739 24.624 1.00 90.94 365 ASP A O 1
ATOM 2707 N N . VAL A 1 366 ? -2.652 2.036 26.381 1.00 90.25 366 VAL A N 1
ATOM 2708 C CA . VAL A 1 366 ? -3.525 2.951 25.616 1.00 90.25 366 VAL A CA 1
ATOM 2709 C C . VAL A 1 366 ? -2.743 3.653 24.506 1.00 90.25 366 VAL A C 1
ATOM 2711 O O . VAL A 1 366 ? -3.225 3.737 23.375 1.00 90.25 366 VAL A O 1
ATOM 2714 N N . GLY A 1 367 ? -1.531 4.130 24.804 1.00 90.88 367 GLY A N 1
ATOM 2715 C CA . GLY A 1 367 ? -0.647 4.731 23.805 1.00 90.88 367 GLY A CA 1
ATOM 2716 C C . GLY A 1 367 ? -0.311 3.758 22.672 1.00 90.88 367 GLY A C 1
ATOM 2717 O O . GLY A 1 367 ? -0.394 4.127 21.499 1.00 90.88 367 GLY A O 1
ATOM 2718 N N . LEU A 1 368 ? -0.004 2.502 23.010 1.00 92.88 368 LEU A N 1
ATOM 2719 C CA . LEU A 1 368 ? 0.317 1.465 22.028 1.00 92.88 368 LEU A CA 1
ATOM 2720 C C . LEU A 1 368 ? -0.902 1.072 21.182 1.00 92.88 368 LEU A C 1
ATOM 2722 O O . LEU A 1 368 ? -0.784 0.952 19.962 1.00 92.88 368 LEU A O 1
ATOM 2726 N N . LEU A 1 369 ? -2.079 0.948 21.801 1.00 92.75 369 LEU A N 1
ATOM 2727 C CA . LEU A 1 369 ? -3.350 0.687 21.124 1.00 92.75 369 LEU A CA 1
ATOM 2728 C C . LEU A 1 369 ? -3.688 1.790 20.120 1.00 92.75 369 LEU A C 1
ATOM 2730 O O . LEU A 1 369 ? -3.948 1.503 18.951 1.00 92.75 369 LEU A O 1
ATOM 2734 N N . LEU A 1 370 ? -3.649 3.053 20.552 1.00 91.69 370 LEU A N 1
ATOM 2735 C CA . LEU A 1 370 ? -3.925 4.198 19.684 1.00 91.69 370 LEU A CA 1
ATOM 2736 C C . LEU A 1 370 ? -2.893 4.307 18.558 1.00 91.69 370 LEU A C 1
ATOM 2738 O O . LEU A 1 370 ? -3.272 4.506 17.404 1.00 91.69 370 LEU A O 1
ATOM 2742 N N . GLY A 1 371 ? -1.607 4.126 18.872 1.00 93.25 371 GLY A N 1
ATOM 2743 C CA . GLY A 1 371 ? -0.520 4.158 17.896 1.00 93.25 371 GLY A CA 1
ATOM 2744 C C . GLY A 1 371 ? -0.662 3.076 16.826 1.00 93.25 371 GLY A C 1
ATOM 2745 O O . GLY A 1 371 ? -0.641 3.384 15.634 1.00 93.25 371 GLY A O 1
ATOM 2746 N N . CYS A 1 372 ? -0.881 1.822 17.234 1.00 95.06 372 CYS A N 1
ATOM 2747 C CA . CYS A 1 372 ? -1.055 0.703 16.307 1.00 95.06 372 CYS A CA 1
ATOM 2748 C C . CYS A 1 372 ? -2.331 0.843 15.474 1.00 95.06 372 CYS A C 1
ATOM 2750 O O . CYS A 1 372 ? -2.294 0.590 14.269 1.00 95.06 372 CYS A O 1
ATOM 2752 N N . ALA A 1 373 ? -3.444 1.280 16.073 1.00 91.94 373 ALA A N 1
ATOM 2753 C CA . ALA A 1 373 ? -4.697 1.500 15.354 1.00 91.94 373 ALA A CA 1
ATOM 2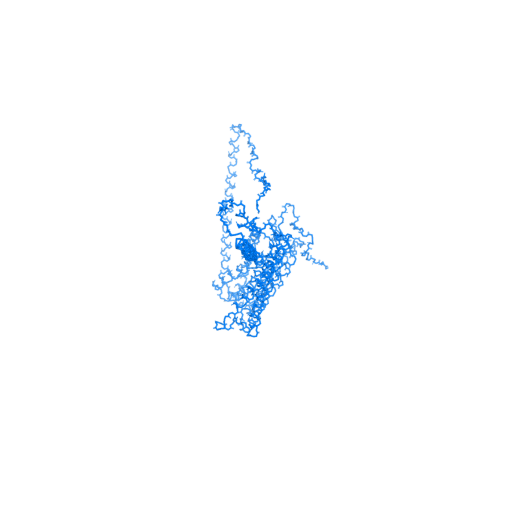754 C C . ALA A 1 373 ? -4.563 2.620 14.311 1.00 91.94 373 ALA A C 1
ATOM 2756 O O . ALA A 1 373 ? -4.919 2.421 13.148 1.00 91.94 373 ALA A O 1
ATOM 2757 N N . ALA A 1 374 ? -3.997 3.769 14.696 1.00 92.12 374 ALA A N 1
ATOM 2758 C CA . ALA A 1 374 ? -3.786 4.898 13.796 1.00 92.12 374 ALA A CA 1
ATOM 2759 C C . ALA A 1 374 ? -2.824 4.541 12.655 1.00 92.12 374 ALA A C 1
ATOM 2761 O O . ALA A 1 374 ? -3.138 4.776 11.488 1.00 92.12 374 ALA A O 1
ATOM 2762 N N . ALA A 1 375 ? -1.685 3.916 12.966 1.00 93.62 375 ALA A N 1
ATOM 2763 C CA . ALA A 1 375 ? -0.713 3.499 11.960 1.00 93.62 375 ALA A CA 1
ATOM 2764 C C . ALA A 1 375 ? -1.292 2.441 11.006 1.00 93.62 375 ALA A C 1
ATOM 2766 O O . ALA A 1 375 ? -1.145 2.575 9.791 1.00 93.62 375 ALA A O 1
ATOM 2767 N N . SER A 1 376 ? -2.019 1.442 11.523 1.00 94.25 376 SER A N 1
ATOM 2768 C CA . SER A 1 376 ? -2.697 0.437 10.689 1.00 94.25 376 SER A CA 1
ATOM 2769 C C . SER A 1 376 ? -3.728 1.086 9.770 1.00 94.25 376 SER A C 1
ATOM 2771 O O . SER A 1 376 ? -3.747 0.801 8.577 1.00 94.25 376 SER A O 1
ATOM 2773 N N . TYR A 1 377 ? -4.549 2.003 10.287 1.00 91.38 377 TYR A N 1
ATOM 2774 C CA . TYR A 1 377 ? -5.541 2.721 9.489 1.00 91.38 377 TYR A CA 1
ATOM 2775 C C . TYR A 1 377 ? -4.896 3.541 8.364 1.00 91.38 377 TYR A C 1
ATOM 2777 O O . TYR A 1 377 ? -5.341 3.477 7.215 1.00 91.38 377 TYR A O 1
ATOM 2785 N N . VAL A 1 378 ? -3.811 4.264 8.665 1.00 91.75 378 VAL A N 1
ATOM 2786 C CA . VAL A 1 378 ? -3.048 5.030 7.669 1.00 91.75 378 VAL A CA 1
ATOM 2787 C C . VAL A 1 378 ? -2.456 4.105 6.610 1.00 91.75 378 VAL A C 1
ATOM 2789 O O . VAL A 1 378 ? -2.592 4.390 5.426 1.00 91.75 378 VAL A O 1
ATOM 2792 N N . LEU A 1 379 ? -1.851 2.983 6.995 1.00 94.69 379 LEU A N 1
ATOM 2793 C CA . LEU A 1 379 ? -1.245 2.038 6.055 1.00 94.69 379 LEU A CA 1
ATOM 2794 C C . LEU A 1 379 ? -2.284 1.341 5.172 1.00 94.69 379 LEU A C 1
ATOM 2796 O O . LEU A 1 379 ? -2.104 1.271 3.958 1.00 94.69 379 LEU A O 1
ATOM 2800 N N . LEU A 1 380 ? -3.403 0.887 5.738 1.00 93.81 380 LEU A N 1
ATOM 2801 C CA . LEU A 1 380 ? -4.511 0.337 4.952 1.00 93.81 380 LEU A CA 1
ATOM 2802 C C . LEU A 1 380 ? -5.058 1.374 3.974 1.00 93.81 380 LEU A C 1
ATOM 2804 O O . LEU A 1 380 ? -5.345 1.051 2.820 1.00 93.81 380 LEU A O 1
ATOM 2808 N N . THR A 1 381 ? -5.121 2.632 4.409 1.00 90.50 381 THR A N 1
ATOM 2809 C CA . THR A 1 381 ? -5.485 3.746 3.542 1.00 90.50 381 THR A CA 1
ATOM 2810 C C . THR A 1 381 ? -4.463 3.928 2.424 1.00 90.50 381 THR A C 1
ATOM 2812 O O . THR A 1 381 ? -4.817 3.906 1.250 1.00 90.50 381 THR A O 1
ATOM 2815 N N . LEU A 1 382 ? -3.169 3.983 2.731 1.00 90.62 382 LEU A N 1
ATOM 2816 C CA . LEU A 1 382 ? -2.108 4.048 1.724 1.00 90.62 382 LEU A CA 1
ATOM 2817 C C . LEU A 1 382 ? -2.186 2.892 0.714 1.00 90.62 382 LEU A C 1
ATOM 2819 O O . LEU A 1 382 ? -2.000 3.125 -0.477 1.00 90.62 382 LEU A O 1
ATOM 2823 N N . ALA A 1 383 ? -2.540 1.680 1.146 1.00 92.12 383 ALA A N 1
ATOM 2824 C CA . ALA A 1 383 ? -2.645 0.521 0.267 1.00 92.12 383 ALA A CA 1
ATOM 2825 C C . ALA A 1 383 ? -3.754 0.665 -0.790 1.00 92.12 383 ALA A C 1
ATOM 2827 O O . ALA A 1 383 ? -3.493 0.489 -1.983 1.00 92.12 383 ALA A O 1
ATOM 2828 N N . TRP A 1 384 ? -4.985 1.010 -0.394 1.00 90.12 384 TRP A N 1
ATOM 2829 C CA . TRP A 1 384 ? -6.071 1.146 -1.375 1.00 90.12 384 TRP A CA 1
ATOM 2830 C C . TRP A 1 384 ? -5.919 2.408 -2.225 1.00 90.12 384 TRP A C 1
ATOM 2832 O O . TRP A 1 384 ? -6.248 2.407 -3.409 1.00 90.12 384 TRP A O 1
ATOM 2842 N N . THR A 1 385 ? -5.356 3.475 -1.663 1.00 88.56 385 THR A N 1
ATOM 2843 C CA . THR A 1 385 ? -5.159 4.748 -2.369 1.00 88.56 385 THR A CA 1
ATOM 2844 C C . THR A 1 385 ? -4.065 4.643 -3.432 1.00 88.56 385 THR A C 1
ATOM 2846 O O . THR A 1 385 ? -4.199 5.182 -4.534 1.00 88.56 385 THR A O 1
ATOM 2849 N N . ALA A 1 386 ? -3.023 3.861 -3.148 1.00 88.19 386 ALA A N 1
ATOM 2850 C CA . ALA A 1 386 ? -1.984 3.480 -4.089 1.00 88.19 386 ALA A CA 1
ATOM 2851 C C . ALA A 1 386 ? -2.540 2.719 -5.305 1.00 88.19 386 ALA A C 1
ATOM 2853 O O . ALA A 1 386 ? -2.105 2.984 -6.429 1.00 88.19 386 ALA A O 1
ATOM 2854 N N . LEU A 1 387 ? -3.529 1.842 -5.089 1.00 85.69 387 LEU A N 1
ATOM 2855 C CA . LEU A 1 387 ? -4.231 1.110 -6.149 1.00 85.69 387 LEU A CA 1
ATOM 2856 C C . LEU A 1 387 ? -5.320 1.934 -6.844 1.00 85.69 387 LEU A C 1
ATOM 2858 O O . LEU A 1 387 ? -5.627 1.682 -8.009 1.00 85.69 387 LEU A O 1
ATOM 2862 N N . SER A 1 388 ? -5.898 2.919 -6.158 1.00 81.12 388 SER A N 1
ATOM 2863 C CA . SER A 1 388 ? -6.870 3.823 -6.758 1.00 81.12 388 SER A CA 1
ATOM 2864 C C . SER A 1 388 ? -6.167 4.692 -7.806 1.00 81.12 388 SER A C 1
ATOM 2866 O O . SER A 1 388 ? -5.179 5.374 -7.524 1.00 81.12 388 SER A O 1
ATOM 2868 N N . ALA A 1 389 ? -6.670 4.701 -9.039 1.00 70.69 389 ALA A N 1
ATOM 2869 C CA . ALA A 1 389 ? -6.157 5.566 -10.106 1.00 70.69 389 ALA A CA 1
ATOM 2870 C C . ALA A 1 389 ? -6.551 7.052 -9.915 1.00 70.69 389 ALA A C 1
ATOM 2872 O O . ALA A 1 389 ? -6.492 7.842 -10.854 1.00 70.69 389 ALA A O 1
ATOM 2873 N N . VAL A 1 390 ? -6.983 7.432 -8.708 1.00 74.38 390 VAL A N 1
ATOM 2874 C CA . VAL A 1 390 ? -7.608 8.718 -8.387 1.00 74.38 390 VAL A CA 1
ATOM 2875 C C . VAL A 1 390 ? -6.574 9.700 -7.826 1.00 74.38 390 VAL A C 1
ATOM 2877 O O . VAL A 1 390 ? -5.538 9.309 -7.282 1.00 74.38 390 VAL A O 1
ATOM 2880 N N . GLN A 1 391 ? -6.833 10.998 -8.003 1.00 73.81 391 GLN A N 1
ATOM 2881 C CA . GLN A 1 391 ? -5.969 12.072 -7.513 1.00 73.81 391 GLN A CA 1
ATOM 2882 C C . GLN A 1 391 ? -6.002 12.187 -5.971 1.00 73.81 391 GLN A C 1
ATOM 2884 O O . GLN A 1 391 ? -7.073 12.036 -5.375 1.00 73.81 391 GLN A O 1
ATOM 2889 N N . PRO A 1 392 ? -4.875 12.536 -5.314 1.00 72.00 392 PRO A N 1
ATOM 2890 C CA . PRO A 1 392 ? -4.786 12.623 -3.849 1.00 72.00 392 PRO A CA 1
ATOM 2891 C C . PRO A 1 392 ? -5.734 13.639 -3.186 1.00 72.00 392 PRO A C 1
ATOM 2893 O O . PRO A 1 392 ? -6.110 13.466 -2.032 1.00 72.00 392 PRO A O 1
ATOM 2896 N N . SER A 1 393 ? -6.135 14.697 -3.893 1.00 71.25 393 SER A N 1
ATOM 2897 C CA . SER A 1 393 ? -7.033 15.739 -3.366 1.00 71.25 393 SER A CA 1
ATOM 2898 C C . SER A 1 393 ? -8.470 15.249 -3.161 1.00 71.25 393 SER A C 1
ATOM 2900 O O . SER A 1 393 ? -9.141 15.642 -2.212 1.00 71.25 393 SER A O 1
ATOM 2902 N N . ILE A 1 394 ? -8.951 14.369 -4.040 1.00 68.69 394 ILE A N 1
ATOM 2903 C CA . ILE A 1 394 ? -10.284 13.755 -3.934 1.00 68.69 394 ILE A CA 1
ATOM 2904 C C . ILE A 1 394 ? -10.305 12.751 -2.775 1.00 68.69 394 ILE A C 1
ATOM 2906 O O . ILE A 1 394 ? -11.275 12.638 -2.030 1.00 68.69 394 ILE A O 1
ATOM 2910 N N . LEU A 1 395 ? -9.186 12.059 -2.619 1.00 69.94 395 LEU A N 1
ATOM 2911 C CA . LEU A 1 395 ? -8.939 11.013 -1.648 1.00 69.94 395 LEU A CA 1
ATOM 2912 C C . LEU A 1 395 ? -8.933 11.531 -0.199 1.00 69.94 395 LEU A C 1
ATOM 2914 O O . LEU A 1 395 ? -9.543 10.925 0.678 1.00 69.94 395 LEU A O 1
ATOM 2918 N N . SER A 1 396 ? -8.278 12.670 0.053 1.00 69.31 396 SER A N 1
ATOM 2919 C CA . SER A 1 396 ? -8.202 13.275 1.388 1.00 69.31 396 SER A CA 1
ATOM 2920 C C . SER A 1 396 ? -9.575 13.718 1.894 1.00 69.31 396 SER A C 1
ATOM 2922 O O . SER A 1 396 ? -9.913 13.474 3.052 1.00 69.31 396 SER A O 1
ATOM 2924 N N . ALA A 1 397 ? -10.403 14.285 1.013 1.00 69.62 397 ALA A N 1
ATOM 2925 C CA . ALA A 1 397 ? -11.780 14.640 1.335 1.00 69.62 397 ALA A CA 1
ATOM 2926 C C . ALA A 1 397 ? -12.614 13.399 1.704 1.00 69.62 397 ALA A C 1
ATOM 2928 O O . ALA A 1 397 ? -13.341 13.423 2.696 1.00 69.62 397 ALA A O 1
ATOM 2929 N N . ALA A 1 398 ? -12.467 12.297 0.959 1.00 66.81 398 ALA A N 1
ATOM 2930 C CA . ALA A 1 398 ? -13.162 11.043 1.249 1.00 66.81 398 ALA A CA 1
ATOM 2931 C C . ALA A 1 398 ? -12.770 10.458 2.620 1.00 66.81 398 ALA A C 1
ATOM 2933 O O . ALA A 1 398 ? -13.639 10.026 3.379 1.00 66.81 398 ALA A O 1
ATOM 2934 N N . ILE A 1 399 ? -11.480 10.505 2.976 1.00 71.25 399 ILE A N 1
ATOM 2935 C CA . ILE A 1 399 ? -10.973 10.009 4.266 1.00 71.25 399 ILE A CA 1
ATOM 2936 C C . ILE A 1 399 ? -11.550 10.817 5.434 1.00 71.25 399 ILE A C 1
ATOM 2938 O O . ILE A 1 399 ? -12.046 10.232 6.398 1.00 71.25 399 ILE A O 1
ATOM 2942 N N . VAL A 1 400 ? -11.527 12.151 5.356 1.00 74.75 400 VAL A N 1
ATOM 2943 C CA . VAL A 1 400 ? -12.066 13.020 6.419 1.00 74.75 400 VAL A CA 1
ATOM 2944 C C . VAL A 1 400 ? -13.562 12.770 6.616 1.00 74.75 400 VAL A C 1
ATOM 2946 O O . VAL A 1 400 ? -14.019 12.592 7.747 1.00 74.75 400 VAL A O 1
ATOM 2949 N N . ASN A 1 401 ? -14.308 12.670 5.514 1.00 66.81 401 ASN A N 1
ATOM 2950 C CA . ASN A 1 401 ? -15.750 12.430 5.540 1.00 66.81 401 ASN A CA 1
ATOM 2951 C C . ASN A 1 401 ? -16.111 11.065 6.140 1.00 66.81 401 ASN A C 1
ATOM 2953 O O . ASN A 1 401 ? -17.128 10.942 6.818 1.00 66.81 401 ASN A O 1
ATOM 2957 N N . PHE A 1 402 ? -15.278 10.047 5.920 1.00 67.12 402 PHE A N 1
ATOM 2958 C CA . PHE A 1 402 ? -15.481 8.724 6.504 1.00 67.12 402 PHE A CA 1
ATOM 2959 C C . PHE A 1 402 ? -15.128 8.691 8.000 1.00 67.12 402 PHE A C 1
ATOM 2961 O O . PHE A 1 402 ? -15.835 8.068 8.793 1.00 67.12 402 PHE A O 1
ATOM 2968 N N . THR A 1 403 ? -14.060 9.387 8.400 1.00 73.12 403 THR A N 1
ATOM 2969 C CA . THR A 1 403 ? -13.480 9.288 9.752 1.00 73.12 403 THR A CA 1
ATOM 2970 C C . THR A 1 403 ? -14.286 10.057 10.809 1.00 73.12 403 THR A C 1
ATOM 2972 O O . THR A 1 403 ? -14.366 9.624 11.954 1.00 73.12 403 THR A O 1
ATOM 2975 N N . GLY A 1 404 ? -14.924 11.178 10.453 1.00 75.19 404 GLY A N 1
ATOM 2976 C CA . GLY A 1 404 ? -15.655 12.018 11.417 1.00 75.19 404 GLY A CA 1
ATOM 2977 C C . GLY A 1 404 ? -16.806 11.300 12.148 1.00 75.19 404 GLY A C 1
ATOM 2978 O O . GLY A 1 404 ? -16.757 11.164 13.373 1.00 75.19 404 GLY A O 1
ATOM 2979 N N . PRO A 1 405 ? -17.838 10.804 11.437 1.00 73.12 405 PRO A N 1
ATOM 2980 C CA . PRO A 1 405 ? -18.973 10.118 12.062 1.00 73.12 405 PRO A CA 1
ATOM 2981 C C . PRO A 1 405 ? -18.579 8.805 12.749 1.00 73.12 405 PRO A C 1
ATOM 2983 O O . PRO A 1 405 ? -19.112 8.456 13.802 1.00 73.12 405 PRO A O 1
ATOM 2986 N N . THR A 1 406 ? -17.627 8.076 12.163 1.00 75.19 406 THR A N 1
ATOM 2987 C CA . THR A 1 406 ? -17.150 6.794 12.695 1.00 75.19 406 THR A CA 1
ATOM 2988 C C . THR A 1 406 ? -16.380 6.969 14.000 1.00 75.19 406 THR A C 1
ATOM 2990 O O . THR A 1 406 ? -16.561 6.160 14.909 1.00 75.19 406 THR A O 1
ATOM 2993 N N . LEU A 1 407 ? -15.604 8.048 14.157 1.00 80.00 407 LEU A N 1
ATOM 2994 C CA . LEU A 1 407 ? -14.933 8.386 15.415 1.00 80.00 407 LEU A CA 1
ATOM 2995 C C . LEU A 1 407 ? -15.936 8.572 16.562 1.00 80.00 407 LEU A C 1
ATOM 2997 O O . LEU A 1 407 ? -15.756 7.987 17.627 1.00 80.00 407 LEU A O 1
ATOM 3001 N N . ALA A 1 408 ? -17.012 9.335 16.343 1.00 80.12 408 ALA A N 1
ATOM 3002 C CA . ALA A 1 408 ? -18.032 9.570 17.367 1.00 80.12 408 ALA A CA 1
ATOM 3003 C C . ALA A 1 408 ? -18.701 8.259 17.813 1.00 80.12 408 ALA A C 1
ATOM 3005 O O . ALA A 1 408 ? -18.805 7.988 19.009 1.00 80.12 408 ALA A O 1
ATOM 3006 N N . ILE A 1 409 ? -19.083 7.410 16.853 1.00 81.88 409 ILE A N 1
ATOM 3007 C CA . ILE A 1 409 ? -19.653 6.084 17.133 1.00 81.88 409 ILE A CA 1
ATOM 3008 C C . ILE A 1 409 ? -18.646 5.215 17.898 1.00 81.88 409 ILE A C 1
ATOM 3010 O O . ILE A 1 409 ? -19.021 4.536 18.848 1.00 81.88 409 ILE A O 1
ATOM 3014 N N . THR A 1 410 ? -17.366 5.267 17.527 1.00 82.81 410 THR A N 1
ATOM 3015 C CA . THR A 1 410 ? -16.303 4.480 18.168 1.00 82.81 410 THR A CA 1
ATOM 3016 C C . THR A 1 410 ? -16.084 4.913 19.616 1.00 82.81 410 THR A C 1
ATOM 3018 O O . THR A 1 410 ? -15.968 4.055 20.485 1.00 82.81 410 THR A O 1
ATOM 3021 N N . ILE A 1 411 ? -16.096 6.220 19.904 1.00 85.88 411 ILE A N 1
ATOM 3022 C CA . ILE A 1 411 ? -15.997 6.755 21.274 1.00 85.88 411 ILE A CA 1
ATOM 3023 C C . ILE A 1 411 ? -17.181 6.282 22.122 1.00 85.88 411 ILE A C 1
ATOM 3025 O O . ILE A 1 411 ? -16.986 5.839 23.252 1.00 85.88 411 ILE A O 1
ATOM 3029 N N . VAL A 1 412 ? -18.402 6.334 21.579 1.00 86.12 412 VAL A N 1
ATOM 3030 C CA . VAL A 1 412 ? -19.598 5.852 22.285 1.00 86.12 412 VAL A CA 1
ATOM 3031 C C . VAL A 1 412 ? -19.521 4.342 22.521 1.00 86.12 412 VAL A C 1
ATOM 3033 O O . VAL A 1 412 ? -19.770 3.888 23.633 1.00 86.12 412 VAL A O 1
ATOM 3036 N N . LEU A 1 413 ? -19.124 3.550 21.523 1.00 85.69 413 LEU A N 1
ATOM 3037 C CA . LEU A 1 413 ? -18.965 2.101 21.683 1.00 85.69 413 LEU A CA 1
ATOM 3038 C C . LEU A 1 413 ? -17.874 1.748 22.700 1.00 85.69 413 LEU A C 1
ATOM 3040 O O . LEU A 1 413 ? -18.085 0.856 23.517 1.00 85.69 413 LEU A O 1
ATOM 3044 N N . ALA A 1 414 ? -16.742 2.456 22.688 1.00 86.25 414 ALA A N 1
ATOM 3045 C CA . ALA A 1 414 ? -15.670 2.278 23.663 1.00 86.25 414 ALA A CA 1
ATOM 3046 C C . ALA A 1 414 ? -16.133 2.633 25.081 1.00 86.25 414 ALA A C 1
ATOM 3048 O O . ALA A 1 414 ? -15.798 1.926 26.026 1.00 86.25 414 ALA A O 1
ATOM 3049 N N . LEU A 1 415 ? -16.950 3.681 25.229 1.00 90.12 415 LEU A N 1
ATOM 3050 C CA . LEU A 1 415 ? -17.538 4.067 26.508 1.00 90.12 415 LEU A CA 1
ATOM 3051 C C . LEU A 1 415 ? -18.471 2.980 27.056 1.00 90.12 415 LEU A C 1
ATOM 3053 O O . LEU A 1 415 ? -18.294 2.543 28.193 1.00 90.12 415 LEU A O 1
ATOM 3057 N N . ILE A 1 416 ? -19.455 2.540 26.263 1.00 89.12 416 ILE A N 1
ATOM 3058 C CA . ILE A 1 416 ? -20.444 1.557 26.729 1.00 89.12 416 ILE A CA 1
ATOM 3059 C C . ILE A 1 416 ? -19.753 0.203 26.972 1.00 89.12 416 ILE A C 1
ATOM 3061 O O . ILE A 1 416 ? -20.027 -0.443 27.981 1.00 89.12 416 ILE A O 1
ATOM 3065 N N . GLY A 1 417 ? -18.819 -0.205 26.106 1.00 86.38 417 GLY A N 1
ATOM 3066 C CA . GLY A 1 417 ? -18.062 -1.450 26.269 1.00 86.38 417 GLY A CA 1
ATOM 3067 C C . GLY A 1 417 ? -17.125 -1.401 27.474 1.00 86.38 417 GLY A C 1
ATOM 3068 O O . GLY A 1 417 ? -17.109 -2.322 28.285 1.00 86.38 417 GLY A O 1
ATOM 3069 N N . GLY A 1 418 ? -16.403 -0.293 27.648 1.00 88.12 418 GLY A N 1
ATOM 3070 C CA . GLY A 1 418 ? -15.484 -0.084 28.764 1.00 88.12 418 GLY A CA 1
ATOM 3071 C C . GLY A 1 418 ? -16.181 -0.109 30.124 1.00 88.12 418 GLY A C 1
ATOM 3072 O O . GLY A 1 418 ? -15.690 -0.758 31.046 1.00 88.12 418 GLY A O 1
ATOM 3073 N N . TRP A 1 419 ? -17.346 0.534 30.251 1.00 92.38 419 TRP A N 1
ATOM 3074 C CA . TRP A 1 419 ? -18.155 0.447 31.472 1.00 92.38 419 TRP A CA 1
ATOM 3075 C C . TRP A 1 419 ? -18.814 -0.919 31.639 1.00 92.38 419 TRP A C 1
ATOM 3077 O O . TRP A 1 419 ? -18.780 -1.466 32.736 1.00 92.38 419 TRP A O 1
ATOM 3087 N N . GLY A 1 420 ? -19.369 -1.499 30.571 1.00 88.81 420 GLY A N 1
ATOM 3088 C CA . GLY A 1 420 ? -20.000 -2.818 30.626 1.00 88.81 420 GLY A CA 1
ATOM 3089 C C . GLY A 1 420 ? -19.041 -3.896 31.133 1.00 88.81 420 GLY A C 1
ATOM 3090 O O . GLY A 1 420 ? -19.362 -4.623 32.070 1.00 88.81 420 GLY A O 1
ATOM 3091 N N . PHE A 1 421 ? -17.830 -3.952 30.576 1.00 87.69 421 PHE A N 1
ATOM 3092 C CA . PHE A 1 421 ? -16.802 -4.900 31.007 1.00 87.69 421 PHE A CA 1
ATOM 3093 C C . PHE A 1 421 ? -16.180 -4.515 32.352 1.00 87.69 421 PHE A C 1
ATOM 3095 O O . PHE A 1 421 ? -15.926 -5.387 33.180 1.00 87.69 421 PHE A O 1
ATOM 3102 N N . GLY A 1 422 ? -15.988 -3.220 32.610 1.00 88.06 422 GLY A N 1
ATOM 3103 C CA . GLY A 1 422 ? -15.456 -2.729 33.878 1.00 88.06 422 GLY A CA 1
ATOM 3104 C C . GLY A 1 422 ? -16.356 -3.036 35.079 1.00 88.06 422 GLY A C 1
ATOM 3105 O O . GLY A 1 422 ? -15.848 -3.405 36.133 1.00 88.06 422 GLY A O 1
ATOM 3106 N N . ILE A 1 423 ? -17.683 -2.952 34.922 1.00 91.50 423 ILE A N 1
ATOM 3107 C CA . ILE A 1 423 ? -18.654 -3.313 35.970 1.00 91.50 423 ILE A CA 1
ATOM 3108 C C . ILE A 1 423 ? -18.599 -4.815 36.270 1.00 91.50 423 ILE A C 1
ATOM 3110 O O . ILE A 1 423 ? -18.621 -5.202 37.436 1.00 91.50 423 ILE A O 1
ATOM 3114 N N . LEU A 1 424 ? -18.486 -5.662 35.241 1.00 88.81 424 LEU A N 1
ATOM 3115 C CA . LEU A 1 424 ? -18.325 -7.109 35.428 1.00 88.81 424 LEU A CA 1
ATOM 3116 C C . LEU A 1 424 ? -17.039 -7.432 36.197 1.00 88.81 424 LEU A C 1
ATOM 3118 O O . LEU A 1 424 ? -17.078 -8.206 37.152 1.00 88.81 424 LEU A O 1
ATOM 3122 N N . GLY A 1 425 ? -15.929 -6.785 35.834 1.00 88.81 425 GLY A N 1
ATOM 3123 C CA . GLY A 1 425 ? -14.663 -6.903 36.555 1.00 88.81 425 GLY A CA 1
ATOM 3124 C C . GLY A 1 425 ? -14.750 -6.425 38.006 1.00 88.81 425 GLY A C 1
ATOM 3125 O O . GLY A 1 425 ? -14.307 -7.127 38.911 1.00 88.81 425 GLY A O 1
ATOM 3126 N N . ALA A 1 426 ? -15.408 -5.287 38.257 1.00 90.38 426 ALA A N 1
ATOM 3127 C CA . ALA A 1 426 ? -15.648 -4.772 39.609 1.00 90.38 426 ALA A CA 1
ATOM 3128 C C . ALA A 1 426 ? -16.520 -5.712 40.464 1.00 90.38 426 ALA A C 1
ATOM 3130 O O . ALA A 1 426 ? -16.365 -5.760 41.681 1.00 90.38 426 ALA A O 1
ATOM 3131 N N . ALA A 1 427 ? -17.404 -6.488 39.832 1.00 93.25 427 ALA A N 1
ATOM 3132 C CA . ALA A 1 427 ? -18.189 -7.538 40.476 1.00 93.25 427 ALA A CA 1
ATOM 3133 C C . ALA A 1 427 ? -17.424 -8.871 40.645 1.00 93.25 427 ALA A C 1
ATOM 3135 O O . ALA A 1 427 ? -17.996 -9.842 41.137 1.00 93.25 427 ALA A O 1
ATOM 3136 N N . GLY A 1 428 ? -16.147 -8.934 40.251 1.00 91.12 428 GLY A N 1
ATOM 3137 C CA . GLY A 1 428 ? -15.284 -10.112 40.382 1.00 91.12 428 GLY A CA 1
ATOM 3138 C C . GLY A 1 428 ? -15.340 -11.095 39.206 1.00 91.12 428 GLY A C 1
ATOM 3139 O O . GLY A 1 428 ? -14.744 -12.169 39.283 1.00 91.12 428 GLY A O 1
ATOM 3140 N N . TYR A 1 429 ? -16.026 -10.760 38.108 1.00 88.62 429 TYR A N 1
ATOM 3141 C CA . TYR A 1 429 ? -16.129 -11.624 36.931 1.00 88.62 429 TYR A CA 1
ATOM 3142 C C . TYR A 1 429 ? -15.031 -11.312 35.910 1.00 88.62 429 TYR A C 1
ATOM 3144 O O . TYR A 1 429 ? -15.206 -10.475 35.029 1.00 88.62 429 TYR A O 1
ATOM 3152 N N . GLY A 1 430 ? -13.921 -12.048 35.983 1.00 86.81 430 GLY A N 1
ATOM 3153 C CA . GLY A 1 430 ? -12.848 -12.011 34.984 1.00 86.81 430 GLY A CA 1
ATOM 3154 C C . GLY A 1 430 ? -11.826 -10.879 35.176 1.00 86.81 430 GLY A C 1
ATOM 3155 O O . GLY A 1 430 ? -11.915 -10.107 36.127 1.00 86.81 430 GLY A O 1
ATOM 3156 N N . PRO A 1 431 ? -10.819 -10.779 34.288 1.00 88.75 431 PRO A N 1
ATOM 3157 C CA . PRO A 1 431 ? -9.654 -9.912 34.474 1.00 88.75 431 PRO A CA 1
ATOM 3158 C C . PRO A 1 431 ? -9.883 -8.470 33.984 1.00 88.75 431 PRO A C 1
ATOM 3160 O O . PRO A 1 431 ? -8.970 -7.861 33.433 1.00 88.75 431 PRO A O 1
ATOM 3163 N N . TYR A 1 432 ? -11.100 -7.938 34.101 1.00 90.56 432 TYR A N 1
ATOM 3164 C CA . TYR A 1 432 ? -11.464 -6.650 33.502 1.00 90.56 432 TYR A CA 1
ATOM 3165 C C . TYR A 1 432 ? -11.276 -5.498 34.488 1.00 90.56 432 TYR A C 1
ATOM 3167 O O . TYR A 1 432 ? -11.728 -5.568 35.627 1.00 90.56 432 TYR A O 1
ATOM 3175 N N . HIS A 1 433 ? -10.667 -4.406 34.027 1.00 88.50 433 HIS A N 1
ATOM 3176 C CA . HIS A 1 433 ? -10.468 -3.198 34.827 1.00 88.50 433 HIS A CA 1
ATOM 3177 C C . HIS A 1 433 ? -11.081 -1.972 34.152 1.00 88.50 433 HIS A C 1
ATOM 3179 O O . HIS A 1 433 ? -11.071 -1.835 32.926 1.00 88.50 433 HIS A O 1
ATOM 3185 N N . ILE A 1 434 ? -11.577 -1.035 34.964 1.00 89.69 434 ILE A N 1
ATOM 3186 C CA . ILE A 1 434 ? -11.935 0.308 34.495 1.00 89.69 434 ILE A CA 1
ATOM 3187 C C . ILE A 1 434 ? -10.627 1.080 34.279 1.00 89.69 434 ILE A C 1
ATOM 3189 O O . ILE A 1 434 ? -10.052 1.622 35.219 1.00 89.69 434 ILE A O 1
ATOM 3193 N N . GLY A 1 435 ? -10.129 1.082 33.044 1.00 88.56 435 GLY A N 1
ATOM 3194 C CA . GLY A 1 435 ? -8.860 1.723 32.699 1.00 88.56 435 GLY A CA 1
ATOM 3195 C C . GLY A 1 435 ? -8.989 3.165 32.191 1.00 88.56 435 GLY A C 1
ATOM 3196 O O . GLY A 1 435 ? -10.081 3.706 31.995 1.00 88.56 435 GLY A O 1
ATOM 3197 N N . TRP A 1 436 ? -7.833 3.772 31.897 1.00 92.00 436 TRP A N 1
ATOM 3198 C CA . TRP A 1 436 ? -7.719 5.164 31.434 1.00 92.00 436 TRP A CA 1
ATOM 3199 C C . TRP A 1 436 ? -8.519 5.504 30.170 1.00 92.00 436 TRP A C 1
ATOM 3201 O O . TRP A 1 436 ? -9.004 6.627 30.055 1.00 92.00 436 TRP A O 1
ATOM 3211 N N . LEU A 1 437 ? -8.690 4.566 29.235 1.00 88.44 437 LEU A N 1
ATOM 3212 C CA . LEU A 1 437 ? -9.470 4.770 28.015 1.00 88.44 437 LEU A CA 1
ATOM 3213 C C . LEU A 1 437 ? -10.951 4.995 28.333 1.00 88.44 437 LEU A C 1
ATOM 3215 O O . LEU A 1 437 ? -11.537 5.952 27.838 1.00 88.44 437 LEU A O 1
ATOM 3219 N N . THR A 1 438 ? -11.542 4.169 29.200 1.00 90.25 438 THR A N 1
ATOM 3220 C CA . THR A 1 438 ? -12.946 4.308 29.618 1.00 90.25 438 THR A CA 1
ATOM 3221 C C . THR A 1 438 ? -13.174 5.650 30.307 1.00 90.25 438 THR A C 1
ATOM 3223 O O . THR A 1 438 ? -14.121 6.369 29.980 1.00 90.25 438 THR A O 1
ATOM 3226 N N . ILE A 1 439 ? -12.271 6.026 31.218 1.00 91.50 439 ILE A N 1
ATOM 3227 C CA . ILE A 1 439 ? -12.316 7.315 31.918 1.00 91.50 439 ILE A CA 1
ATOM 3228 C C . ILE A 1 439 ? -12.167 8.465 30.914 1.00 91.50 439 ILE A C 1
ATOM 3230 O O . ILE A 1 439 ? -12.976 9.386 30.913 1.00 91.50 439 ILE A O 1
ATOM 3234 N N . GLY A 1 440 ? -11.191 8.385 30.006 1.00 90.62 440 GLY A N 1
ATOM 3235 C CA . GLY A 1 440 ? -10.949 9.387 28.969 1.00 90.62 440 GLY A CA 1
ATOM 3236 C C . GLY A 1 440 ? -12.146 9.583 28.039 1.00 90.62 440 GLY A C 1
ATOM 3237 O O . GLY A 1 440 ? -12.566 10.717 27.813 1.00 90.62 440 GLY A O 1
ATOM 3238 N N . CYS A 1 441 ? -12.755 8.495 27.558 1.00 91.00 441 CYS A N 1
ATOM 3239 C CA . CYS A 1 441 ? -13.981 8.544 26.762 1.00 91.00 441 CYS A CA 1
ATOM 3240 C C . CYS A 1 441 ? -15.149 9.149 27.555 1.00 91.00 441 CYS A C 1
ATOM 3242 O O . CYS A 1 441 ? -15.889 9.964 27.006 1.00 91.00 441 CYS A O 1
ATOM 3244 N N . THR A 1 442 ? -15.291 8.811 28.842 1.00 92.56 442 THR A N 1
ATOM 3245 C CA . THR A 1 442 ? -16.337 9.373 29.717 1.00 92.56 442 THR A CA 1
ATOM 3246 C C . THR A 1 442 ? -16.166 10.882 29.858 1.00 92.56 442 THR A C 1
ATOM 3248 O O . THR A 1 442 ? -17.115 11.637 29.646 1.00 92.56 442 THR A O 1
ATOM 3251 N N . THR A 1 443 ? -14.943 11.333 30.142 1.00 92.69 443 THR A N 1
ATOM 3252 C CA . THR A 1 443 ? -14.603 12.753 30.264 1.00 92.69 443 THR A CA 1
ATOM 3253 C C . THR A 1 443 ? -14.844 13.496 28.954 1.00 92.69 443 THR A C 1
ATOM 3255 O O . THR A 1 443 ? -15.442 14.568 28.964 1.00 92.69 443 THR A O 1
ATOM 3258 N N . LEU A 1 444 ? -14.442 12.926 27.813 1.00 91.94 444 LEU A N 1
ATOM 3259 C CA . LEU A 1 444 ? -14.629 13.550 26.501 1.00 91.94 444 LEU A CA 1
ATOM 3260 C C . LEU A 1 444 ? -16.118 13.716 26.172 1.00 91.94 444 LEU A C 1
ATOM 3262 O O . LEU A 1 444 ? -16.534 14.797 25.754 1.00 91.94 444 LEU A O 1
ATOM 3266 N N . VAL A 1 445 ? -16.934 12.687 26.416 1.00 90.94 445 VAL A N 1
ATOM 3267 C CA . VAL A 1 445 ? -18.390 12.762 26.227 1.00 90.94 445 VAL A CA 1
ATOM 3268 C C . VAL A 1 445 ? -19.017 13.781 27.181 1.00 90.94 445 VAL A C 1
ATOM 3270 O O . VAL A 1 445 ? -19.824 14.598 26.739 1.00 90.94 445 VAL A O 1
ATOM 3273 N N . ALA A 1 446 ? -18.614 13.807 28.454 1.00 92.19 446 ALA A N 1
ATOM 3274 C CA . ALA A 1 446 ? -19.103 14.789 29.421 1.00 92.19 446 ALA A CA 1
ATOM 3275 C C . ALA A 1 446 ? -18.778 16.230 28.989 1.00 92.19 446 ALA A C 1
ATOM 3277 O O . ALA A 1 446 ? -19.667 17.080 28.961 1.00 92.19 446 ALA A O 1
ATOM 3278 N N . VAL A 1 447 ? -17.535 16.497 28.572 1.00 94.06 447 VAL A N 1
ATOM 3279 C CA . VAL A 1 447 ? -17.118 17.806 28.043 1.00 94.06 447 VAL A CA 1
ATOM 3280 C C . VAL A 1 447 ? -17.921 18.169 26.795 1.00 94.06 447 VAL A C 1
ATOM 3282 O O . VAL A 1 447 ? -18.405 19.295 26.696 1.00 94.06 447 VAL A O 1
ATOM 3285 N N . ALA A 1 448 ? -18.121 17.232 25.865 1.00 90.25 448 ALA A N 1
ATOM 3286 C CA . ALA A 1 448 ? -18.897 17.480 24.652 1.00 90.25 448 ALA A CA 1
ATOM 3287 C C . ALA A 1 448 ? -20.352 17.863 24.969 1.00 90.25 448 ALA A C 1
ATOM 3289 O O . ALA A 1 448 ? -20.874 18.817 24.392 1.00 90.25 448 ALA A O 1
ATOM 3290 N N . VAL A 1 449 ? -20.988 17.175 25.924 1.00 92.25 449 VAL A N 1
ATOM 3291 C CA . VAL A 1 449 ? -22.349 17.485 26.391 1.00 92.25 449 VAL A CA 1
ATOM 3292 C C . VAL A 1 449 ? -22.408 18.862 27.056 1.00 92.25 449 VAL A C 1
ATOM 3294 O O . VAL A 1 449 ? -23.318 19.637 26.762 1.00 92.25 449 VAL A O 1
ATOM 3297 N N . ILE A 1 450 ? -21.427 19.203 27.898 1.00 94.25 450 ILE A N 1
ATOM 3298 C CA . ILE A 1 450 ? -21.345 20.517 28.553 1.00 94.25 450 ILE A CA 1
ATOM 3299 C C . ILE A 1 450 ? -21.190 21.628 27.509 1.00 94.25 450 ILE A C 1
ATOM 3301 O O . ILE A 1 450 ? -21.966 22.583 27.505 1.00 94.25 450 ILE A O 1
ATOM 3305 N N . VAL A 1 451 ? -20.231 21.496 26.587 1.00 94.38 451 VAL A N 1
ATOM 3306 C CA . VAL A 1 451 ? -19.978 22.484 25.525 1.00 94.38 451 VAL A CA 1
ATOM 3307 C C . VAL A 1 451 ? -21.200 22.644 24.623 1.00 94.38 451 VAL A C 1
ATOM 3309 O O . VAL A 1 451 ? -21.569 23.769 24.280 1.00 94.38 451 VAL A O 1
ATOM 3312 N N . TRP A 1 452 ? -21.856 21.541 24.259 1.00 93.25 452 TRP A N 1
ATOM 3313 C CA . TRP A 1 452 ? -23.083 21.580 23.470 1.00 93.25 452 TRP A CA 1
ATOM 3314 C C . TRP A 1 452 ? -24.220 22.288 24.215 1.00 93.25 452 TRP A C 1
ATOM 3316 O O . TRP A 1 452 ? -24.885 23.148 23.638 1.00 93.25 452 TRP A O 1
ATOM 3326 N N . GLY A 1 453 ? -24.396 22.005 25.509 1.00 93.56 453 GLY A N 1
ATOM 3327 C CA . GLY A 1 453 ? -25.374 22.685 26.357 1.00 93.56 453 GLY A CA 1
ATOM 3328 C C . GLY A 1 453 ? -25.125 24.191 26.460 1.00 93.56 453 GLY A C 1
ATOM 3329 O O . GLY A 1 453 ? -26.065 24.976 26.344 1.00 93.56 453 GLY A O 1
ATOM 3330 N N . LEU A 1 454 ? -23.863 24.608 26.606 1.00 93.81 454 LEU A N 1
ATOM 3331 C CA . LEU A 1 454 ? -23.481 26.023 26.637 1.00 93.81 454 LEU A CA 1
ATOM 3332 C C . LEU A 1 454 ? -23.749 26.722 25.296 1.00 93.81 454 LEU A C 1
ATOM 3334 O O . LEU A 1 454 ? -24.353 27.792 25.284 1.00 93.81 454 LEU A O 1
ATOM 3338 N N . ARG A 1 455 ? -23.382 26.099 24.165 1.00 93.75 455 ARG A N 1
ATOM 3339 C CA . ARG A 1 455 ? -23.666 26.645 22.823 1.00 93.75 455 ARG A CA 1
ATOM 3340 C C . ARG A 1 455 ? -25.160 26.762 22.542 1.00 93.75 455 ARG A C 1
ATOM 3342 O O . ARG A 1 455 ? -25.603 27.736 21.940 1.00 93.75 455 ARG A O 1
ATOM 3349 N N . ARG A 1 456 ? -25.950 25.775 22.969 1.00 93.25 456 ARG A N 1
ATOM 3350 C CA . ARG A 1 456 ? -27.403 25.810 22.784 1.00 93.25 456 ARG A CA 1
ATOM 3351 C C . ARG A 1 456 ? -28.029 26.965 23.562 1.00 93.25 456 ARG A C 1
ATOM 3353 O O . ARG A 1 456 ? -28.861 27.671 23.008 1.00 93.25 456 ARG A O 1
ATOM 3360 N N . ARG A 1 457 ? -27.571 27.209 24.795 1.00 92.44 457 ARG A N 1
ATOM 3361 C CA . ARG A 1 457 ? -28.013 28.361 25.596 1.00 92.44 457 ARG A CA 1
ATOM 3362 C C . ARG A 1 457 ? -27.632 29.697 24.962 1.00 92.44 457 ARG A C 1
ATOM 3364 O O . ARG A 1 457 ? -28.452 30.602 24.981 1.00 92.44 457 ARG A O 1
ATOM 3371 N N . SER A 1 458 ? -26.435 29.828 24.380 1.00 91.62 458 SER A N 1
ATOM 3372 C CA . SER A 1 458 ? -26.047 31.076 23.704 1.00 91.62 458 SER A CA 1
ATOM 3373 C C . SER A 1 458 ? -26.873 31.351 22.446 1.00 91.62 458 SER A C 1
ATOM 3375 O O . SER A 1 458 ? -27.184 32.503 22.173 1.00 91.62 458 SER A O 1
ATOM 3377 N N . LEU A 1 459 ? -27.247 30.307 21.695 1.00 91.00 459 LEU A N 1
ATOM 3378 C CA . LEU A 1 459 ? -28.124 30.455 20.529 1.00 91.00 459 LEU A CA 1
ATOM 3379 C C . LEU A 1 459 ? -29.542 30.856 20.947 1.00 91.00 459 LEU A C 1
ATOM 3381 O O . LEU A 1 459 ? -30.084 31.801 20.390 1.00 91.00 459 LEU A O 1
ATOM 3385 N N . GLN A 1 460 ? -30.088 30.210 21.981 1.00 90.25 460 GLN A N 1
ATOM 3386 C CA . GLN A 1 460 ? -31.404 30.554 22.528 1.00 90.25 460 GLN A CA 1
ATOM 3387 C C . GLN A 1 460 ? -31.439 31.976 23.098 1.00 90.25 460 GLN A C 1
ATOM 3389 O O . GLN A 1 460 ? -32.386 32.704 22.849 1.00 90.25 460 GLN A O 1
ATOM 3394 N N . ALA A 1 461 ? -30.386 32.408 23.799 1.00 89.00 461 ALA A N 1
ATOM 3395 C CA . ALA A 1 461 ? -30.298 33.778 24.300 1.00 89.00 461 ALA A CA 1
ATOM 3396 C C . ALA A 1 461 ? -30.273 34.820 23.165 1.00 89.00 461 ALA A C 1
ATOM 3398 O O . ALA A 1 461 ? -30.848 35.893 23.317 1.00 89.00 461 ALA A O 1
ATOM 3399 N N . GLY A 1 462 ? -29.634 34.499 22.033 1.00 88.81 462 GLY A N 1
ATOM 3400 C CA . GLY A 1 462 ? -29.644 35.351 20.841 1.00 88.81 462 GLY A CA 1
ATOM 3401 C C . GLY A 1 462 ? -31.006 35.391 20.142 1.00 88.81 462 GLY A C 1
ATOM 3402 O O . GLY A 1 462 ? -31.444 36.464 19.738 1.00 88.81 462 GLY A O 1
ATOM 3403 N N . GLU A 1 463 ? -31.696 34.252 20.032 1.00 89.81 463 GLU A N 1
ATOM 3404 C CA . GLU A 1 463 ? -33.073 34.188 19.513 1.00 89.81 463 GLU A CA 1
ATOM 3405 C C . GLU A 1 463 ? -34.042 34.976 20.409 1.00 89.81 463 GLU A C 1
ATOM 3407 O O . GLU A 1 463 ? -34.783 35.816 19.905 1.00 89.81 463 GLU A O 1
ATOM 3412 N N . ASP A 1 464 ? -33.955 34.815 21.734 1.00 89.25 464 ASP A N 1
ATOM 3413 C CA . ASP A 1 464 ? -34.765 35.563 22.703 1.00 89.25 464 ASP A CA 1
ATOM 3414 C C . ASP A 1 464 ? -34.517 37.081 22.621 1.00 89.25 464 ASP A C 1
ATOM 3416 O O . ASP A 1 464 ? -35.434 37.882 22.813 1.00 89.25 464 ASP A O 1
ATOM 3420 N N . GLU A 1 465 ? -33.279 37.510 22.357 1.00 89.00 465 GLU A N 1
ATOM 3421 C CA . GLU A 1 465 ? -32.944 38.924 22.167 1.00 89.00 465 GLU A CA 1
ATOM 3422 C C . GLU A 1 465 ? -33.527 39.471 20.856 1.00 89.00 465 GLU A C 1
ATOM 3424 O O . GLU A 1 465 ? -34.118 40.554 20.855 1.00 89.00 465 GLU A O 1
ATOM 3429 N N . ILE A 1 466 ? -33.442 38.710 19.761 1.00 86.81 466 ILE A N 1
ATOM 3430 C CA . ILE A 1 466 ? -34.058 39.068 18.475 1.00 86.81 466 ILE A CA 1
ATOM 3431 C C . ILE A 1 466 ? -35.581 39.173 18.622 1.00 86.81 466 ILE A C 1
ATOM 3433 O O . ILE A 1 466 ? -36.162 40.178 18.207 1.00 86.81 466 ILE A O 1
ATOM 3437 N N . ASP A 1 467 ? -36.218 38.203 19.276 1.00 89.25 467 ASP A N 1
ATOM 3438 C CA . ASP A 1 467 ? -37.666 38.188 19.502 1.00 89.25 467 ASP A CA 1
ATOM 3439 C C . ASP A 1 467 ? -38.120 39.337 20.413 1.00 89.25 467 ASP A C 1
ATOM 3441 O O . ASP A 1 467 ? -39.186 39.922 20.202 1.00 89.25 467 ASP A O 1
ATOM 3445 N N . ARG A 1 468 ? -37.295 39.742 21.389 1.00 86.31 468 ARG A N 1
ATOM 3446 C CA . ARG A 1 468 ? -37.546 40.939 22.212 1.00 86.31 468 ARG A CA 1
ATOM 3447 C C . ARG A 1 468 ? -37.401 42.242 21.427 1.00 86.31 468 ARG A C 1
ATOM 3449 O O . ARG A 1 468 ? -38.135 43.196 21.695 1.00 86.31 468 ARG A O 1
ATOM 3456 N N . LEU A 1 469 ? -36.470 42.311 20.476 1.00 86.44 469 LEU A N 1
ATOM 3457 C CA . LEU A 1 469 ? -36.208 43.512 19.676 1.00 86.44 469 LEU A CA 1
ATOM 3458 C C . LEU A 1 469 ? -37.165 43.660 18.478 1.00 86.44 469 LEU A C 1
ATOM 3460 O O . LEU A 1 469 ? -37.454 44.788 18.070 1.00 86.44 469 LEU A O 1
ATOM 3464 N N . ALA A 1 470 ? -37.716 42.563 17.953 1.00 83.69 470 ALA A N 1
ATOM 3465 C CA . ALA A 1 470 ? -38.662 42.552 16.835 1.00 83.69 470 ALA A CA 1
ATOM 3466 C C . ALA A 1 470 ? -39.897 43.475 17.018 1.00 83.69 470 ALA A C 1
ATOM 3468 O O . ALA A 1 470 ? -40.165 44.286 16.124 1.00 83.69 470 ALA A O 1
ATOM 3469 N N . PRO A 1 471 ? -40.635 43.468 18.150 1.00 83.94 471 PRO A N 1
ATOM 3470 C CA . PRO A 1 471 ? -41.776 44.370 18.347 1.00 83.94 471 PRO A CA 1
ATOM 3471 C C . PRO A 1 471 ? -41.364 45.839 18.532 1.00 83.94 471 PRO A C 1
ATOM 3473 O O . PRO A 1 471 ? -42.132 46.745 18.198 1.00 83.94 471 PRO A O 1
ATOM 3476 N N . LEU A 1 472 ? -40.151 46.103 19.031 1.00 81.19 472 LEU A N 1
ATOM 3477 C CA . LEU A 1 472 ? -39.614 47.462 19.153 1.00 81.19 472 LEU A CA 1
ATOM 3478 C C . LEU A 1 472 ? -39.237 48.040 17.782 1.00 81.19 472 LEU A C 1
ATOM 3480 O O . LEU A 1 472 ? -39.495 49.216 17.519 1.00 81.19 472 LEU A O 1
ATOM 3484 N N . ALA A 1 473 ? -38.696 47.209 16.888 1.00 74.75 473 ALA A N 1
ATOM 3485 C CA . ALA A 1 473 ? -38.455 47.574 15.496 1.00 74.75 473 ALA A CA 1
ATOM 3486 C C . ALA A 1 473 ? -39.772 47.824 14.736 1.00 74.75 473 ALA A C 1
ATOM 3488 O O . ALA A 1 473 ? -39.894 48.833 14.043 1.00 74.75 473 ALA A O 1
ATOM 3489 N N . ALA A 1 474 ? -40.792 46.979 14.937 1.00 75.88 474 ALA A N 1
ATOM 3490 C CA . ALA A 1 474 ? -42.116 47.159 14.333 1.00 75.88 474 ALA A CA 1
ATOM 3491 C C . ALA A 1 474 ? -42.812 48.458 14.787 1.00 75.88 474 ALA A C 1
ATOM 3493 O O . ALA A 1 474 ? -43.442 49.138 13.979 1.00 75.88 474 ALA A O 1
ATOM 3494 N N . ARG A 1 475 ? -42.650 48.861 16.058 1.00 70.75 475 ARG A N 1
ATOM 3495 C CA . ARG A 1 475 ? -43.168 50.149 16.560 1.00 70.75 475 ARG A CA 1
ATOM 3496 C C . ARG A 1 475 ? -42.430 51.365 16.000 1.00 70.75 475 ARG A C 1
ATOM 3498 O O . ARG A 1 475 ? -43.062 52.398 15.814 1.00 70.75 475 ARG A O 1
ATOM 3505 N N . ARG A 1 476 ? -41.127 51.260 15.714 1.00 64.69 476 ARG A N 1
ATOM 3506 C CA . ARG A 1 476 ? -40.362 52.340 15.061 1.00 64.69 476 ARG A CA 1
ATOM 3507 C C . ARG A 1 476 ? -40.665 52.478 13.567 1.00 64.69 476 ARG A C 1
ATOM 3509 O O . ARG A 1 476 ? -40.564 53.581 13.057 1.00 64.69 476 ARG A O 1
ATOM 3516 N N . GLY A 1 477 ? -41.057 51.404 12.882 1.00 58.28 477 GLY A N 1
ATOM 3517 C CA . GLY A 1 477 ? -41.427 51.447 11.460 1.00 58.28 477 GLY A CA 1
ATOM 3518 C C . GLY A 1 477 ? -42.836 51.980 11.163 1.00 58.28 477 GLY A C 1
ATOM 3519 O O . GLY A 1 477 ? -43.144 52.249 10.008 1.00 58.28 477 GLY A O 1
ATOM 3520 N N . ALA A 1 478 ? -43.696 52.134 12.177 1.00 57.69 478 ALA A N 1
ATOM 3521 C CA . ALA A 1 478 ? -45.080 52.593 12.006 1.00 57.69 478 ALA A CA 1
ATOM 3522 C C . ALA A 1 478 ? -45.247 54.128 12.040 1.00 57.69 478 ALA A C 1
ATOM 3524 O O . ALA A 1 478 ? -46.336 54.623 11.759 1.00 57.69 478 ALA A O 1
ATOM 3525 N N . GLY A 1 479 ? -44.194 54.882 12.372 1.00 60.28 479 GLY A N 1
ATOM 3526 C CA . GLY A 1 479 ? -44.192 56.345 12.342 1.00 60.28 479 GLY A CA 1
ATOM 3527 C C . GLY A 1 479 ? -43.026 56.851 11.503 1.00 60.28 479 GLY A C 1
ATOM 3528 O O . GLY A 1 479 ? -41.887 56.750 11.938 1.00 60.28 479 GLY A O 1
ATOM 3529 N N . ASP A 1 480 ? -43.329 57.380 10.318 1.00 55.66 480 ASP A N 1
ATOM 3530 C CA . ASP A 1 480 ? -42.411 58.090 9.419 1.00 55.66 480 ASP A CA 1
ATOM 3531 C C . ASP A 1 480 ? -41.150 57.341 8.964 1.00 55.66 480 ASP A C 1
ATOM 3533 O O . ASP A 1 480 ? -40.062 57.510 9.505 1.00 55.66 480 ASP A O 1
ATOM 3537 N N . ALA A 1 481 ? -41.271 56.604 7.857 1.00 52.12 481 ALA A N 1
ATOM 3538 C CA . ALA A 1 481 ? -40.363 56.765 6.719 1.00 52.12 481 ALA A CA 1
ATOM 3539 C C . ALA A 1 481 ? -40.794 55.860 5.563 1.00 52.12 481 ALA A C 1
ATOM 3541 O O . ALA A 1 481 ? -40.882 54.640 5.689 1.00 52.12 481 ALA A O 1
ATOM 3542 N N . THR A 1 482 ? -40.946 56.461 4.388 1.00 54.84 482 THR A N 1
ATOM 3543 C CA . THR A 1 482 ? -40.668 55.816 3.106 1.00 54.84 482 THR A CA 1
ATOM 3544 C C . THR A 1 482 ? -39.248 55.242 3.138 1.00 54.84 482 THR A C 1
ATOM 3546 O O . THR A 1 482 ? -38.286 55.912 2.765 1.00 54.84 482 THR A O 1
ATOM 3549 N N . VAL A 1 483 ? -39.099 54.012 3.628 1.00 56.59 483 VAL A N 1
ATOM 3550 C CA . VAL A 1 483 ? -37.869 53.240 3.467 1.00 56.59 483 VAL A CA 1
ATOM 3551 C C . VAL A 1 483 ? -37.811 52.856 1.988 1.00 56.59 483 VAL A C 1
ATOM 3553 O O . VAL A 1 483 ? -38.718 52.164 1.516 1.00 56.59 483 VAL A O 1
ATOM 3556 N N . PRO A 1 484 ? -36.815 53.328 1.215 1.00 51.62 484 PRO A N 1
ATOM 3557 C CA . PRO A 1 484 ? -36.673 52.911 -0.169 1.00 51.62 484 PRO A CA 1
ATOM 3558 C C . PRO A 1 484 ? -36.551 51.390 -0.185 1.00 51.62 484 PRO A C 1
ATOM 3560 O O . PRO A 1 484 ? -35.797 50.820 0.606 1.00 51.62 484 PRO A O 1
ATOM 3563 N N . ALA A 1 485 ? -37.334 50.757 -1.063 1.00 51.88 485 ALA A N 1
ATOM 3564 C CA . ALA A 1 485 ? -37.324 49.319 -1.276 1.00 51.88 485 ALA A CA 1
ATOM 3565 C C . ALA A 1 485 ? -35.878 48.801 -1.243 1.00 51.88 485 ALA A C 1
ATOM 3567 O O . ALA A 1 485 ? -35.008 49.442 -1.850 1.00 51.88 485 ALA A O 1
ATOM 3568 N N . PRO A 1 486 ? -35.596 47.686 -0.543 1.00 52.16 486 PRO A N 1
ATOM 3569 C CA . PRO A 1 486 ? -34.268 47.101 -0.561 1.00 52.16 486 PRO A CA 1
ATOM 3570 C C . PRO A 1 486 ? -33.894 46.914 -2.025 1.00 52.16 486 PRO A C 1
ATOM 3572 O O . PRO A 1 486 ? -34.544 46.155 -2.746 1.00 52.16 486 PRO A O 1
ATOM 3575 N N . ARG A 1 487 ? -32.890 47.673 -2.489 1.00 48.78 487 ARG A N 1
ATOM 3576 C CA . ARG A 1 487 ? -32.266 47.418 -3.781 1.00 48.78 487 ARG A CA 1
ATOM 3577 C C . ARG A 1 487 ? -31.898 45.949 -3.733 1.00 48.78 487 ARG A C 1
ATOM 3579 O O . ARG A 1 487 ? -31.085 45.556 -2.895 1.00 48.78 487 ARG A O 1
ATOM 3586 N N . SER A 1 488 ? -32.564 45.161 -4.575 1.00 41.78 488 SER A N 1
ATOM 3587 C CA . SER A 1 488 ? -32.206 43.778 -4.836 1.00 41.78 488 SER A CA 1
ATOM 3588 C C . SER A 1 488 ? -30.683 43.717 -4.878 1.00 41.78 488 SER A C 1
ATOM 3590 O O . SER A 1 488 ? -30.099 44.526 -5.615 1.00 41.78 488 SER A O 1
ATOM 3592 N N . PRO A 1 489 ? -30.021 42.853 -4.095 1.00 48.91 489 PRO A N 1
ATOM 3593 C CA . PRO A 1 489 ? -28.607 42.642 -4.299 1.00 48.91 489 PRO A CA 1
ATOM 3594 C C . PRO A 1 489 ? -28.465 42.231 -5.759 1.00 48.91 489 PRO A C 1
ATOM 3596 O O . PRO A 1 489 ? -28.982 41.200 -6.187 1.00 48.91 489 PRO A O 1
ATOM 3599 N N . VAL A 1 490 ? -27.851 43.120 -6.537 1.00 49.94 490 VAL A N 1
ATOM 3600 C CA . VAL A 1 490 ? -27.359 42.821 -7.869 1.00 49.94 490 VAL A CA 1
ATOM 3601 C C . VAL A 1 490 ? -26.613 41.505 -7.718 1.00 49.94 490 VAL A C 1
ATOM 3603 O O . VAL A 1 490 ? -25.659 41.414 -6.942 1.00 49.94 490 VAL A O 1
ATOM 3606 N N . ALA A 1 491 ? -27.104 40.477 -8.403 1.00 49.69 491 ALA A N 1
ATOM 3607 C CA . ALA A 1 491 ? -26.394 39.234 -8.608 1.00 49.69 491 ALA A CA 1
ATOM 3608 C C . ALA A 1 491 ? -25.070 39.584 -9.307 1.00 49.69 491 ALA A C 1
ATOM 3610 O O . ALA A 1 491 ? -24.998 39.735 -10.518 1.00 49.69 491 ALA A O 1
ATOM 3611 N N . SER A 1 492 ? -24.042 39.833 -8.503 1.00 50.22 492 SER A N 1
ATOM 3612 C CA . SER A 1 492 ? -22.709 40.272 -8.909 1.00 50.22 492 SER A CA 1
ATOM 3613 C C . SER A 1 492 ? -21.696 39.596 -7.984 1.00 50.22 492 SER A C 1
ATOM 3615 O O . SER A 1 492 ? -20.954 40.259 -7.267 1.00 50.22 492 SER A O 1
ATOM 3617 N N . ALA A 1 493 ? -21.714 38.260 -7.942 1.00 47.19 493 ALA A N 1
ATOM 3618 C CA . ALA A 1 493 ? -20.604 37.440 -7.435 1.00 47.19 493 ALA A CA 1
ATOM 3619 C C . ALA A 1 493 ? -20.795 35.936 -7.732 1.00 47.19 493 ALA A C 1
ATOM 3621 O O . ALA A 1 493 ? -20.504 35.096 -6.884 1.00 47.19 493 ALA A O 1
ATOM 3622 N N . ALA A 1 494 ? -21.294 35.567 -8.914 1.00 44.91 494 ALA A N 1
ATOM 3623 C CA . ALA A 1 494 ? -21.333 34.163 -9.329 1.00 44.91 494 ALA A CA 1
ATOM 3624 C C . ALA A 1 494 ? -21.208 34.013 -10.850 1.00 44.91 494 ALA A C 1
ATOM 3626 O O . ALA A 1 494 ? -21.976 33.285 -11.458 1.00 44.91 494 ALA A O 1
ATOM 3627 N N . ASP A 1 495 ? -20.246 34.709 -11.464 1.00 45.94 495 ASP A N 1
ATOM 3628 C CA . ASP A 1 495 ? -19.826 34.380 -12.831 1.00 45.94 495 ASP A CA 1
ATOM 3629 C C . ASP A 1 495 ? -18.342 34.707 -13.051 1.00 45.94 495 ASP A C 1
ATOM 3631 O O . ASP A 1 495 ? -17.955 35.621 -13.769 1.00 45.94 495 ASP A O 1
ATOM 3635 N N . ASN A 1 496 ? -17.474 33.985 -12.333 1.00 44.06 496 ASN A N 1
ATOM 3636 C CA . ASN A 1 496 ? -16.024 34.047 -12.545 1.00 44.06 496 ASN A CA 1
ATOM 3637 C C . ASN A 1 496 ? -15.393 32.643 -12.564 1.00 44.06 496 ASN A C 1
ATOM 3639 O O . ASN A 1 496 ? -14.367 32.378 -11.936 1.00 44.06 496 ASN A O 1
ATOM 3643 N N . ARG A 1 497 ? -16.034 31.715 -13.291 1.00 45.34 497 ARG A N 1
ATOM 3644 C CA . ARG A 1 497 ? -15.429 30.448 -13.743 1.00 45.34 497 ARG A CA 1
ATOM 3645 C C . ARG A 1 497 ? -15.864 30.094 -15.168 1.00 45.34 497 ARG A C 1
ATOM 3647 O O . ARG A 1 497 ? -16.368 29.009 -15.424 1.00 45.34 497 ARG A O 1
ATOM 3654 N N . SER A 1 498 ? -15.592 30.984 -16.113 1.00 50.47 498 SER A N 1
ATOM 3655 C CA . SER A 1 498 ? -15.550 30.639 -17.538 1.00 50.47 498 SER A CA 1
ATOM 3656 C C . SER A 1 498 ? -14.507 31.492 -18.258 1.00 50.47 498 SER A C 1
ATOM 3658 O O . SER A 1 498 ? -14.825 32.411 -19.002 1.00 50.47 498 SER A O 1
ATOM 3660 N N . ALA A 1 499 ? -13.234 31.184 -18.011 1.00 39.75 499 ALA A N 1
ATOM 3661 C CA . ALA A 1 499 ? -12.126 31.577 -18.879 1.00 39.75 499 ALA A CA 1
ATOM 3662 C C . ALA A 1 499 ? -10.983 30.555 -18.758 1.00 39.75 499 ALA A C 1
ATOM 3664 O O . ALA A 1 499 ? -9.868 30.875 -18.359 1.00 39.75 499 ALA A O 1
ATOM 3665 N N . ALA A 1 500 ? -11.269 29.291 -19.082 1.00 41.09 500 ALA A N 1
ATOM 3666 C CA . ALA A 1 500 ? -10.236 28.399 -19.594 1.00 41.09 500 ALA A CA 1
ATOM 3667 C C . ALA A 1 500 ? -10.219 28.587 -21.114 1.00 41.09 500 ALA A C 1
ATOM 3669 O O . ALA A 1 500 ? -10.956 27.926 -21.844 1.00 41.09 500 ALA A O 1
ATOM 3670 N N . ALA A 1 501 ? -9.431 29.557 -21.577 1.00 41.16 501 ALA A N 1
ATOM 3671 C CA . ALA A 1 501 ? -9.040 29.616 -22.974 1.00 41.16 501 ALA A CA 1
ATOM 3672 C C . ALA A 1 501 ? -8.199 28.366 -23.306 1.00 41.16 501 ALA A C 1
ATOM 3674 O O . ALA A 1 501 ? -7.354 27.970 -22.494 1.00 41.16 501 ALA A O 1
ATOM 3675 N N . PRO A 1 502 ? -8.396 27.742 -24.478 1.00 45.75 502 PRO A N 1
ATOM 3676 C CA . PRO A 1 502 ? -7.509 26.704 -24.964 1.00 45.75 502 PRO A CA 1
ATOM 3677 C C . PRO A 1 502 ? -6.217 27.374 -25.436 1.00 45.75 502 PRO A C 1
ATOM 3679 O O . PRO A 1 502 ? -6.174 27.975 -26.506 1.00 45.75 502 PRO A O 1
ATOM 3682 N N . LEU A 1 503 ? -5.145 27.263 -24.652 1.00 41.81 503 LEU A N 1
ATOM 3683 C CA . LEU A 1 503 ? -3.799 27.425 -25.194 1.00 41.81 503 LEU A CA 1
ATOM 3684 C C . LEU A 1 503 ? -3.456 26.150 -25.970 1.00 41.81 503 LEU A C 1
ATOM 3686 O O . LEU A 1 503 ? -2.887 25.199 -25.439 1.00 41.81 503 LEU A O 1
ATOM 3690 N N . GLY A 1 504 ? -3.877 26.138 -27.2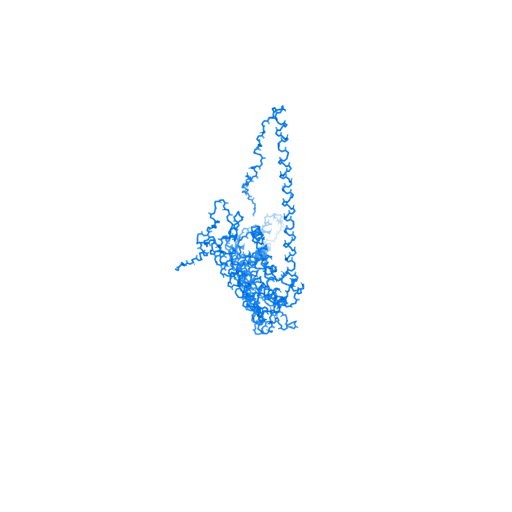34 1.00 45.41 504 GLY A N 1
ATOM 3691 C CA . GLY A 1 504 ? -3.074 25.555 -28.298 1.00 45.41 504 GLY A CA 1
ATOM 3692 C C . GLY A 1 504 ? -1.933 26.517 -28.648 1.00 45.41 504 GLY A C 1
ATOM 3693 O O . GLY A 1 504 ? -2.119 27.732 -28.614 1.00 45.41 504 GLY A O 1
ATOM 3694 N N . GLY A 1 505 ? -0.765 25.958 -28.954 1.00 40.72 505 GLY A N 1
ATOM 3695 C CA . GLY A 1 505 ? 0.479 26.668 -29.265 1.00 40.72 505 GLY A CA 1
ATOM 3696 C C . GLY A 1 505 ? 1.630 25.977 -28.540 1.00 40.72 505 GLY A C 1
ATOM 3697 O O . GLY A 1 505 ? 1.873 26.240 -27.369 1.00 40.72 505 GLY A O 1
ATOM 3698 N N . GLU A 1 506 ? 2.128 24.871 -29.091 1.00 47.59 506 GLU A N 1
ATOM 3699 C CA . GLU A 1 506 ? 3.375 24.875 -29.873 1.00 47.59 506 GLU A CA 1
ATOM 3700 C C . GLU A 1 506 ? 4.563 25.403 -29.068 1.00 47.59 506 GLU A C 1
ATOM 3702 O O . GLU A 1 506 ? 4.635 26.594 -28.796 1.00 47.59 506 GLU A O 1
ATOM 3707 N N . LEU A 1 507 ? 5.492 24.503 -28.731 1.00 45.16 507 LEU A N 1
ATOM 3708 C CA . LEU A 1 507 ? 6.939 24.733 -28.702 1.00 45.16 507 LEU A CA 1
ATOM 3709 C C . LEU A 1 507 ? 7.646 23.394 -28.409 1.00 45.16 507 LEU A C 1
ATOM 3711 O O . LEU A 1 507 ? 7.491 22.853 -27.316 1.00 45.16 507 LEU A O 1
ATOM 3715 N N . GLY A 1 508 ? 8.456 22.936 -29.372 1.00 41.69 508 GLY A N 1
ATOM 3716 C CA . GLY A 1 508 ? 9.664 22.123 -29.145 1.00 41.69 508 GLY A CA 1
ATOM 3717 C C . GLY A 1 508 ? 9.502 20.616 -29.083 1.00 41.69 508 GLY A C 1
ATOM 3718 O O . GLY A 1 508 ? 9.350 20.108 -27.952 1.00 41.69 508 GLY A O 1
#

Sequence (508 aa):
MTTIRLAIFNPSGTVEGCGLADCDPKPVDVLCRDHGALLVFKEIPPRTRYVLGVLACALIWAAFFAAPALNNIVPTFVVLALAGAGIVVLPLRTFPVAGRSILAGWIIACALAPVLDRPHHKAFQIVATVIVFAIAIGWAVRLSRSAADLNKRADSSGGVAGAAFVAAGLAIAAVTALLWLLTGPPGSDPATHLPAALRAPLIWSVRVMLGVTVVAWAGFAAGLGTDAWRDRGLRLIKPPSRPRRLARWGADPASAARGPQAVDRIIEGVFGVMVQFVLAVLDVLIGLLYYRILGILVAVANWLLSWLAAMVTIVVRAAVLLRSAAWSATRVIAIPAVSLLVAAVLMLSFTHAHVDYVKTGSLADVGLLLGCAAASYVLLTLAWTALSAVQPSILSAAIVNFTGPTLAITIVLALIGGWGFGILGAAGYGPYHIGWLTIGCTTLVAVAVIVWGLRRRSLQAGEDEIDRLAPLAARRGAGDATVPAPRSPVASAADNRSAAAPLGGELG

Secondary structure (DSSP, 8-state):
----------TT------SSTT----TT-SEETTTTEEGGGTTS-HHHHHHHHHHHHHHHHHHHHHHHHTT-SHHHHHHHHHHHHHHHHGGGTT-HHHHHHHHHHHHHHHHHHHHHHS--HHHHHHHHHHHHHHHHHHHHHHHHHHHHHHHHHH-SSGGGHHHHHHHHHHHHHHHHHHHHHHT--TTS-GGGPPPHHHHHHHHHHHHHHHHHHHHHHHHHHHHHHHHHHH-GGG---PPPSS-TTTTTTTS--------S-HHHHHHHHHHHHHHHHHHHHHHHHHHHHHHHHHHHHHHHHHHHHHHHHHHHHHHHHHHHHHHHHHHHHIIIIIHHHHHHHHHHHHHHHHHHHHHHHHHH--HHHHHHHHHHHHHHHHHHHHHHHHHS-S-HHHHHHHHHHHHHHHHHHHHHHHHHHHHHHHHHHHTT-SS----HHHHHHHHHHHHHHHHHHHHHHHHHHHHHHHHHHHHHHHHHHTSS------------SS--------------

Radius of gyration: 41.44 Å; chains: 1; bounding box: 120×80×120 Å

Foldseek 3Di:
DPPPPLCLDDPVLDDDFLPDPPFDDDLQFQAGLVPRDRSSCSVPPPVVVVVVVVVLLVQCLCLLLVCLQVVHLVSNLVNVLVVLLCLQQSSCSSPVVLSVVLNVLLVVLLVCLVCCLDPPLVSVQVVVLVLLVVLLVLLLVQLLVLLVVVLVVVDPPPLSVLLSLLLSLVSNLVSLVVSVVQQDDPDDDSSRHDDPVVNVVSVVVSVVSVVVSVVSLLVSLLVQLVVVLPDPVPQPDDQDPDDPVVVCPPPDPDDDDDDPDPPVCVVVVVVVVVVVVVVVVVSVVVSVVVVVVVSVVVSVVSSVVSSVVSSVVSVVSSVVSSVVSSVLSCLQRVLLSVLSNLLSNLSSQLSVLSSVCQQPLDPVSVVSNVVSVVSSSVSSLSNNVSNDPDDVVVSVVSVVSVCVVVVVVVLVSCQVSLVVQQVCVVVVNGSGHNHPSNVVSVVVVVVVVVVVVVVVVVVVVVVVVCVVCVVVVVVVVVPDDPPPDPPDPPPPDPPDPPPPDDPDDDDD